Protein AF-A0A7V9CZC2-F1 (afdb_monomer)

Sequence (638 aa):
MSTSGPGTGERLVVRLATNSIVQIGGSALAAAVSFFTFAAMTRGLGPDSYGAYVAATSFLFLPIVLSDFGLATTVLRDISARPEETEAVMRRSVPLRAALSTVAVVVMVVFGLVIPFDEQTKLAILIWSVGAWATLMNVAVLPVLQQQLRMHWAVAANVAGRTVALVLTLGALSTGLGFTGVVWAQVIGVATTFLVDLAIVGRLVPLRPILDLPYWKTLVRSSFVIGLAIGLGQVFFKVDGVILALVRPGEEVGFYGAAYKFLELSDLIVAAIALSVFPTLTHYVTTGDPGFRPLVQRTFDVLLSIATLVAIVFLIFPRELITLTAGSEFAAGADALRLLAPYPVLFFINFLIWRVLIANGQDRALLAIAASVLTLNIALNVALLPPYGFRAAAVTAVASEVVSITLAAIVLGRGQGFVPSVRYGGPIAIAAAAMAAVALMVPGPWPLAAGVSMIAYGIVLLVLPGTVRVGFHHLRRELGPSRPAEVLQAGAAPATRPPPSSDVEVSVVIPSRNAAGTIGALLDSLSRQRGERRWEAIVVDNGSTDETAAVARSFSDRIPALRVIDASERAGISYARNRGVEAARGRLIAFCDADDEVSDGWVAAITRGLERYGVVATPRDHDRLNTSWIRESRDPPT

Nearest PDB structures (foldseek):
  7wag-assembly1_A  TM=8.313E-01  e=4.117E-10  Escherichia coli K-12
  7waw-assembly1_A  TM=8.722E-01  e=4.522E-09  Candidatus Arsenophonus nilaparvatae
  6nc6-assembly2_B  TM=7.996E-01  e=1.358E-08  Thermosipho africanus TCF52B
  6cc4-assembly1_A  TM=8.129E-01  e=1.326E-07  Escherichia coli
  3vvo-assembly1_A  TM=6.378E-01  e=8.205E-06  Pyrococcus furiosus

Solvent-accessible surface area (backbone atoms only — not comparable to full-atom values): 33185 Å² total; per-residue (Å²): 138,90,86,88,70,102,46,68,68,62,52,48,53,51,49,52,53,51,40,49,50,46,46,54,56,36,49,52,51,34,49,52,44,48,48,52,33,49,28,50,46,28,59,69,50,38,40,40,57,37,6,22,48,48,30,21,54,38,50,55,44,54,36,54,37,69,45,42,28,32,40,47,60,48,50,34,51,53,34,60,76,36,63,88,46,36,45,64,52,46,11,39,46,46,53,53,46,53,53,42,29,50,51,33,42,50,53,48,48,56,50,50,67,71,43,86,56,54,71,67,23,43,51,37,33,62,60,40,42,60,24,43,43,28,51,50,51,35,53,63,56,46,37,59,35,58,69,70,64,41,46,58,56,55,38,49,22,45,36,50,8,43,47,47,16,33,54,36,28,54,48,18,54,74,71,67,49,43,67,67,34,35,55,49,16,46,24,52,10,41,38,43,19,25,52,46,43,50,55,53,45,49,73,75,38,66,69,67,72,41,94,44,67,72,59,49,55,51,49,52,64,72,12,41,65,59,7,50,53,58,22,52,56,56,46,55,80,34,48,56,56,36,53,42,43,64,65,43,61,38,42,47,37,15,19,40,50,59,29,48,52,58,53,63,58,54,49,54,60,52,55,58,51,46,72,68,47,49,67,56,52,41,49,27,58,76,68,68,41,82,64,43,61,62,50,52,39,54,50,49,52,53,45,48,51,54,22,45,53,54,21,50,48,26,61,74,42,21,48,58,55,34,30,75,43,34,26,73,88,31,41,70,14,16,58,28,26,38,56,36,16,63,34,52,38,43,50,49,52,37,51,53,53,51,52,54,40,55,58,68,70,40,60,71,60,52,43,53,46,41,54,52,34,41,53,50,41,53,53,48,42,71,67,35,28,69,86,50,38,48,56,31,48,23,48,44,54,42,50,34,42,54,52,44,41,52,55,51,50,52,52,36,40,75,75,66,74,54,72,78,77,68,72,63,50,56,53,45,50,54,13,51,51,48,17,54,52,41,41,76,67,45,84,74,62,64,70,59,19,51,52,54,12,53,50,45,24,52,52,41,40,54,71,41,90,56,91,53,58,74,43,64,71,56,51,48,66,67,69,33,80,74,63,93,64,51,90,78,59,82,56,74,79,71,72,73,47,56,76,59,43,97,75,30,50,32,22,38,29,25,36,34,59,64,30,51,92,32,34,56,58,22,52,54,28,60,46,51,55,50,70,93,71,44,53,33,39,32,38,16,36,33,58,48,88,57,56,29,67,60,57,57,57,70,41,45,91,59,28,62,72,47,41,80,42,86,34,53,92,48,81,50,69,70,53,18,44,50,55,31,58,44,69,32,41,20,83,37,80,44,81,49,58,35,76,42,76,55,61,43,49,44,70,49,50,53,50,59,41,49,76,77,34,99,71,75,84,77,91,84,83,62,76,84,89,44,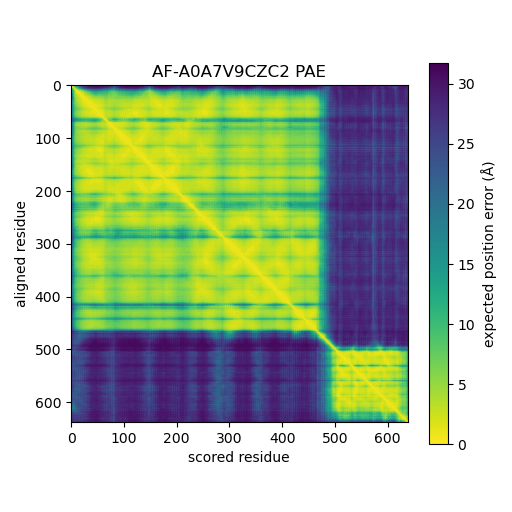55,72,68,59,42,62,72,69,50,76,88,130

Foldseek 3Di:
DDDDDPPPVVVVVVLLVVLLVLCLVLVVLLLVLVLLLLLLQLQLAPQQLLLLLLLLVLLLVLLLLVLPLQLLVLLLVVCLVPVVCNQVSLQAQLVSLLVSLVVSLVVSLVVLVVAPFDPSSNLLNVLCSLLSSLLSSLSSLVSLCVSVSNCSQLSVLSSQLSNQLSVQSNVCSVVVVHSNSNSNSNSSSSNSSSVSSVVVSCVVHPNNHDHDVVVSVVSSVVSNLVSLLVSLLSNLVRVLLNLLSRQHRSSLSSLLVLLVSLVVVLVSVLVSVCSVLLVVLLVCLVVVPPCNQVSLQLQLLVQLLVLLLSLLCLQLCLQVSSCVRSNPSSSVSSLLSNLLSCVSNLVSLLSSLVSNCVSVVVSVLSSVLSVVLSVQLVVQSVVPCNVPRSNSSSNSSNVSSVSSNVSSQVVCCVPPVDDHDCPSVVLSVVLSVQLNVQLVVDDDDNVVSSVVSSVSSVVSSCPDDDSPPPVPVVCCVVVVPVPPPCVVPPDDPQLPQPAQDPQAAEEEQEEDAQLLPALLQALVLQLLADDPHHYEYEYEYQDHPDCNQVSQVVCPVRTDHYYYHYNVVDDDSVSSRSVSVSHDNHPHYHYDYSRDHDHNHRVVVLSVVVVPDVDDDDDDDDPPRDDPVVVVVPDDDD

Secondary structure (DSSP, 8-state):
-----S-HHHHHHHHHHHHHHHHHHHHHHHHHHHHHHHHHHHHHHHHHHHHHHHHHHHHTTHHHHHHHTTHHHHHHHHHHH-GGGHHHHHHHHHHHHHHHHHHHHHHHHHHHHHS---HHHHHHHHHHHHHHHHHHHHHHHHHHHHHTT-HHHHHHHHHHHHHHHHHHHHHHHHTT-HHHHHHHHHHHHHHHHHHHHHHHHHHHS-------HHHHHHHHHHHHHHHHHHHHHHHHHHHHHHHHHHHS-HHHHHHHHHHHHHHHHHHHHHHHHHHHHHHHHHHHHHHT-TTHHHHHHHHHHHHHHHHHHHHHHHHHSHHHHHHHHH-GGGTTHHHHHHHTTTHHHHHHHHHHHHHHHHHTT-HHHHHHHHHHHHHHHHHHHHHHHHHHTHHHHHHHHHHHHHHHHHHHHHHHHHHHS-----TTHHHHHHHHHHHHHHHHH--S-HHHHHHHHHHHHHHHHHHSSSTT---HHHHHHHHS---TTGGGT-SSS----PPPPTT--EEEEEEESS-TTTHHHHHHHHHT--SS--EEEEEEESS-SSSHHHHHHTTTTTSTT-EEEE-TTS--HHHHHHHHHHH--SSEEEE--TT----TTHHHHHHHHHHH-S--------TTTS-HHHHHHHSPP-

Mean predicted aligned error: 14.18 Å

Radius of gyration: 30.61 Å; Cα contacts (8 Å, |Δi|>4): 906; chains: 1; bounding box: 78×64×88 Å

pLDDT: mean 86.27, std 15.22, range [29.52, 98.62]

Structure (mmCIF, N/CA/C/O backbone):
data_AF-A0A7V9CZC2-F1
#
_entry.id   AF-A0A7V9CZC2-F1
#
loop_
_atom_site.group_PDB
_atom_site.id
_atom_site.type_symbol
_atom_site.label_atom_id
_atom_site.label_alt_id
_atom_site.label_comp_id
_atom_site.label_asym_id
_atom_site.label_entity_id
_atom_site.label_seq_id
_atom_site.pdbx_PDB_ins_code
_atom_site.Cartn_x
_atom_site.Cartn_y
_atom_site.Cartn_z
_atom_site.occupancy
_atom_site.B_iso_or_equiv
_atom_site.auth_seq_id
_atom_site.auth_comp_id
_atom_site.auth_asym_id
_atom_site.auth_atom_id
_atom_site.pdbx_PDB_model_num
ATOM 1 N N . MET A 1 1 ? -46.107 10.889 15.347 1.00 31.95 1 MET A N 1
ATOM 2 C CA . MET A 1 1 ? -45.448 10.146 14.247 1.00 31.95 1 MET A CA 1
ATOM 3 C C . MET A 1 1 ? -43.985 9.946 14.649 1.00 31.95 1 MET A C 1
ATOM 5 O O . MET A 1 1 ? -43.223 10.888 14.546 1.00 31.95 1 MET A O 1
ATOM 9 N N . SER A 1 2 ? -43.624 8.946 15.463 1.00 34.62 2 SER A N 1
ATOM 10 C CA . SER A 1 2 ? -43.441 7.511 15.152 1.00 34.62 2 SER A CA 1
ATOM 11 C C . SER A 1 2 ? -42.394 7.255 14.059 1.00 34.62 2 SER A C 1
ATOM 13 O O . SER A 1 2 ? -42.749 7.390 12.897 1.00 34.62 2 SER A O 1
ATOM 15 N N . THR A 1 3 ? -41.162 6.872 14.441 1.00 29.52 3 THR A N 1
ATOM 16 C CA . THR A 1 3 ? -40.512 5.573 14.114 1.00 29.52 3 THR A CA 1
ATOM 17 C C . THR A 1 3 ? -39.036 5.558 14.566 1.00 29.52 3 THR A C 1
ATOM 19 O O . THR A 1 3 ? -38.159 6.019 13.839 1.00 29.52 3 THR A O 1
ATOM 22 N N . SER A 1 4 ? -38.720 4.963 15.718 1.00 33.50 4 SER A N 1
ATOM 23 C CA . SER A 1 4 ? -37.361 4.492 16.045 1.00 33.50 4 SER A CA 1
ATOM 24 C C . SER A 1 4 ? -37.410 2.967 16.155 1.00 33.50 4 SER A C 1
ATOM 26 O O . SER A 1 4 ? -37.659 2.417 17.224 1.00 33.50 4 SER A O 1
ATOM 28 N N . GLY A 1 5 ? -37.305 2.291 15.008 1.00 30.75 5 GLY A N 1
ATOM 29 C CA . GLY A 1 5 ? -37.372 0.831 14.928 1.00 30.75 5 GLY A CA 1
ATOM 30 C C . GLY A 1 5 ? -36.084 0.130 15.400 1.00 30.75 5 GLY A C 1
ATOM 31 O O . GLY A 1 5 ? -35.038 0.776 15.505 1.00 30.75 5 GLY A O 1
ATOM 32 N N . PRO A 1 6 ? -36.137 -1.196 15.619 1.00 34.62 6 PRO A N 1
ATOM 33 C CA . PRO A 1 6 ? -35.050 -2.032 16.148 1.00 34.62 6 PRO A CA 1
ATOM 34 C C . PRO A 1 6 ? -33.930 -2.308 15.119 1.00 34.62 6 PRO A C 1
ATOM 36 O O . PRO A 1 6 ? -33.597 -3.452 14.852 1.00 34.62 6 PRO A O 1
ATOM 39 N N . GLY A 1 7 ? -33.354 -1.270 14.494 1.00 41.47 7 GLY A N 1
ATOM 40 C CA . GLY A 1 7 ? -32.500 -1.445 13.309 1.00 41.47 7 GLY A CA 1
ATOM 41 C C . GLY A 1 7 ? -31.249 -0.575 13.200 1.00 41.47 7 GLY A C 1
ATOM 42 O O . GLY A 1 7 ? -30.624 -0.594 12.149 1.00 41.47 7 GLY A O 1
ATOM 43 N N . THR A 1 8 ? -30.853 0.219 14.196 1.00 54.25 8 THR A N 1
ATOM 44 C CA . THR A 1 8 ? -29.675 1.108 14.062 1.00 54.25 8 THR A CA 1
ATOM 45 C C . THR A 1 8 ? -28.342 0.356 14.085 1.00 54.25 8 THR A C 1
ATOM 47 O O . THR A 1 8 ? -27.504 0.603 13.220 1.00 54.25 8 THR A O 1
ATOM 50 N N . GLY A 1 9 ? -28.162 -0.596 15.007 1.00 46.78 9 GLY A N 1
ATOM 51 C CA . GLY A 1 9 ? -26.941 -1.413 15.094 1.00 46.78 9 GLY A CA 1
ATOM 52 C C . GLY A 1 9 ? -26.780 -2.375 13.914 1.00 46.78 9 GLY A C 1
ATOM 53 O O . GLY A 1 9 ? -25.723 -2.429 13.292 1.00 46.78 9 GLY A O 1
ATOM 54 N N . GLU A 1 10 ? -27.858 -3.060 13.531 1.00 49.88 10 GLU A N 1
ATOM 55 C CA . GLU A 1 10 ? -27.863 -3.977 12.385 1.00 49.88 10 GLU A CA 1
ATOM 56 C C . GLU A 1 10 ? -27.626 -3.231 11.060 1.00 49.88 10 GLU A C 1
ATOM 58 O O . GLU A 1 10 ? -26.806 -3.653 10.244 1.00 49.88 10 GLU A O 1
ATOM 63 N N . ARG A 1 11 ? -28.226 -2.041 10.878 1.00 62.97 11 ARG A N 1
ATOM 64 C CA . ARG A 1 11 ? -27.923 -1.173 9.724 1.00 62.97 11 ARG A CA 1
ATOM 65 C C . ARG A 1 11 ? -26.471 -0.704 9.711 1.00 62.97 11 ARG A C 1
ATOM 67 O O . ARG A 1 11 ? -25.928 -0.535 8.623 1.00 62.97 11 ARG A O 1
ATOM 74 N N . LEU A 1 12 ? -25.845 -0.468 10.866 1.00 66.00 12 LEU A N 1
ATOM 75 C CA . LEU A 1 12 ? -24.441 -0.056 10.931 1.00 66.00 12 LEU A CA 1
ATOM 76 C C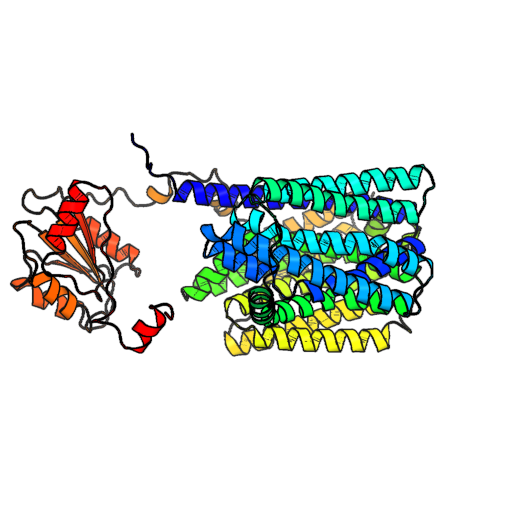 . LEU A 1 12 ? -23.508 -1.198 10.512 1.00 66.00 12 LEU A C 1
ATOM 78 O O . LEU A 1 12 ? -22.641 -0.981 9.671 1.00 66.00 12 LEU A O 1
ATOM 82 N N . VAL A 1 13 ? -23.729 -2.416 11.017 1.00 66.56 13 VAL A N 1
ATOM 83 C CA . VAL A 1 13 ? -22.948 -3.607 10.633 1.00 66.56 13 VAL A CA 1
ATOM 84 C C . VAL A 1 13 ? -23.089 -3.897 9.139 1.00 66.56 13 VAL A C 1
ATOM 86 O O . VAL A 1 13 ? -22.085 -4.073 8.451 1.00 66.56 13 VAL A O 1
ATOM 89 N N . VAL A 1 14 ? -24.314 -3.860 8.603 1.00 67.88 14 VAL A N 1
ATOM 90 C CA . VAL A 1 14 ? -24.562 -4.055 7.164 1.00 67.88 14 VAL A CA 1
ATOM 91 C C . VAL A 1 14 ? -23.885 -2.967 6.327 1.00 67.88 14 VAL A C 1
ATOM 93 O O . VAL A 1 14 ? -23.285 -3.271 5.294 1.00 67.88 14 VAL A O 1
ATOM 96 N N . ARG A 1 15 ? -23.920 -1.701 6.768 1.00 68.94 15 ARG A N 1
ATOM 97 C CA . ARG A 1 15 ? -23.208 -0.604 6.090 1.00 68.94 15 ARG A CA 1
ATOM 98 C C . ARG A 1 15 ? -21.698 -0.806 6.106 1.00 68.94 15 ARG A C 1
ATOM 100 O O . ARG A 1 15 ? -21.078 -0.615 5.067 1.00 68.94 15 ARG A O 1
ATOM 107 N N . LEU A 1 16 ? -21.117 -1.218 7.233 1.00 72.19 16 LEU A N 1
ATOM 108 C CA . LEU A 1 16 ? -19.684 -1.503 7.342 1.00 72.19 16 LEU A CA 1
ATOM 109 C C . LEU A 1 16 ? -19.275 -2.658 6.421 1.00 72.19 16 LEU A C 1
ATOM 111 O O . LEU A 1 16 ? -18.340 -2.503 5.642 1.00 72.19 16 LEU A O 1
ATOM 115 N N . ALA A 1 17 ? -20.018 -3.768 6.435 1.00 70.94 17 ALA A N 1
ATOM 116 C CA . ALA A 1 17 ? -19.756 -4.917 5.570 1.00 70.94 17 ALA A CA 1
ATOM 117 C C . ALA A 1 17 ? -19.853 -4.549 4.081 1.00 70.94 17 ALA A C 1
ATOM 119 O O . ALA A 1 17 ? -18.946 -4.846 3.304 1.00 70.94 17 ALA A O 1
ATOM 120 N N . THR A 1 18 ? -20.910 -3.830 3.690 1.00 73.19 18 THR A N 1
ATOM 121 C CA . THR A 1 18 ? -21.096 -3.363 2.306 1.00 73.19 18 THR A CA 1
ATOM 122 C C . THR A 1 18 ? -19.967 -2.420 1.888 1.00 73.19 18 THR A C 1
ATOM 124 O O . THR A 1 18 ? -19.405 -2.564 0.805 1.00 73.19 18 THR A O 1
ATOM 127 N N . ASN A 1 19 ? -19.589 -1.481 2.758 1.00 78.38 19 ASN A N 1
ATOM 128 C CA . ASN A 1 19 ? -18.506 -0.536 2.506 1.00 78.38 19 ASN A CA 1
ATOM 129 C C . ASN A 1 19 ? -17.151 -1.245 2.330 1.00 78.38 19 ASN A C 1
ATOM 131 O O . ASN A 1 19 ? -16.377 -0.865 1.452 1.00 78.38 19 ASN A O 1
ATOM 135 N N . SER A 1 20 ? -16.880 -2.294 3.112 1.00 78.56 20 SER A N 1
ATOM 136 C CA . SER A 1 20 ? -15.674 -3.120 2.977 1.00 78.56 20 SER A CA 1
ATOM 137 C C . SER A 1 20 ? -15.666 -3.934 1.681 1.00 78.56 20 SER A C 1
ATOM 139 O O . SER A 1 20 ? -14.657 -3.945 0.981 1.00 78.56 20 SER A O 1
ATOM 141 N N . ILE A 1 21 ? -16.787 -4.566 1.310 1.00 79.38 21 ILE A N 1
ATOM 142 C CA . ILE A 1 21 ? -16.900 -5.336 0.058 1.00 79.38 21 ILE A CA 1
ATOM 143 C C . ILE A 1 21 ? -16.665 -4.433 -1.156 1.00 79.38 21 ILE A C 1
ATOM 145 O O . ILE A 1 21 ? -15.892 -4.786 -2.046 1.00 79.38 21 ILE A O 1
ATOM 149 N N . VAL A 1 22 ? -17.289 -3.251 -1.179 1.00 81.94 22 VAL A N 1
ATOM 150 C CA . VAL A 1 22 ? -17.109 -2.286 -2.271 1.00 81.94 22 VAL A CA 1
ATOM 151 C C . VAL A 1 22 ? -15.660 -1.802 -2.347 1.00 81.94 22 VAL A C 1
ATOM 153 O O . VAL A 1 22 ? -15.114 -1.706 -3.445 1.00 81.94 22 VAL A O 1
ATOM 156 N N . GLN A 1 23 ? -15.012 -1.546 -1.207 1.00 81.06 23 GLN A N 1
ATOM 157 C CA . GLN A 1 23 ? -13.595 -1.178 -1.183 1.00 81.06 23 GLN A CA 1
ATOM 158 C C . GLN A 1 23 ? -12.696 -2.276 -1.742 1.00 81.06 23 GLN A C 1
ATOM 160 O O . GLN A 1 23 ? -11.846 -1.974 -2.574 1.00 81.06 23 GLN A O 1
ATOM 165 N N . ILE A 1 24 ? -12.889 -3.532 -1.337 1.00 82.12 24 ILE A N 1
ATOM 166 C CA . ILE A 1 24 ? -12.069 -4.652 -1.819 1.00 82.12 24 ILE A CA 1
ATOM 167 C C . ILE A 1 24 ? -12.285 -4.854 -3.322 1.00 82.12 24 ILE A C 1
ATOM 169 O O . ILE A 1 24 ? -11.323 -4.844 -4.090 1.00 82.12 24 ILE A O 1
ATOM 173 N N . GLY A 1 25 ? -13.543 -4.982 -3.755 1.00 83.5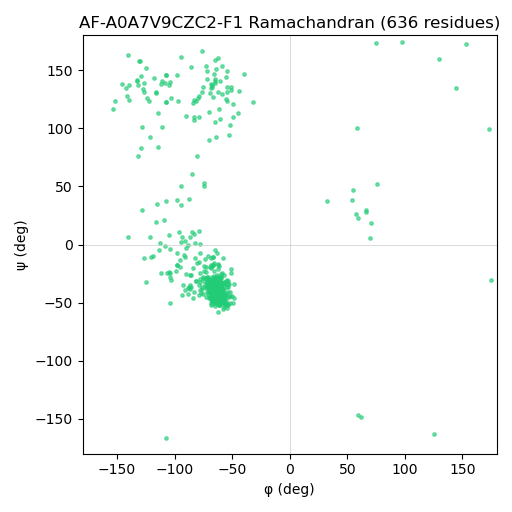6 25 GLY A N 1
ATOM 174 C CA . GLY A 1 25 ? -13.877 -5.232 -5.158 1.00 83.56 25 GLY A CA 1
ATOM 175 C C . GLY A 1 25 ? -13.432 -4.098 -6.080 1.00 83.56 25 GLY A C 1
ATOM 176 O O . GLY A 1 25 ? -12.827 -4.338 -7.124 1.00 83.56 25 GLY A O 1
ATOM 177 N N . GLY A 1 26 ? -13.664 -2.848 -5.681 1.00 86.06 26 GLY A N 1
ATOM 178 C CA . GLY A 1 26 ? -13.244 -1.704 -6.478 1.00 86.06 26 GLY A CA 1
ATOM 179 C C . GLY A 1 26 ? -11.738 -1.439 -6.439 1.00 86.06 26 GLY A C 1
ATOM 180 O O . GLY A 1 26 ? -11.184 -1.032 -7.456 1.00 86.06 26 GLY A O 1
ATOM 181 N N . SER A 1 27 ? -11.045 -1.746 -5.336 1.00 84.56 27 SER A N 1
ATOM 182 C CA . SER A 1 27 ? -9.573 -1.700 -5.299 1.00 84.56 27 SER A CA 1
ATOM 183 C C . SER A 1 27 ? -8.955 -2.763 -6.204 1.00 84.56 27 SER A C 1
ATOM 185 O O . SER A 1 27 ? -7.968 -2.484 -6.880 1.00 84.56 27 SER A O 1
ATOM 187 N N . ALA A 1 28 ? -9.555 -3.956 -6.282 1.00 87.50 28 ALA A N 1
ATOM 188 C CA . ALA A 1 28 ? -9.135 -4.995 -7.219 1.00 87.50 28 ALA A CA 1
ATOM 189 C C . ALA A 1 28 ? -9.334 -4.556 -8.680 1.00 87.50 28 ALA A C 1
ATOM 191 O O . ALA A 1 28 ? -8.431 -4.719 -9.500 1.00 87.50 28 ALA A O 1
ATOM 192 N N . LEU A 1 29 ? -10.470 -3.925 -9.001 1.00 91.69 29 LEU A N 1
ATOM 193 C CA . LEU A 1 29 ? -10.707 -3.350 -10.329 1.00 91.69 29 LEU A CA 1
ATOM 194 C C . LEU A 1 29 ? -9.696 -2.240 -10.656 1.00 91.69 29 LEU A C 1
ATOM 196 O O . LEU A 1 29 ? -9.088 -2.245 -11.724 1.00 91.69 29 LEU A O 1
ATOM 200 N N . ALA A 1 30 ? -9.471 -1.315 -9.724 1.00 91.00 30 ALA A N 1
ATOM 201 C CA . ALA A 1 30 ? -8.474 -0.259 -9.853 1.00 91.00 30 ALA A CA 1
ATOM 202 C C . ALA A 1 30 ? -7.065 -0.836 -10.078 1.00 91.00 30 ALA A C 1
ATOM 204 O O . ALA A 1 30 ? -6.314 -0.338 -10.921 1.00 91.00 30 ALA A O 1
ATOM 205 N N . ALA A 1 31 ? -6.694 -1.893 -9.353 1.00 90.31 31 ALA A N 1
ATOM 206 C CA . ALA A 1 31 ? -5.424 -2.588 -9.528 1.00 90.31 31 ALA A CA 1
ATOM 207 C C . ALA A 1 31 ? -5.302 -3.227 -10.915 1.00 90.31 31 ALA A C 1
ATOM 209 O O . ALA A 1 31 ? -4.268 -3.058 -11.558 1.00 90.31 31 ALA A O 1
ATOM 210 N N . ALA A 1 32 ? -6.361 -3.878 -11.406 1.00 92.94 32 ALA A N 1
ATOM 211 C CA . ALA A 1 32 ? -6.391 -4.450 -12.749 1.00 92.94 32 ALA A CA 1
ATOM 212 C C . ALA A 1 32 ? -6.186 -3.374 -13.826 1.00 92.94 32 ALA A C 1
ATOM 214 O O . ALA A 1 32 ? -5.317 -3.524 -14.682 1.00 92.94 32 ALA A O 1
ATOM 215 N N . VAL A 1 33 ? -6.906 -2.247 -13.747 1.00 96.25 33 VAL A N 1
ATOM 216 C CA . VAL A 1 33 ? -6.724 -1.120 -14.681 1.00 96.25 33 VAL A CA 1
ATOM 217 C C . VAL A 1 33 ? -5.291 -0.588 -14.618 1.00 96.25 33 VAL A C 1
ATOM 219 O O . VAL A 1 33 ? -4.649 -0.448 -15.655 1.00 96.25 33 VAL A O 1
ATOM 222 N N . SER A 1 34 ? -4.743 -0.365 -13.419 1.00 93.56 34 SER A N 1
ATOM 223 C CA . SER A 1 34 ? -3.348 0.077 -13.266 1.00 93.56 34 SER A CA 1
ATOM 224 C C . SER A 1 34 ? -2.325 -0.924 -13.790 1.00 93.56 34 SER A C 1
ATOM 226 O O . SER A 1 34 ? -1.259 -0.509 -14.236 1.00 93.56 34 SER A O 1
ATOM 228 N N . PHE A 1 35 ? -2.616 -2.221 -13.738 1.00 95.00 35 PHE A N 1
ATOM 229 C CA . PHE A 1 35 ? -1.750 -3.245 -14.306 1.00 95.00 35 PHE A CA 1
ATOM 230 C C . PHE A 1 35 ? -1.738 -3.193 -15.838 1.00 95.00 35 PHE A C 1
ATOM 232 O O . PHE A 1 35 ? -0.669 -3.268 -16.441 1.00 95.00 35 PHE A O 1
ATOM 239 N N . PHE A 1 36 ? -2.890 -2.971 -16.478 1.00 96.69 36 PHE A N 1
ATOM 240 C CA . PHE A 1 36 ? -2.942 -2.730 -17.923 1.00 96.69 36 PHE A CA 1
ATOM 241 C C . PHE A 1 36 ? -2.258 -1.419 -18.318 1.00 96.69 36 PHE A C 1
ATOM 243 O O . PHE A 1 36 ? -1.553 -1.390 -19.324 1.00 96.69 36 PHE A O 1
ATOM 250 N N . THR A 1 37 ? -2.390 -0.361 -17.513 1.00 97.38 37 THR A N 1
ATOM 251 C CA . THR A 1 37 ? -1.643 0.888 -17.722 1.00 97.38 37 THR A CA 1
ATOM 252 C C . THR A 1 37 ? -0.142 0.637 -17.653 1.00 97.38 37 THR A C 1
ATOM 254 O O . THR A 1 37 ? 0.581 1.040 -18.556 1.00 97.38 37 THR A O 1
ATOM 257 N N . PHE A 1 38 ? 0.326 -0.094 -16.639 1.00 97.12 38 PHE A N 1
ATOM 258 C CA . PHE A 1 38 ? 1.724 -0.511 -16.525 1.00 97.12 38 PHE A CA 1
ATOM 259 C C . PHE A 1 38 ? 2.201 -1.286 -17.764 1.00 97.12 38 PHE A C 1
ATOM 261 O O . PHE A 1 38 ? 3.244 -0.953 -18.328 1.00 97.12 38 PHE A O 1
ATOM 268 N N . ALA A 1 39 ? 1.425 -2.270 -18.224 1.00 97.12 39 ALA A N 1
ATOM 269 C CA . ALA A 1 39 ? 1.746 -3.065 -19.408 1.00 97.12 39 ALA A CA 1
ATOM 270 C C . ALA A 1 39 ? 1.784 -2.225 -20.700 1.00 97.12 39 ALA A C 1
ATOM 272 O O . ALA A 1 39 ? 2.612 -2.474 -21.574 1.00 97.12 39 ALA A O 1
ATOM 273 N N . ALA A 1 40 ? 0.906 -1.226 -20.828 1.00 97.19 40 ALA A N 1
ATOM 274 C CA . ALA A 1 40 ? 0.906 -0.295 -21.953 1.00 97.19 40 ALA A CA 1
ATOM 275 C C . ALA A 1 40 ? 2.125 0.640 -21.917 1.00 97.19 40 ALA A C 1
ATOM 277 O O . ALA A 1 40 ? 2.785 0.825 -22.935 1.00 97.19 40 ALA A O 1
ATOM 278 N N . MET A 1 41 ? 2.451 1.195 -20.745 1.00 97.62 41 MET A N 1
ATOM 279 C CA . MET A 1 41 ? 3.590 2.101 -20.569 1.00 97.62 41 MET A CA 1
ATOM 280 C C . MET A 1 41 ? 4.919 1.412 -20.862 1.00 97.62 41 MET A C 1
ATOM 282 O O . MET A 1 41 ? 5.723 1.937 -21.620 1.00 97.62 41 MET A O 1
ATOM 286 N N . THR A 1 42 ? 5.141 0.232 -20.290 1.00 97.12 42 THR A N 1
ATOM 287 C CA . THR A 1 42 ? 6.385 -0.527 -20.484 1.00 97.12 42 THR A CA 1
ATOM 288 C C . THR A 1 42 ? 6.584 -0.911 -21.948 1.00 97.12 42 THR A C 1
ATOM 290 O O . THR A 1 42 ? 7.619 -0.592 -22.524 1.00 97.12 42 THR A O 1
ATOM 293 N N . ARG A 1 43 ? 5.564 -1.479 -22.600 1.00 95.25 43 ARG A N 1
ATOM 294 C CA . ARG A 1 43 ? 5.637 -1.840 -24.026 1.00 95.25 43 ARG A CA 1
ATOM 295 C C . ARG A 1 43 ? 5.738 -0.649 -24.974 1.00 95.25 43 ARG A C 1
ATOM 297 O O . ARG A 1 43 ? 6.294 -0.790 -26.055 1.00 95.25 43 ARG A O 1
ATOM 304 N N . GLY A 1 44 ? 5.130 0.478 -24.613 1.00 95.38 44 GLY A N 1
ATOM 305 C CA . GLY A 1 44 ? 5.064 1.659 -25.469 1.00 95.38 44 GLY A CA 1
ATOM 306 C C . GLY A 1 44 ? 6.264 2.595 -25.344 1.00 95.38 44 GLY A C 1
ATOM 307 O O . GLY A 1 44 ? 6.546 3.329 -26.285 1.00 95.38 44 GLY A O 1
ATOM 308 N N . LEU A 1 45 ? 6.944 2.600 -24.194 1.00 95.62 45 LEU A N 1
ATOM 309 C CA . LEU A 1 45 ? 8.047 3.521 -23.903 1.00 95.62 45 LEU A CA 1
ATOM 310 C C . LEU A 1 45 ? 9.427 2.857 -23.920 1.00 95.62 45 LEU A C 1
ATOM 312 O O . LEU A 1 45 ? 10.421 3.552 -24.115 1.00 95.62 45 LEU A O 1
ATOM 316 N N . GLY A 1 46 ? 9.503 1.546 -23.687 1.00 96.00 46 GLY A N 1
ATOM 317 C CA . GLY A 1 46 ? 10.773 0.860 -23.461 1.00 96.00 46 GLY A CA 1
ATOM 318 C C . GLY A 1 46 ? 11.363 1.135 -22.065 1.00 96.00 46 GLY A C 1
ATOM 319 O O . GLY A 1 46 ? 10.823 1.934 -21.287 1.00 96.00 46 GLY A O 1
ATOM 320 N N . PRO A 1 47 ? 12.459 0.446 -21.706 1.00 97.00 47 PRO A N 1
ATOM 321 C CA . PRO A 1 47 ? 12.988 0.427 -20.342 1.00 97.00 47 PRO A CA 1
ATOM 322 C C . PRO A 1 47 ? 13.580 1.756 -19.875 1.00 97.00 47 PRO A C 1
ATOM 324 O O . PRO A 1 47 ? 13.356 2.129 -18.728 1.00 97.00 47 PRO A O 1
ATOM 327 N N . ASP A 1 48 ? 14.255 2.505 -20.745 1.00 96.75 48 ASP A N 1
ATOM 328 C CA . ASP A 1 48 ? 14.885 3.776 -20.371 1.00 96.75 48 ASP A CA 1
ATOM 329 C C . ASP A 1 48 ? 13.849 4.868 -20.045 1.00 96.75 48 ASP A C 1
ATOM 331 O O . ASP A 1 48 ? 13.815 5.412 -18.941 1.00 96.75 48 ASP A O 1
ATOM 335 N N . SER A 1 49 ? 12.895 5.092 -20.955 1.00 97.12 49 SER A N 1
ATOM 336 C CA . SER A 1 49 ? 11.811 6.061 -20.753 1.00 97.12 49 SER A CA 1
ATOM 337 C C . SER A 1 49 ? 10.867 5.657 -19.614 1.00 97.12 49 SER A C 1
ATOM 339 O O . SER A 1 49 ? 10.415 6.509 -18.849 1.00 97.12 49 SER A O 1
ATOM 341 N N . TYR A 1 50 ? 10.561 4.363 -19.455 1.00 97.62 50 TYR A N 1
ATOM 342 C CA . TYR A 1 50 ? 9.811 3.896 -18.286 1.00 97.62 50 TYR A CA 1
ATOM 343 C C . TYR A 1 50 ? 10.609 4.096 -16.987 1.00 97.62 50 TYR A C 1
ATOM 345 O O . TYR A 1 50 ? 10.035 4.487 -15.971 1.00 97.62 50 TYR A O 1
ATOM 353 N N . GLY A 1 51 ? 11.929 3.903 -17.025 1.00 97.19 51 GLY A N 1
ATOM 354 C CA . GLY A 1 51 ? 12.842 4.194 -15.925 1.00 97.19 51 GLY A CA 1
ATOM 355 C C . GLY A 1 51 ? 12.803 5.654 -15.488 1.00 97.19 51 GLY A C 1
ATOM 356 O O . GLY A 1 51 ? 12.646 5.917 -14.297 1.00 97.19 51 GLY A O 1
ATOM 357 N N . ALA A 1 52 ? 12.818 6.597 -16.433 1.00 97.31 52 ALA A N 1
ATOM 358 C CA . ALA A 1 52 ? 12.672 8.025 -16.141 1.00 97.31 52 ALA A CA 1
ATOM 359 C C . ALA A 1 52 ? 11.330 8.357 -15.457 1.00 97.31 52 ALA A C 1
ATOM 361 O O . ALA A 1 52 ? 11.267 9.146 -14.510 1.00 97.31 52 ALA A O 1
ATOM 362 N N . TYR A 1 53 ? 10.239 7.704 -15.880 1.00 97.19 53 TYR A N 1
ATOM 363 C CA . TYR A 1 53 ? 8.939 7.815 -15.210 1.00 97.19 53 TYR A CA 1
ATOM 364 C C . TYR A 1 53 ? 8.976 7.253 -13.777 1.00 97.19 53 TYR A C 1
ATOM 366 O O . TYR A 1 53 ? 8.495 7.895 -12.837 1.00 97.19 53 TYR A O 1
ATOM 374 N N . VAL A 1 54 ? 9.560 6.069 -13.580 1.00 96.62 54 VAL A N 1
ATOM 375 C CA . VAL A 1 54 ? 9.700 5.445 -12.253 1.00 96.62 54 VAL A CA 1
ATOM 376 C C . VAL A 1 54 ? 10.569 6.304 -11.331 1.00 96.62 54 VAL A C 1
ATOM 378 O O . VAL A 1 54 ? 10.206 6.497 -10.169 1.00 96.62 54 VAL A O 1
ATOM 381 N N . ALA A 1 55 ? 11.665 6.871 -11.838 1.00 95.94 55 ALA A N 1
ATOM 382 C CA . ALA A 1 55 ? 12.541 7.775 -11.100 1.00 95.94 55 ALA A CA 1
ATOM 383 C C . ALA A 1 55 ? 11.787 9.027 -10.631 1.00 95.94 55 ALA A C 1
ATOM 385 O O . ALA A 1 55 ? 11.763 9.326 -9.435 1.00 95.94 55 ALA A O 1
ATOM 386 N N . ALA A 1 56 ? 11.099 9.713 -11.550 1.00 95.75 56 ALA A N 1
ATOM 387 C CA . ALA A 1 56 ? 10.343 10.923 -11.243 1.00 95.75 56 ALA A CA 1
ATOM 388 C C . ALA A 1 56 ? 9.232 10.673 -10.212 1.00 95.75 56 ALA A C 1
ATOM 390 O O . ALA A 1 56 ? 9.086 11.432 -9.251 1.00 95.75 56 ALA A O 1
ATOM 391 N N . THR A 1 57 ? 8.464 9.593 -10.381 1.00 93.50 57 THR A N 1
ATOM 392 C CA . THR A 1 57 ? 7.371 9.248 -9.460 1.00 93.50 57 THR A CA 1
ATOM 393 C C . THR A 1 57 ? 7.874 8.792 -8.091 1.00 93.50 57 THR A C 1
ATOM 395 O O . THR A 1 57 ? 7.287 9.182 -7.084 1.00 93.50 57 THR A O 1
ATOM 398 N N . SER A 1 58 ? 8.977 8.039 -8.023 1.00 92.06 58 SER A N 1
ATOM 399 C CA . SER A 1 58 ? 9.594 7.623 -6.752 1.00 92.06 58 SER A CA 1
ATOM 400 C C . SER A 1 58 ? 10.177 8.814 -5.993 1.00 92.06 58 SER A C 1
ATOM 402 O O . SER A 1 58 ? 9.978 8.943 -4.787 1.00 92.06 58 SER A O 1
ATOM 404 N N . PHE A 1 59 ? 10.828 9.737 -6.703 1.00 92.88 59 PHE A N 1
ATOM 405 C CA . PHE A 1 59 ? 11.377 10.957 -6.120 1.00 92.88 59 PHE A CA 1
ATOM 406 C C . PHE A 1 59 ? 10.276 11.885 -5.584 1.00 92.88 59 PHE A C 1
ATOM 408 O O . PHE A 1 59 ? 10.342 12.341 -4.442 1.00 92.88 59 PHE A O 1
ATOM 415 N N . LEU A 1 60 ? 9.210 12.102 -6.361 1.00 91.50 60 LEU A N 1
ATOM 416 C CA . LEU A 1 60 ? 8.055 12.911 -5.953 1.00 91.50 60 LEU A CA 1
ATOM 417 C C . LEU A 1 60 ? 7.083 12.195 -5.003 1.00 91.50 60 LEU A C 1
ATOM 419 O O . LEU A 1 60 ? 6.117 12.809 -4.551 1.00 91.50 60 LEU A O 1
ATOM 423 N N . PHE A 1 61 ? 7.351 10.944 -4.624 1.00 87.50 61 PHE A N 1
ATOM 424 C CA . PHE A 1 61 ? 6.653 10.285 -3.520 1.00 87.50 61 PHE A CA 1
ATOM 425 C C . PHE A 1 61 ? 7.171 10.749 -2.146 1.00 87.50 61 PHE A C 1
ATOM 427 O O . PHE A 1 61 ? 6.405 10.826 -1.190 1.00 87.50 61 PHE A O 1
ATOM 434 N N . LEU A 1 62 ? 8.446 11.142 -2.034 1.00 84.19 62 LEU A N 1
ATOM 435 C CA . LEU A 1 62 ? 9.032 11.658 -0.788 1.00 84.19 62 LEU A CA 1
ATOM 436 C C . LEU A 1 62 ? 8.284 12.868 -0.174 1.00 84.19 62 LEU A C 1
ATOM 438 O O . LEU A 1 62 ? 8.076 12.867 1.040 1.00 84.19 62 LEU A O 1
ATOM 442 N N . PRO A 1 63 ? 7.807 13.881 -0.932 1.00 76.44 63 PRO A N 1
ATOM 443 C CA . PRO A 1 63 ? 7.004 14.961 -0.356 1.00 76.44 63 PRO A CA 1
ATOM 444 C C . PRO A 1 63 ? 5.645 14.495 0.172 1.00 76.44 63 PRO A C 1
ATOM 446 O O . PRO A 1 63 ? 5.115 15.156 1.061 1.00 76.44 63 PRO A O 1
ATOM 449 N N . ILE A 1 64 ? 5.100 13.365 -0.306 1.00 70.31 64 ILE A N 1
ATOM 450 C CA . ILE A 1 64 ? 3.851 12.797 0.232 1.00 70.31 64 ILE A CA 1
ATOM 451 C C . ILE A 1 64 ? 3.997 12.481 1.712 1.00 70.31 64 ILE A C 1
ATOM 453 O O . ILE A 1 64 ? 3.136 12.816 2.525 1.00 70.31 64 ILE A O 1
ATOM 457 N N . VAL A 1 65 ? 5.149 11.930 2.068 1.00 67.81 65 VAL A N 1
ATOM 458 C CA . VAL A 1 65 ? 5.516 11.682 3.454 1.00 67.81 65 VAL A CA 1
ATOM 459 C C . VAL A 1 65 ? 5.638 12.985 4.247 1.00 67.81 65 VAL A C 1
ATOM 461 O O . VAL A 1 65 ? 5.124 13.087 5.363 1.00 67.81 65 VAL A O 1
ATOM 464 N N . LEU A 1 66 ? 6.310 13.984 3.673 1.00 67.00 66 LEU A N 1
ATOM 465 C CA . LEU A 1 66 ? 6.637 15.229 4.366 1.00 67.00 66 LEU A CA 1
ATOM 466 C C . LEU A 1 66 ? 5.444 16.175 4.529 1.00 67.00 66 LEU A C 1
ATOM 468 O O . LEU A 1 66 ? 5.440 16.966 5.462 1.00 67.00 66 LEU A O 1
ATOM 472 N N . SER A 1 67 ? 4.443 16.148 3.648 1.00 72.00 67 SER A N 1
ATOM 473 C CA . SER A 1 67 ? 3.312 17.079 3.750 1.00 72.00 67 SER A CA 1
ATOM 474 C C . SER A 1 67 ? 2.083 16.480 4.426 1.00 72.00 67 SER A C 1
ATOM 476 O O . SER A 1 67 ? 1.198 17.237 4.829 1.00 72.00 67 SER A O 1
ATOM 478 N N . ASP A 1 68 ? 1.985 15.150 4.531 1.00 76.62 68 ASP A N 1
ATOM 479 C CA . ASP A 1 68 ? 0.871 14.521 5.232 1.00 76.62 68 ASP A CA 1
ATOM 480 C C . ASP A 1 68 ? 1.046 14.601 6.748 1.00 76.62 68 ASP A C 1
ATOM 482 O O . ASP A 1 68 ? 0.069 14.908 7.416 1.00 76.62 68 ASP A O 1
ATOM 486 N N . PHE A 1 69 ? 2.254 14.386 7.295 1.00 77.19 69 PHE A N 1
ATOM 487 C CA . PHE A 1 69 ? 2.577 14.399 8.738 1.00 77.19 69 PHE A CA 1
ATOM 488 C C . PHE A 1 69 ? 1.437 13.911 9.666 1.00 77.19 69 PHE A C 1
ATOM 490 O O . PHE A 1 69 ? 1.248 14.442 10.755 1.00 77.19 69 PHE A O 1
ATOM 497 N N . GLY A 1 70 ? 0.665 12.891 9.268 1.00 78.31 70 GLY A N 1
ATOM 498 C CA . GLY A 1 70 ? -0.449 12.364 10.064 1.00 78.31 70 GLY A CA 1
ATOM 499 C C . GLY A 1 70 ? -1.664 13.297 10.173 1.00 78.31 70 GLY A C 1
ATOM 500 O O . GLY A 1 70 ? -2.619 12.968 10.871 1.00 78.31 70 GLY A O 1
ATOM 501 N N . LEU A 1 71 ? -1.675 14.433 9.470 1.00 88.00 71 LEU A N 1
ATOM 502 C CA . LEU A 1 71 ? -2.766 15.406 9.445 1.00 88.00 71 LEU A CA 1
ATOM 503 C C . LEU A 1 71 ? -4.085 14.760 9.011 1.00 88.00 71 LEU A C 1
ATOM 505 O O . LEU A 1 71 ? -5.133 15.154 9.502 1.00 88.00 71 LEU A O 1
ATOM 509 N N . ALA A 1 72 ? -4.065 13.784 8.095 1.00 88.81 72 ALA A N 1
ATOM 510 C CA . ALA A 1 72 ? -5.283 13.121 7.604 1.00 88.81 72 ALA A CA 1
ATOM 511 C C . ALA A 1 72 ? -5.890 12.286 8.720 1.00 88.81 72 ALA A C 1
ATOM 513 O O . ALA A 1 72 ? -7.090 12.358 8.964 1.00 88.81 72 ALA A O 1
ATOM 514 N N . THR A 1 73 ? -5.037 11.555 9.434 1.00 84.44 73 THR A N 1
ATOM 515 C CA . THR A 1 73 ? -5.407 10.757 10.599 1.00 84.44 73 THR A CA 1
ATOM 516 C C . THR A 1 73 ? -5.936 11.637 11.728 1.00 84.44 73 THR A C 1
ATOM 518 O O . THR A 1 73 ? -6.964 11.312 12.318 1.00 84.44 73 THR A O 1
ATOM 521 N N . THR A 1 74 ? -5.286 12.770 12.010 1.00 86.94 74 THR A N 1
ATOM 522 C CA . THR A 1 74 ? -5.744 13.713 13.040 1.00 86.94 74 THR A CA 1
ATOM 523 C C . THR A 1 74 ? -7.073 14.356 12.660 1.00 86.94 74 THR A C 1
ATOM 525 O O . THR A 1 74 ? -7.993 14.344 13.469 1.00 86.94 74 THR A O 1
ATOM 528 N N . VAL A 1 75 ? -7.221 14.836 11.420 1.00 92.50 75 VAL A N 1
ATOM 529 C CA . VAL A 1 75 ? -8.488 15.396 10.928 1.00 92.50 75 VAL A CA 1
ATOM 530 C C . VAL A 1 75 ? -9.593 14.348 10.983 1.00 92.50 75 VAL A C 1
ATOM 532 O O . VAL A 1 75 ? -10.654 14.647 11.516 1.00 92.50 75 VAL A O 1
ATOM 535 N N . LEU A 1 76 ? -9.345 13.121 10.506 1.00 91.06 76 LEU A N 1
ATOM 536 C CA . LEU A 1 76 ? -10.299 12.012 10.577 1.00 91.06 76 LEU A CA 1
ATOM 537 C C . LEU A 1 76 ? -10.740 11.746 12.017 1.00 91.06 76 LEU A C 1
ATOM 539 O O . LEU A 1 76 ? -11.928 11.551 12.267 1.00 91.06 76 LEU A O 1
ATOM 543 N N . ARG A 1 77 ? -9.797 11.738 12.962 1.00 86.81 77 ARG A N 1
ATOM 544 C CA . ARG A 1 77 ? -10.087 11.556 14.385 1.00 86.81 77 ARG A CA 1
ATOM 545 C C . ARG A 1 77 ? -10.962 12.688 14.921 1.00 86.81 77 ARG A C 1
ATOM 547 O O . ARG A 1 77 ? -11.962 12.395 15.569 1.00 86.81 77 ARG A O 1
ATOM 554 N N . ASP A 1 78 ? -10.623 13.939 14.622 1.00 89.00 78 ASP A N 1
ATOM 555 C CA . ASP A 1 78 ? -11.355 15.116 15.098 1.00 89.00 78 ASP A CA 1
ATOM 556 C C . ASP A 1 78 ? -12.802 15.121 14.567 1.00 89.00 78 ASP A C 1
ATOM 558 O O . ASP A 1 78 ? -13.746 15.234 15.349 1.00 89.00 78 ASP A O 1
ATOM 562 N N . ILE A 1 79 ? -13.003 14.883 13.263 1.00 93.31 79 ILE A N 1
ATOM 563 C CA . ILE A 1 79 ? -14.349 14.825 12.656 1.00 93.31 79 ILE A CA 1
ATOM 564 C C . ILE A 1 79 ? -15.134 13.561 13.038 1.00 93.31 79 ILE A C 1
ATOM 566 O O . ILE A 1 79 ? -16.361 13.550 12.972 1.00 93.31 79 ILE A O 1
ATOM 570 N N . SER A 1 80 ? -14.456 12.475 13.423 1.00 88.81 80 SER A N 1
ATOM 571 C CA . SER A 1 80 ? -15.126 11.262 13.917 1.00 88.81 80 SER A CA 1
ATOM 572 C C . SER A 1 80 ? -15.573 11.419 15.368 1.00 88.81 80 SER A C 1
ATOM 574 O O . SER A 1 80 ? -16.620 10.893 15.736 1.00 88.81 80 SER A O 1
ATOM 576 N N . ALA A 1 81 ? -14.801 12.146 16.181 1.00 86.88 81 ALA A N 1
ATOM 577 C CA . ALA A 1 81 ? -15.155 12.466 17.559 1.00 86.88 81 ALA A CA 1
ATOM 578 C C . ALA A 1 81 ? -16.281 13.507 17.637 1.00 86.88 81 ALA A C 1
ATOM 580 O O . ALA A 1 81 ? -17.125 13.414 18.525 1.00 86.88 81 ALA A O 1
ATOM 581 N N . ARG A 1 82 ? -16.298 14.473 16.708 1.00 90.19 82 ARG A N 1
ATOM 582 C CA . ARG A 1 82 ? -17.294 15.555 16.631 1.00 90.19 82 ARG A CA 1
ATOM 583 C C . ARG A 1 82 ? -17.843 15.704 15.208 1.00 90.19 82 ARG A C 1
ATOM 585 O O . ARG A 1 82 ? -17.440 16.617 14.480 1.00 90.19 82 ARG A O 1
ATOM 592 N N . PRO A 1 83 ? -18.747 14.806 14.772 1.00 88.88 83 PRO A N 1
ATOM 593 C CA . PRO A 1 83 ? -19.337 14.839 13.431 1.00 88.88 83 PRO A CA 1
ATOM 594 C C . PRO A 1 83 ? -19.955 16.188 13.044 1.00 88.88 83 PRO A C 1
ATOM 596 O O . PRO A 1 83 ? -19.886 16.594 11.884 1.00 88.88 83 PRO A O 1
ATOM 599 N N . GLU A 1 84 ? -20.531 16.899 14.006 1.00 91.62 84 GLU A N 1
ATOM 600 C CA . GLU A 1 84 ? -21.128 18.226 13.860 1.00 91.62 84 GLU A CA 1
ATOM 601 C C . GLU A 1 84 ? -20.111 19.324 13.510 1.00 91.62 84 GLU A C 1
ATOM 603 O O . GLU A 1 84 ? -20.460 20.288 12.830 1.00 91.62 84 GLU A O 1
ATOM 608 N N . GLU A 1 85 ? -18.842 19.163 13.892 1.00 92.56 85 GLU A N 1
ATOM 609 C CA . GLU A 1 85 ? -17.770 20.120 13.597 1.00 92.56 85 GLU A CA 1
ATOM 610 C C . GLU A 1 85 ? -17.080 19.853 12.247 1.00 92.56 85 GLU A C 1
ATOM 612 O O . GLU A 1 85 ? -16.187 20.611 11.857 1.00 92.56 85 GLU A O 1
ATOM 617 N N . THR A 1 86 ? -17.497 18.821 11.496 1.00 93.44 86 THR A N 1
ATOM 618 C CA . THR A 1 86 ? -16.850 18.407 10.235 1.00 93.44 86 THR A CA 1
ATOM 619 C C . THR A 1 86 ? -16.647 19.579 9.274 1.00 93.44 86 THR A C 1
ATOM 621 O O . THR A 1 86 ? -15.562 19.734 8.716 1.00 93.44 86 THR A O 1
ATOM 624 N N . GLU A 1 87 ? -17.651 20.445 9.096 1.00 94.81 87 GLU A N 1
ATOM 625 C CA . GLU A 1 87 ? -17.512 21.621 8.230 1.00 94.81 87 GLU A CA 1
ATOM 626 C C . GLU A 1 87 ? -16.415 22.569 8.723 1.00 94.81 87 GLU A C 1
ATOM 628 O O . GLU A 1 87 ? -15.525 22.938 7.955 1.00 94.81 87 GLU A O 1
ATOM 633 N N . ALA A 1 88 ? -16.456 22.958 9.997 1.00 94.31 88 ALA A N 1
ATOM 634 C CA . ALA A 1 88 ? -15.498 23.899 10.566 1.00 94.31 88 ALA A CA 1
ATOM 635 C C . ALA A 1 88 ? -14.063 23.358 10.478 1.00 94.31 88 ALA A C 1
ATOM 637 O O . ALA A 1 88 ? -13.151 24.082 10.067 1.00 94.31 88 ALA A O 1
ATOM 638 N N . VAL A 1 89 ? -13.875 22.074 10.793 1.00 94.56 89 VAL A N 1
ATOM 639 C CA . VAL A 1 89 ? -12.583 21.385 10.699 1.00 94.56 89 VAL A CA 1
ATOM 640 C C . VAL A 1 89 ? -12.081 21.351 9.256 1.00 94.56 89 VAL A C 1
ATOM 642 O O . VAL A 1 89 ? -10.927 21.699 9.000 1.00 94.56 89 VAL A O 1
ATOM 645 N N . MET A 1 90 ? -12.926 20.996 8.285 1.00 95.31 90 MET A N 1
ATOM 646 C CA . MET A 1 90 ? -12.531 20.932 6.873 1.00 95.31 90 MET A CA 1
ATOM 647 C C . MET A 1 90 ? -12.187 22.309 6.301 1.00 95.31 90 MET A C 1
ATOM 649 O O . MET A 1 90 ? -11.170 22.467 5.626 1.00 95.31 90 MET A O 1
ATOM 653 N N . ARG A 1 91 ? -12.977 23.339 6.621 1.00 95.75 91 ARG A N 1
ATOM 654 C CA . ARG A 1 91 ? -12.737 24.713 6.152 1.00 95.75 91 ARG A CA 1
ATOM 655 C C . ARG A 1 91 ? -11.423 25.295 6.671 1.00 95.75 91 ARG A C 1
ATOM 657 O O . ARG A 1 91 ? -10.811 26.094 5.964 1.00 95.75 91 ARG A O 1
ATOM 664 N N . ARG A 1 92 ? -10.979 24.889 7.865 1.00 95.25 92 ARG A N 1
ATOM 665 C CA . ARG A 1 92 ? -9.697 25.307 8.455 1.00 95.25 92 ARG A CA 1
ATOM 666 C C . ARG A 1 92 ? -8.521 24.429 8.019 1.00 95.25 92 ARG A C 1
ATOM 668 O O . ARG A 1 92 ? -7.422 24.950 7.849 1.00 95.25 92 ARG A O 1
ATOM 675 N N . SER A 1 93 ? -8.720 23.123 7.825 1.00 94.12 93 SER A N 1
ATOM 676 C CA . SER A 1 93 ? -7.633 22.169 7.538 1.00 94.12 93 SER A CA 1
ATOM 677 C C . SER A 1 93 ? -7.261 22.062 6.053 1.00 94.12 93 SER A C 1
ATOM 679 O O . SER A 1 93 ? -6.077 21.961 5.733 1.00 94.12 93 SER A O 1
ATOM 681 N N . VAL A 1 94 ? -8.221 22.148 5.125 1.00 94.62 94 VAL A N 1
ATOM 682 C CA . VAL A 1 94 ? -7.959 22.095 3.671 1.00 94.62 94 VAL A CA 1
ATOM 683 C C . VAL A 1 94 ? -7.006 23.200 3.175 1.00 94.62 94 VAL A C 1
ATOM 685 O O . VAL A 1 94 ? -6.085 22.873 2.425 1.00 94.62 94 VAL A O 1
ATOM 688 N N . PRO A 1 95 ? -7.124 24.484 3.574 1.00 95.25 95 PRO A N 1
ATOM 689 C CA . PRO A 1 95 ? -6.168 25.501 3.127 1.00 95.25 95 PRO A CA 1
ATOM 690 C C . PRO A 1 95 ? -4.755 25.296 3.700 1.00 95.25 95 PRO A C 1
ATOM 692 O O . PRO A 1 95 ? -3.780 25.520 2.983 1.00 95.25 95 PRO A O 1
ATOM 695 N N . LEU A 1 96 ? -4.624 24.799 4.939 1.00 94.12 96 LEU A N 1
ATOM 696 C CA . LEU A 1 96 ? -3.323 24.383 5.485 1.00 94.12 96 LEU A CA 1
ATOM 697 C C . LEU A 1 96 ? -2.708 23.282 4.622 1.00 94.12 96 LEU A C 1
ATOM 699 O O . LEU A 1 96 ? -1.531 23.339 4.270 1.00 94.12 96 LEU A O 1
ATOM 703 N N . ARG A 1 97 ? -3.519 22.281 4.269 1.00 92.69 97 ARG A N 1
ATOM 704 C CA . ARG A 1 97 ? -3.108 21.169 3.414 1.00 92.69 97 ARG A CA 1
ATOM 705 C C . ARG A 1 97 ? -2.620 21.651 2.059 1.00 92.69 97 ARG A C 1
ATOM 707 O O . ARG A 1 97 ? -1.550 21.218 1.633 1.00 92.69 97 ARG A O 1
ATOM 714 N N . ALA A 1 98 ? -3.354 22.555 1.416 1.00 94.50 98 ALA A N 1
ATOM 715 C CA . ALA A 1 98 ? -2.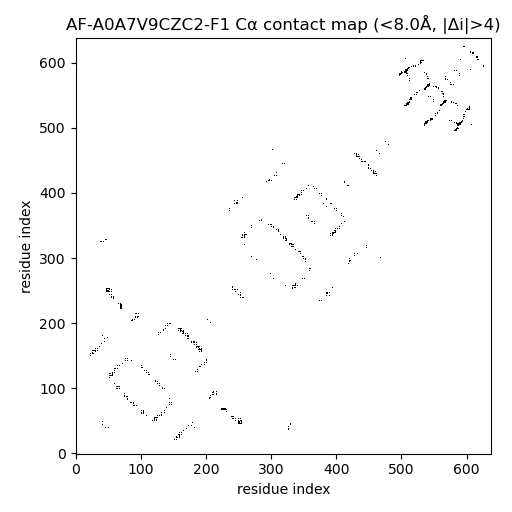946 23.163 0.155 1.00 94.50 98 ALA A CA 1
ATOM 716 C C . ALA A 1 98 ? -1.588 23.866 0.285 1.00 94.50 98 ALA A C 1
ATOM 718 O O . ALA A 1 98 ? -0.694 23.601 -0.514 1.00 94.50 98 ALA A O 1
ATOM 719 N N . ALA A 1 99 ? -1.395 24.684 1.325 1.00 94.19 99 ALA A N 1
ATOM 720 C CA . ALA A 1 99 ? -0.135 25.385 1.561 1.00 94.19 99 ALA A CA 1
ATOM 721 C C . ALA A 1 99 ? 1.046 24.420 1.776 1.00 94.19 99 ALA A C 1
ATOM 723 O O . ALA A 1 99 ? 2.060 24.534 1.089 1.00 94.19 99 ALA A O 1
ATOM 724 N N . LEU A 1 100 ? 0.906 23.437 2.674 1.00 92.81 100 LEU A N 1
ATOM 725 C CA . LEU A 1 100 ? 1.968 22.466 2.970 1.00 92.81 100 LEU A CA 1
ATOM 726 C C . LEU A 1 100 ? 2.320 21.599 1.759 1.00 92.81 100 LEU A C 1
ATOM 728 O O . LEU A 1 100 ? 3.494 21.348 1.506 1.00 92.81 100 LEU A O 1
ATOM 732 N N . SER A 1 101 ? 1.318 21.173 0.992 1.00 93.31 101 SER A N 1
ATOM 733 C CA . SER A 1 101 ? 1.537 20.333 -0.190 1.00 93.31 101 SER A CA 1
ATOM 734 C C . SER A 1 101 ? 2.205 21.113 -1.315 1.00 93.31 101 SER A C 1
ATOM 736 O O . SER A 1 101 ? 3.112 20.596 -1.958 1.00 93.31 101 SER A O 1
ATOM 738 N N . THR A 1 102 ? 1.815 22.374 -1.524 1.00 94.88 102 THR A N 1
ATOM 739 C CA . THR A 1 102 ? 2.487 23.260 -2.481 1.00 94.88 102 THR A CA 1
ATOM 740 C C . THR A 1 102 ? 3.946 23.472 -2.091 1.00 94.88 102 THR A C 1
ATOM 742 O O . THR A 1 102 ? 4.820 23.294 -2.932 1.00 94.88 102 THR A O 1
ATOM 745 N N . VAL A 1 103 ? 4.232 23.787 -0.823 1.00 94.38 103 VAL A N 1
ATOM 746 C CA . VAL A 1 103 ? 5.616 23.954 -0.349 1.00 94.38 103 VAL A CA 1
ATOM 747 C C . VAL A 1 103 ? 6.417 22.667 -0.543 1.00 94.38 103 VAL A C 1
ATOM 749 O O . VAL A 1 103 ? 7.507 22.717 -1.103 1.00 94.38 103 VAL A O 1
ATOM 752 N N . ALA A 1 104 ? 5.873 21.514 -0.148 1.00 91.81 104 ALA A N 1
ATOM 753 C CA . ALA A 1 104 ? 6.561 20.232 -0.277 1.00 91.81 104 ALA A CA 1
ATOM 754 C C . ALA A 1 104 ? 6.868 19.880 -1.742 1.00 91.81 104 ALA A C 1
ATOM 756 O O . ALA A 1 104 ? 7.993 19.497 -2.058 1.00 91.81 104 ALA A O 1
ATOM 757 N N . VAL A 1 105 ? 5.904 20.059 -2.651 1.00 94.62 105 VAL A N 1
ATOM 758 C CA . VAL A 1 105 ? 6.104 19.806 -4.085 1.00 94.62 105 VAL A CA 1
ATOM 759 C C . VAL A 1 105 ? 7.108 20.789 -4.683 1.00 94.62 105 VAL A C 1
ATOM 761 O O . VAL A 1 105 ? 8.009 20.354 -5.392 1.00 94.62 105 VAL A O 1
ATOM 764 N N . VAL A 1 106 ? 7.016 22.087 -4.376 1.00 95.25 106 VAL A N 1
ATOM 765 C CA . VAL A 1 106 ? 7.957 23.099 -4.889 1.00 95.25 106 VAL A CA 1
ATOM 766 C C . VAL A 1 106 ? 9.381 22.810 -4.424 1.00 95.25 106 VAL A C 1
ATOM 768 O O . VAL A 1 106 ? 10.293 22.811 -5.246 1.00 95.25 106 VAL A O 1
ATOM 771 N N . VAL A 1 107 ? 9.578 22.510 -3.136 1.00 94.19 107 VAL A N 1
ATOM 772 C CA . VAL A 1 107 ? 10.896 22.142 -2.593 1.00 94.19 107 VAL A CA 1
ATOM 773 C C . VAL A 1 107 ? 11.459 20.932 -3.331 1.00 94.19 107 VAL A C 1
ATOM 775 O O . VAL A 1 107 ? 12.620 20.946 -3.733 1.00 94.19 107 VAL A O 1
ATOM 778 N N . MET A 1 108 ? 10.634 19.912 -3.561 1.00 92.44 108 MET A N 1
ATOM 779 C CA . MET A 1 108 ? 11.080 18.698 -4.237 1.00 92.44 108 MET A CA 1
ATOM 780 C C . MET A 1 108 ? 11.356 18.918 -5.719 1.00 92.44 108 MET A C 1
ATOM 782 O O . MET A 1 108 ? 12.349 18.403 -6.211 1.00 92.44 108 MET A O 1
ATOM 786 N N . VAL A 1 109 ? 10.568 19.731 -6.424 1.00 95.12 109 VAL A N 1
ATOM 787 C CA . VAL A 1 109 ? 10.869 20.113 -7.812 1.00 95.12 109 VAL A CA 1
ATOM 788 C C . VAL A 1 109 ? 12.189 20.874 -7.880 1.00 95.12 109 VAL A C 1
ATOM 790 O O . VAL A 1 109 ? 13.056 20.497 -8.658 1.00 95.12 109 VAL A O 1
ATOM 793 N N . VAL A 1 110 ? 12.388 21.891 -7.035 1.00 95.69 110 VAL A N 1
ATOM 794 C CA . VAL A 1 110 ? 13.648 22.652 -6.991 1.00 95.69 110 VAL A CA 1
ATOM 795 C C . VAL A 1 110 ? 14.827 21.720 -6.720 1.00 95.69 110 VAL A C 1
ATOM 797 O O . VAL A 1 110 ? 15.825 21.773 -7.433 1.00 95.69 110 VAL A O 1
ATOM 800 N N . PHE A 1 111 ? 14.700 20.818 -5.746 1.00 94.19 111 PHE A N 1
ATOM 801 C CA . PHE A 1 111 ? 15.741 19.845 -5.435 1.00 94.19 111 PHE A CA 1
ATOM 802 C C . PHE A 1 111 ? 16.005 18.882 -6.604 1.00 94.19 111 PHE A C 1
ATOM 804 O O . PHE A 1 111 ? 17.157 18.651 -6.963 1.00 94.19 111 PHE A O 1
ATOM 811 N N . GLY A 1 112 ? 14.953 18.384 -7.257 1.00 93.81 112 GLY A N 1
ATOM 812 C CA . GLY A 1 112 ? 15.053 17.486 -8.409 1.00 93.81 112 GLY A CA 1
ATOM 813 C C . GLY A 1 112 ? 15.692 18.130 -9.638 1.00 93.81 112 GLY A C 1
ATOM 814 O O . GLY A 1 112 ? 16.363 17.445 -10.401 1.00 93.81 112 GLY A O 1
ATOM 815 N N . LEU A 1 113 ? 15.539 19.446 -9.813 1.00 93.25 113 LEU A N 1
ATOM 816 C CA . LEU A 1 113 ? 16.185 20.191 -10.897 1.00 93.25 113 LEU A CA 1
ATOM 817 C C . LEU A 1 113 ? 17.684 20.428 -10.649 1.00 93.25 113 LEU A C 1
ATOM 819 O O . LEU A 1 113 ? 18.445 20.528 -11.610 1.00 93.25 113 LEU A O 1
ATOM 823 N N . VAL A 1 114 ? 18.108 20.507 -9.383 1.00 94.31 114 VAL A N 1
ATOM 824 C CA . VAL A 1 114 ? 19.521 20.685 -8.990 1.00 94.31 114 VAL A CA 1
ATOM 825 C C . VAL A 1 114 ? 20.288 19.361 -9.014 1.00 94.31 114 VAL A C 1
ATOM 827 O O . VAL A 1 114 ? 21.485 19.334 -9.296 1.00 94.31 114 VAL A O 1
ATOM 830 N N . ILE A 1 115 ? 19.606 18.256 -8.723 1.00 92.62 115 ILE A N 1
ATOM 831 C CA . ILE A 1 115 ? 20.174 16.911 -8.756 1.00 92.62 115 ILE A CA 1
ATOM 832 C C . ILE A 1 115 ? 20.563 16.498 -10.194 1.00 92.62 115 ILE A C 1
ATOM 834 O O . ILE A 1 115 ? 19.869 16.861 -11.150 1.00 92.62 115 ILE A O 1
ATOM 838 N N . PRO A 1 116 ? 21.640 15.700 -10.375 1.00 92.69 116 PRO A N 1
ATOM 839 C CA . PRO A 1 116 ? 22.090 15.210 -11.681 1.00 92.69 116 PRO A CA 1
ATOM 840 C C . PRO A 1 116 ? 21.204 14.085 -12.257 1.00 92.69 116 PRO A C 1
ATOM 842 O O . PRO A 1 116 ? 21.705 13.044 -12.667 1.00 92.69 116 PRO A O 1
ATOM 845 N N . PHE A 1 117 ? 19.885 14.285 -12.301 1.00 94.00 117 PHE A N 1
ATOM 846 C CA . PHE A 1 117 ? 18.989 13.446 -13.098 1.00 94.00 117 PHE A CA 1
ATOM 847 C C . PHE A 1 117 ? 19.150 13.750 -14.592 1.00 94.00 117 PHE A C 1
ATOM 849 O O . PHE A 1 117 ? 19.506 14.872 -14.972 1.00 94.00 117 PHE A O 1
ATOM 856 N N . ASP A 1 118 ? 18.845 12.767 -15.435 1.00 92.25 118 ASP A N 1
ATOM 857 C CA . ASP A 1 118 ? 18.754 12.963 -16.878 1.00 92.25 118 ASP A CA 1
ATOM 858 C C . ASP A 1 118 ? 17.604 13.924 -17.245 1.00 92.25 118 ASP A C 1
ATOM 860 O O . ASP A 1 118 ? 16.660 14.147 -16.476 1.00 92.25 118 ASP A O 1
ATOM 864 N N . GLU A 1 119 ? 17.689 14.518 -18.436 1.00 94.12 119 GLU A N 1
ATOM 865 C CA . GLU A 1 119 ? 16.725 15.520 -18.913 1.00 94.12 119 GLU A CA 1
ATOM 866 C C . GLU A 1 119 ? 15.291 14.978 -18.979 1.00 94.12 119 GLU A C 1
ATOM 868 O O . GLU A 1 119 ? 14.330 15.693 -18.678 1.00 94.12 119 GLU A O 1
ATOM 873 N N . GLN A 1 120 ? 15.130 13.700 -19.322 1.00 95.56 120 GLN A N 1
ATOM 874 C CA . GLN A 1 120 ? 13.822 13.074 -19.438 1.00 95.56 120 GLN A CA 1
ATOM 875 C C . GLN A 1 120 ? 13.179 12.867 -18.057 1.00 95.56 120 GLN A C 1
ATOM 877 O O . GLN A 1 120 ? 11.995 13.176 -17.877 1.00 95.56 120 GLN A O 1
ATOM 882 N N . THR A 1 121 ? 13.956 12.447 -17.056 1.00 96.62 121 THR A N 1
ATOM 883 C CA . THR A 1 121 ? 13.524 12.377 -15.652 1.00 96.62 121 THR A CA 1
ATOM 884 C C . THR A 1 121 ? 13.176 13.759 -15.103 1.00 96.62 121 THR A C 1
ATOM 886 O O . THR A 1 121 ? 12.127 13.915 -14.477 1.00 96.62 121 THR A O 1
ATOM 889 N N . LYS A 1 122 ? 13.984 14.795 -15.371 1.00 97.19 122 LYS A N 1
ATOM 890 C CA . LYS A 1 122 ? 13.679 16.177 -14.946 1.00 97.19 122 LYS A CA 1
ATOM 891 C C . LYS A 1 122 ? 12.375 16.693 -15.550 1.00 97.19 122 LYS A C 1
ATOM 893 O O . LYS A 1 122 ? 11.556 17.275 -14.835 1.00 97.19 122 LYS A O 1
ATOM 898 N N . LEU A 1 123 ? 12.143 16.435 -16.839 1.00 96.81 123 LEU A N 1
ATOM 899 C CA . LEU A 1 123 ? 10.881 16.766 -17.500 1.00 96.81 123 LEU A CA 1
ATOM 900 C C . LEU A 1 123 ? 9.699 16.043 -16.839 1.00 96.81 123 LEU A C 1
ATOM 902 O O . LEU A 1 123 ? 8.664 16.659 -16.577 1.00 96.81 123 LEU A O 1
ATOM 906 N N . ALA A 1 124 ? 9.852 14.756 -16.520 1.00 97.19 124 ALA A N 1
ATOM 907 C CA . ALA A 1 124 ? 8.820 14.003 -15.817 1.00 97.19 124 ALA A CA 1
ATOM 908 C C . ALA A 1 124 ? 8.579 14.505 -14.391 1.00 97.19 124 ALA A C 1
ATOM 910 O O . ALA A 1 124 ? 7.422 14.573 -13.990 1.00 97.19 124 ALA A O 1
ATOM 911 N N . ILE A 1 125 ? 9.611 14.919 -13.648 1.00 97.19 125 ILE A N 1
ATOM 912 C CA . ILE A 1 125 ? 9.459 15.564 -12.332 1.00 97.19 125 ILE A CA 1
ATOM 913 C C . ILE A 1 125 ? 8.625 16.842 -12.472 1.00 97.19 125 ILE A C 1
ATOM 915 O O . ILE A 1 125 ? 7.677 17.051 -11.714 1.00 97.19 125 ILE A O 1
ATOM 919 N N . LEU A 1 126 ? 8.923 17.683 -13.465 1.00 97.19 126 LEU A N 1
ATOM 920 C CA . LEU A 1 126 ? 8.185 18.926 -13.674 1.00 97.19 126 LEU A CA 1
ATOM 921 C C . LEU A 1 126 ? 6.703 18.662 -13.978 1.00 97.19 126 LEU A C 1
ATOM 923 O O . LEU A 1 126 ? 5.836 19.261 -13.345 1.00 97.19 126 LEU A O 1
ATOM 927 N N . ILE A 1 127 ? 6.400 17.735 -14.891 1.00 97.62 127 ILE A N 1
ATOM 928 C CA . ILE A 1 127 ? 5.017 17.394 -15.258 1.00 97.62 127 ILE A CA 1
ATOM 929 C C . ILE A 1 127 ? 4.296 16.702 -14.089 1.00 97.62 127 ILE A C 1
ATOM 931 O O . ILE A 1 127 ? 3.190 17.093 -13.711 1.00 97.62 127 ILE A O 1
ATOM 935 N N . TRP A 1 128 ? 4.929 15.699 -13.475 1.00 96.81 128 TRP A N 1
ATOM 936 C CA . TRP A 1 128 ? 4.348 14.911 -12.387 1.00 96.81 128 TRP A CA 1
ATOM 937 C C . TRP A 1 128 ? 4.154 15.715 -11.101 1.00 96.81 128 TRP A C 1
ATOM 939 O O . TRP A 1 128 ? 3.327 15.330 -10.281 1.00 96.81 128 TRP A O 1
ATOM 949 N N . SER A 1 129 ? 4.823 16.860 -10.927 1.00 95.94 129 SER A N 1
ATOM 950 C CA . SER A 1 129 ? 4.619 17.748 -9.774 1.00 95.94 129 SER A CA 1
ATOM 951 C C . SER A 1 129 ? 3.147 18.152 -9.579 1.00 95.94 129 SER A C 1
ATOM 953 O O . SER A 1 129 ? 2.651 18.175 -8.451 1.00 95.94 129 SER A O 1
ATOM 955 N N . VAL A 1 130 ? 2.410 18.359 -10.676 1.00 96.25 130 VAL A N 1
ATOM 956 C CA . VAL A 1 130 ? 0.966 18.643 -10.658 1.00 96.25 130 VAL A CA 1
ATOM 957 C C . VAL A 1 130 ? 0.179 17.428 -10.155 1.00 96.25 130 VAL A C 1
ATOM 959 O O . VAL A 1 130 ? -0.717 17.563 -9.322 1.00 96.25 130 VAL A O 1
ATOM 962 N N . GLY A 1 131 ? 0.540 16.227 -10.617 1.00 95.62 131 GLY A N 1
ATOM 963 C CA . GLY A 1 131 ? -0.050 14.966 -10.159 1.00 95.62 131 GLY A CA 1
ATOM 964 C C . GLY A 1 131 ? 0.264 14.666 -8.690 1.00 95.62 131 GLY A C 1
ATOM 965 O O . GLY A 1 131 ? -0.618 14.247 -7.940 1.00 95.62 131 GLY A O 1
ATOM 966 N N . ALA A 1 132 ? 1.489 14.944 -8.244 1.00 94.88 132 ALA A N 1
ATOM 967 C CA . ALA A 1 132 ? 1.906 14.816 -6.852 1.00 94.88 132 ALA A CA 1
ATOM 968 C C . ALA A 1 132 ? 1.099 15.760 -5.948 1.00 94.88 132 ALA A C 1
ATOM 970 O O . ALA A 1 132 ? 0.556 15.326 -4.933 1.00 94.88 132 ALA A O 1
ATOM 971 N N . TRP A 1 133 ? 0.919 17.021 -6.355 1.00 95.88 133 TRP A N 1
ATOM 972 C CA . TRP A 1 133 ? 0.064 17.968 -5.638 1.00 95.88 133 TRP A CA 1
ATOM 973 C C . TRP A 1 133 ? -1.400 17.505 -5.577 1.00 95.88 133 TRP A C 1
ATOM 975 O O . TRP A 1 133 ? -2.013 17.532 -4.510 1.00 95.88 133 TRP A O 1
ATOM 985 N N . ALA A 1 134 ? -1.957 17.015 -6.690 1.00 96.12 134 ALA A N 1
ATOM 986 C CA . ALA A 1 134 ? -3.321 16.483 -6.724 1.00 96.12 134 ALA A CA 1
ATOM 987 C C . ALA A 1 134 ? -3.485 15.248 -5.820 1.00 96.12 134 ALA A C 1
ATOM 989 O O . ALA A 1 134 ? -4.490 15.125 -5.123 1.00 96.12 134 ALA A O 1
ATOM 990 N N . THR A 1 135 ? -2.477 14.370 -5.771 1.00 94.44 135 THR A N 1
ATOM 991 C CA . THR A 1 135 ? -2.438 13.215 -4.856 1.00 94.44 135 THR A CA 1
ATOM 992 C C . THR A 1 135 ? -2.482 13.675 -3.401 1.00 94.44 135 THR A C 1
ATOM 994 O O . THR A 1 135 ? -3.293 13.189 -2.614 1.00 94.44 135 THR A O 1
ATOM 997 N N . LEU A 1 136 ? -1.662 14.666 -3.050 1.00 92.56 136 LEU A N 1
ATOM 998 C CA . LEU A 1 136 ? -1.625 15.247 -1.710 1.00 92.56 136 LEU A CA 1
ATOM 999 C C . LEU A 1 136 ? -2.950 15.893 -1.303 1.00 92.56 136 LEU A C 1
ATOM 1001 O O . LEU A 1 136 ? -3.401 15.742 -0.165 1.00 92.56 136 LEU A O 1
ATOM 1005 N N . MET A 1 137 ? -3.599 16.587 -2.235 1.00 94.31 137 MET A N 1
ATOM 1006 C CA . MET A 1 137 ? -4.911 17.185 -1.997 1.00 94.31 137 MET A CA 1
ATOM 1007 C C . MET A 1 137 ? -6.024 16.148 -1.899 1.00 94.31 137 MET A C 1
ATOM 1009 O O . MET A 1 137 ? -6.953 16.327 -1.112 1.00 94.31 137 MET A O 1
ATOM 1013 N N . ASN A 1 138 ? -5.930 15.040 -2.632 1.00 94.94 138 ASN A N 1
ATOM 1014 C CA . ASN A 1 138 ? -6.884 13.944 -2.516 1.00 94.94 138 ASN A CA 1
ATOM 1015 C C . ASN A 1 138 ? -6.881 13.341 -1.100 1.00 94.94 138 ASN A C 1
ATOM 1017 O O . ASN A 1 138 ? -7.944 13.158 -0.505 1.00 94.94 138 ASN A O 1
ATOM 1021 N N . VAL A 1 139 ? -5.697 13.162 -0.503 1.00 92.50 139 VAL A N 1
ATOM 1022 C CA . VAL A 1 139 ? -5.555 12.712 0.894 1.00 92.50 139 VAL A CA 1
ATOM 1023 C C . VAL A 1 139 ? -6.203 13.689 1.886 1.00 92.50 139 VAL A C 1
ATOM 1025 O O . VAL A 1 139 ? -6.729 13.263 2.912 1.00 92.50 139 VAL A O 1
ATOM 1028 N N . ALA A 1 140 ? -6.228 14.991 1.585 1.00 92.19 140 ALA A N 1
ATOM 1029 C CA . ALA A 1 140 ? -6.829 16.000 2.458 1.00 92.19 140 ALA A CA 1
ATOM 1030 C C . ALA A 1 140 ? -8.366 15.942 2.518 1.00 92.19 140 ALA A C 1
ATOM 1032 O O . ALA A 1 140 ? -8.940 16.336 3.531 1.00 92.19 140 ALA A O 1
ATOM 1033 N N . VAL A 1 141 ? -9.040 15.467 1.463 1.00 94.31 141 VAL A N 1
ATOM 1034 C CA . VAL A 1 141 ? -10.517 15.440 1.386 1.00 94.31 141 VAL A CA 1
ATOM 1035 C C . VAL A 1 141 ? -11.122 14.080 1.739 1.00 94.31 141 VAL A C 1
ATOM 1037 O O . VAL A 1 141 ? -12.273 14.008 2.176 1.00 94.31 141 VAL A O 1
ATOM 1040 N N . LEU A 1 142 ? -10.337 13.005 1.618 1.00 92.88 142 LEU A N 1
ATOM 1041 C CA . LEU A 1 142 ? -10.765 11.633 1.888 1.00 92.88 142 LEU A CA 1
ATOM 1042 C C . LEU A 1 142 ? -11.329 11.384 3.307 1.00 92.88 142 LEU A C 1
ATOM 1044 O O . LEU A 1 142 ? -12.273 10.592 3.409 1.00 92.88 142 LEU A O 1
ATOM 1048 N N . PRO A 1 143 ? -10.860 12.055 4.387 1.00 94.38 143 PRO A N 1
ATOM 1049 C CA . PRO A 1 143 ? -11.414 11.869 5.728 1.00 94.38 143 PRO A CA 1
ATOM 1050 C C . PRO A 1 143 ? -12.933 12.056 5.814 1.00 94.38 143 PRO A C 1
ATOM 1052 O O . PRO A 1 143 ? -13.592 11.327 6.550 1.00 94.38 143 PRO A O 1
ATOM 1055 N N . VAL A 1 144 ? -13.523 12.959 5.020 1.00 95.25 144 VAL A N 1
ATOM 1056 C CA . VAL A 1 144 ? -14.984 13.171 5.002 1.00 95.25 144 VAL A CA 1
ATOM 1057 C C . VAL A 1 144 ? -15.717 11.937 4.477 1.00 95.25 144 VAL A C 1
ATOM 1059 O O . VAL A 1 144 ? -16.717 11.507 5.053 1.00 95.25 144 VAL A O 1
ATOM 1062 N N . LEU A 1 145 ? -15.217 11.334 3.395 1.00 92.94 145 LEU A N 1
ATOM 1063 C CA . LEU A 1 145 ? -15.813 10.125 2.821 1.00 92.94 145 LEU A CA 1
ATOM 1064 C C . LEU A 1 145 ? -15.642 8.920 3.754 1.00 92.94 145 LEU A C 1
ATOM 1066 O O . LEU A 1 145 ? -16.549 8.089 3.845 1.00 92.94 145 LEU A O 1
ATOM 1070 N N . GLN A 1 146 ? -14.519 8.853 4.474 1.00 90.56 146 GLN A N 1
ATOM 1071 C CA . GLN A 1 146 ? -14.253 7.831 5.487 1.00 90.56 146 GLN A CA 1
ATOM 1072 C C . GLN A 1 146 ? -15.197 7.965 6.686 1.00 90.56 146 GLN A C 1
ATOM 1074 O O . GLN A 1 146 ? -15.867 6.994 7.035 1.00 90.56 146 GLN A O 1
ATOM 1079 N N . GLN A 1 147 ? -15.313 9.164 7.264 1.00 91.12 147 GLN A N 1
ATOM 1080 C CA . GLN A 1 147 ? -16.171 9.435 8.420 1.00 91.12 147 GLN A CA 1
ATOM 1081 C C . GLN A 1 147 ? -17.650 9.157 8.115 1.00 91.12 147 GLN A C 1
ATOM 1083 O O . GLN A 1 147 ? -18.351 8.562 8.931 1.00 91.12 147 GLN A O 1
ATOM 1088 N N . GLN A 1 148 ? -18.118 9.499 6.911 1.00 90.00 148 GLN A N 1
ATOM 1089 C CA . GLN A 1 148 ? -19.503 9.247 6.499 1.00 90.00 148 GLN A CA 1
ATOM 1090 C C . GLN A 1 148 ? -19.753 7.819 5.981 1.00 90.00 148 GLN A C 1
ATOM 1092 O O . GLN A 1 148 ? -20.875 7.516 5.565 1.00 90.00 148 GLN A O 1
ATOM 1097 N N . LEU A 1 149 ? -18.738 6.942 5.980 1.00 85.06 149 LEU A N 1
ATOM 1098 C CA . LEU A 1 149 ? -18.793 5.578 5.431 1.00 85.06 149 LEU A CA 1
ATOM 1099 C C . LEU A 1 149 ? -19.259 5.535 3.961 1.00 85.06 149 LEU A C 1
ATOM 1101 O O . LEU A 1 149 ? -20.001 4.644 3.543 1.00 85.06 149 LEU A O 1
ATOM 1105 N N . ARG A 1 150 ? -18.827 6.513 3.159 1.00 89.81 150 ARG A N 1
ATOM 1106 C CA . ARG A 1 150 ? -19.185 6.671 1.740 1.00 89.81 150 ARG A CA 1
ATOM 1107 C C . ARG A 1 150 ? -18.026 6.319 0.802 1.00 89.81 150 ARG A C 1
ATOM 1109 O O . ARG A 1 150 ? -17.863 6.943 -0.245 1.00 89.81 150 ARG A O 1
ATOM 1116 N N . MET A 1 151 ? -17.237 5.296 1.140 1.00 88.94 151 MET A N 1
ATOM 1117 C CA . MET A 1 151 ? -16.019 4.954 0.387 1.00 88.94 151 MET A CA 1
ATOM 1118 C C . MET A 1 151 ? -16.293 4.453 -1.032 1.00 88.94 151 MET A C 1
ATOM 1120 O O . MET A 1 151 ? -15.400 4.513 -1.867 1.00 88.94 151 MET A O 1
ATOM 1124 N N . HIS A 1 152 ? -17.521 4.029 -1.343 1.00 90.38 152 HIS A N 1
ATOM 1125 C CA . HIS A 1 152 ? -17.919 3.695 -2.714 1.00 90.38 152 HIS A CA 1
ATOM 1126 C C . HIS A 1 152 ? -17.682 4.849 -3.701 1.00 90.38 152 HIS A C 1
ATOM 1128 O O . HIS A 1 152 ? -17.307 4.595 -4.842 1.00 90.38 152 HIS A O 1
ATOM 1134 N N . TRP A 1 153 ? -17.833 6.104 -3.264 1.00 93.62 153 TRP A N 1
ATOM 1135 C CA . TRP A 1 153 ? -17.527 7.272 -4.090 1.00 93.62 153 TRP A CA 1
ATOM 1136 C C . TRP A 1 153 ? -16.028 7.441 -4.328 1.00 93.62 153 TRP A C 1
ATOM 1138 O O . TRP A 1 153 ? -15.630 7.596 -5.477 1.00 93.62 153 TRP A O 1
ATOM 1148 N N . ALA A 1 154 ? -15.210 7.323 -3.278 1.00 93.38 154 ALA A N 1
ATOM 1149 C CA . ALA A 1 154 ? -13.750 7.391 -3.394 1.00 93.38 154 ALA A CA 1
ATOM 1150 C C . ALA A 1 154 ? -13.203 6.289 -4.314 1.00 93.38 154 ALA A C 1
ATOM 1152 O O . ALA A 1 154 ? -12.351 6.512 -5.170 1.00 93.38 154 ALA A O 1
ATOM 1153 N N . VAL A 1 155 ? -13.748 5.081 -4.175 1.00 93.44 155 VAL A N 1
ATOM 1154 C CA . VAL A 1 155 ? -13.421 3.936 -5.026 1.00 93.44 155 VAL A CA 1
ATOM 1155 C C . VAL A 1 155 ? -13.818 4.203 -6.480 1.00 93.44 155 VAL A C 1
ATOM 1157 O O . VAL A 1 155 ? -13.017 3.966 -7.383 1.00 93.44 155 VAL A O 1
ATOM 1160 N N . ALA A 1 156 ? -15.021 4.732 -6.723 1.00 94.50 156 ALA A N 1
ATOM 1161 C CA . ALA A 1 156 ? -15.473 5.084 -8.067 1.00 94.50 156 ALA A CA 1
ATOM 1162 C C . ALA A 1 156 ? -14.608 6.188 -8.700 1.00 94.50 156 ALA A C 1
ATOM 1164 O O . ALA A 1 156 ? -14.233 6.065 -9.866 1.00 94.50 156 ALA A O 1
ATOM 1165 N N . ALA A 1 157 ? -14.241 7.222 -7.936 1.00 96.44 157 ALA A N 1
ATOM 1166 C CA . ALA A 1 157 ? -13.336 8.282 -8.375 1.00 96.44 157 ALA A CA 1
ATOM 1167 C C . ALA A 1 157 ? -11.961 7.723 -8.769 1.00 96.44 157 ALA A C 1
ATOM 1169 O O . ALA A 1 157 ? -11.436 8.063 -9.829 1.00 96.44 157 ALA A O 1
ATOM 1170 N N . ASN A 1 158 ? -11.414 6.808 -7.961 1.00 95.75 158 ASN A N 1
ATOM 1171 C CA . ASN A 1 158 ? -10.130 6.160 -8.224 1.00 95.75 158 ASN A CA 1
ATOM 1172 C C . ASN A 1 158 ? -10.162 5.303 -9.498 1.00 95.75 158 ASN A C 1
ATOM 1174 O O . ASN A 1 158 ? -9.281 5.419 -10.351 1.00 95.75 158 ASN A O 1
ATOM 1178 N N . VAL A 1 159 ? -11.200 4.477 -9.668 1.00 96.44 159 VAL A N 1
ATOM 1179 C CA . VAL A 1 159 ? -11.390 3.667 -10.883 1.00 96.44 159 VAL A CA 1
ATOM 1180 C C . VAL A 1 159 ? -11.554 4.563 -12.111 1.00 96.44 159 VAL A C 1
ATOM 1182 O O . VAL A 1 159 ? -10.928 4.300 -13.140 1.00 96.44 159 VAL A O 1
ATOM 1185 N N . ALA A 1 160 ? -12.340 5.639 -12.011 1.00 97.12 160 ALA A N 1
ATOM 1186 C CA . ALA A 1 160 ? -12.526 6.596 -13.097 1.00 97.12 160 ALA A CA 1
ATOM 1187 C C . ALA A 1 160 ? -11.198 7.249 -13.500 1.00 97.12 160 ALA A C 1
ATOM 1189 O O . ALA A 1 160 ? -10.832 7.216 -14.674 1.00 97.12 160 ALA A O 1
ATOM 1190 N N . GLY A 1 161 ? -10.432 7.765 -12.536 1.00 98.12 161 GLY A N 1
ATOM 1191 C CA . GLY A 1 161 ? -9.136 8.383 -12.805 1.00 98.12 161 GLY A CA 1
ATOM 1192 C C . GLY A 1 161 ? -8.113 7.418 -13.403 1.00 98.12 161 GLY A C 1
ATOM 1193 O O . GLY A 1 161 ? -7.449 7.760 -14.381 1.00 98.12 161 GLY A O 1
ATOM 1194 N N . ARG A 1 162 ? -8.029 6.178 -12.903 1.00 97.88 162 ARG A N 1
ATOM 1195 C CA . ARG A 1 162 ? -7.157 5.141 -13.488 1.00 97.88 162 ARG A CA 1
ATOM 1196 C C . ARG A 1 162 ? -7.576 4.754 -14.904 1.00 97.88 162 ARG A C 1
ATOM 1198 O O . ARG A 1 162 ? -6.715 4.525 -15.750 1.00 97.88 162 ARG A O 1
ATOM 1205 N N . THR A 1 163 ? -8.878 4.711 -15.174 1.00 98.31 163 THR A N 1
ATOM 1206 C CA . THR A 1 163 ? -9.409 4.424 -16.515 1.00 98.31 163 THR A CA 1
ATOM 1207 C C . THR A 1 163 ? -9.075 5.555 -17.482 1.00 98.31 163 THR A C 1
ATOM 1209 O O . THR A 1 163 ? -8.603 5.290 -18.584 1.00 98.31 163 THR A O 1
ATOM 1212 N N . VAL A 1 164 ? -9.235 6.813 -17.058 1.00 98.56 164 VAL A N 1
ATOM 1213 C CA . VAL A 1 164 ? -8.812 7.984 -17.840 1.00 98.56 164 VAL A CA 1
ATOM 1214 C C . VAL A 1 164 ? -7.310 7.930 -18.125 1.00 98.56 164 VAL A C 1
ATOM 1216 O O . VAL A 1 164 ? -6.918 8.086 -19.279 1.00 98.56 164 VAL A O 1
ATOM 1219 N N . ALA A 1 165 ? -6.476 7.627 -17.124 1.00 98.44 165 ALA A N 1
ATOM 1220 C CA . ALA A 1 165 ? -5.036 7.460 -17.328 1.00 98.44 165 ALA A CA 1
ATOM 1221 C C . ALA A 1 165 ? -4.717 6.370 -18.361 1.00 98.44 165 ALA A C 1
ATOM 1223 O O . ALA A 1 165 ? -3.888 6.595 -19.240 1.00 98.44 165 ALA A O 1
ATOM 1224 N N . LEU A 1 166 ? -5.376 5.207 -18.288 1.00 98.38 166 LEU A N 1
ATOM 1225 C CA . LEU A 1 166 ? -5.189 4.115 -19.248 1.00 98.38 166 LEU A CA 1
ATOM 1226 C C . LEU A 1 166 ? -5.570 4.543 -20.670 1.00 98.38 166 LEU A C 1
ATOM 1228 O O . LEU A 1 166 ? -4.769 4.395 -21.589 1.00 98.38 166 LEU A O 1
ATOM 1232 N N . VAL A 1 167 ? -6.771 5.097 -20.848 1.00 98.56 167 VAL A N 1
ATOM 1233 C CA . VAL A 1 167 ? -7.282 5.514 -22.162 1.00 98.56 167 VAL A CA 1
ATOM 1234 C C . VAL A 1 167 ? -6.379 6.578 -22.781 1.00 98.56 167 VAL A C 1
ATOM 1236 O O . VAL A 1 167 ? -5.999 6.457 -23.943 1.00 98.56 167 VAL A O 1
ATOM 1239 N N . LEU A 1 168 ? -5.978 7.586 -22.003 1.00 98.50 168 LEU A N 1
ATOM 1240 C CA . LEU A 1 168 ? -5.079 8.635 -22.480 1.00 98.50 168 LEU A CA 1
ATOM 1241 C C . LEU A 1 168 ? -3.662 8.117 -22.742 1.00 98.50 168 LEU A C 1
ATOM 1243 O O . LEU A 1 168 ? -3.017 8.596 -23.667 1.00 98.50 168 LEU A O 1
ATOM 1247 N N . THR A 1 169 ? -3.188 7.120 -21.989 1.00 98.50 169 THR A N 1
ATOM 1248 C CA . THR A 1 169 ? -1.892 6.468 -22.246 1.00 98.50 169 THR A CA 1
ATOM 1249 C C . THR A 1 169 ? -1.917 5.739 -23.582 1.00 98.50 169 THR A C 1
ATOM 1251 O O . THR A 1 169 ? -1.037 5.950 -24.410 1.00 98.50 169 THR A O 1
ATOM 1254 N N . LEU A 1 170 ? -2.949 4.928 -23.830 1.00 97.88 170 LEU A N 1
ATOM 1255 C CA . LEU A 1 170 ? -3.125 4.238 -25.109 1.00 97.88 170 LEU A CA 1
ATOM 1256 C C . LEU A 1 170 ? -3.262 5.239 -26.265 1.00 97.88 170 LEU A C 1
ATOM 1258 O O . LEU A 1 170 ? -2.625 5.068 -27.303 1.00 97.88 170 LEU A O 1
ATOM 1262 N N . GLY A 1 171 ? -4.026 6.317 -26.058 1.00 97.88 171 GLY A N 1
ATOM 1263 C CA . GLY A 1 171 ? -4.149 7.424 -27.003 1.00 97.88 171 GLY A CA 1
ATOM 1264 C C . GLY A 1 171 ? -2.796 8.058 -27.328 1.00 97.88 171 GLY A C 1
ATOM 1265 O O . GLY A 1 171 ? -2.410 8.090 -28.493 1.00 97.88 171 GLY A O 1
ATOM 1266 N N . ALA A 1 172 ? -2.039 8.474 -26.310 1.00 97.88 172 ALA A N 1
ATOM 1267 C CA . ALA A 1 172 ? -0.731 9.109 -26.464 1.00 97.88 172 ALA A CA 1
ATOM 1268 C C . ALA A 1 172 ? 0.284 8.231 -27.209 1.00 97.88 172 ALA A C 1
ATOM 1270 O O . ALA A 1 172 ? 1.032 8.735 -28.049 1.00 97.88 172 ALA A O 1
ATOM 1271 N N . LEU A 1 173 ? 0.285 6.924 -26.932 1.00 96.31 173 LEU A N 1
ATOM 1272 C CA . LEU A 1 173 ? 1.128 5.958 -27.635 1.00 96.31 173 LEU A CA 1
ATOM 1273 C C . LEU A 1 173 ? 0.697 5.792 -29.100 1.00 96.31 173 LEU A C 1
ATOM 1275 O O . LEU A 1 173 ? 1.548 5.753 -29.983 1.00 96.31 173 LEU A O 1
ATOM 1279 N N . SER A 1 174 ? -0.611 5.759 -29.377 1.00 95.12 174 SER A N 1
ATOM 1280 C CA . SER A 1 174 ? -1.136 5.608 -30.743 1.00 95.12 174 SER A CA 1
ATOM 1281 C C . SER A 1 174 ? -0.927 6.837 -31.635 1.00 95.12 174 SER A C 1
ATOM 1283 O O . SER A 1 174 ? -0.784 6.699 -32.846 1.00 95.12 174 SER A O 1
ATOM 1285 N N . THR A 1 175 ? -0.884 8.039 -31.052 1.00 94.94 175 THR A N 1
ATOM 1286 C CA . THR A 1 175 ? -0.705 9.303 -31.784 1.00 94.94 175 THR A CA 1
ATOM 1287 C C . THR A 1 175 ? 0.752 9.762 -31.847 1.00 94.94 175 THR A C 1
ATOM 1289 O O . THR A 1 175 ? 1.020 10.851 -32.347 1.00 94.94 175 THR A O 1
ATOM 1292 N N . GLY A 1 176 ? 1.695 8.985 -31.304 1.00 91.31 176 GLY A N 1
ATOM 1293 C CA . GLY A 1 176 ? 3.116 9.337 -31.295 1.00 91.31 176 GLY A CA 1
ATOM 1294 C C . GLY A 1 176 ? 3.483 10.494 -30.356 1.00 91.31 176 GLY A C 1
ATOM 1295 O O . GLY A 1 176 ? 4.560 11.064 -30.497 1.00 91.31 176 GLY A O 1
ATOM 1296 N N . LEU A 1 177 ? 2.635 10.831 -29.373 1.00 92.12 177 LEU A N 1
ATOM 1297 C CA . LEU A 1 177 ? 2.975 11.817 -28.330 1.00 92.12 177 LEU A CA 1
ATOM 1298 C C . LEU A 1 177 ? 4.078 11.307 -27.382 1.00 92.12 177 LEU A C 1
ATOM 1300 O O . LEU A 1 177 ? 4.623 12.080 -26.589 1.00 92.12 177 LEU A O 1
ATOM 1304 N N . GLY A 1 178 ? 4.394 10.009 -27.460 1.00 91.44 178 GLY A N 1
ATOM 1305 C CA . GLY A 1 178 ? 5.530 9.377 -26.798 1.00 91.44 178 GLY A CA 1
ATOM 1306 C C . GLY A 1 178 ? 5.497 9.522 -25.279 1.00 91.44 178 GLY A C 1
ATOM 1307 O O . GLY A 1 178 ? 4.436 9.564 -24.652 1.00 91.44 178 GLY A O 1
ATOM 1308 N N . PHE A 1 179 ? 6.683 9.618 -24.683 1.00 96.62 179 PHE A N 1
ATOM 1309 C CA . PHE A 1 179 ? 6.874 9.729 -23.239 1.00 96.62 179 PHE A CA 1
ATOM 1310 C C . PHE A 1 179 ? 6.076 10.868 -22.600 1.00 96.62 179 PHE A C 1
ATOM 1312 O O . PHE A 1 179 ? 5.326 10.643 -21.652 1.00 96.62 179 PHE A O 1
ATOM 1319 N N . THR A 1 180 ? 6.188 12.086 -23.132 1.00 97.00 180 THR A N 1
ATOM 1320 C CA . THR A 1 180 ? 5.544 13.272 -22.555 1.00 97.00 180 THR A CA 1
ATOM 1321 C C . THR A 1 180 ? 4.023 13.131 -22.514 1.00 97.00 180 THR A C 1
ATOM 1323 O O . THR A 1 180 ? 3.406 13.457 -21.500 1.00 97.00 180 THR A O 1
ATOM 1326 N N . GLY A 1 181 ? 3.416 12.597 -23.581 1.00 97.69 181 GLY A N 1
ATOM 1327 C CA . GLY A 1 181 ? 1.979 12.320 -23.613 1.00 97.69 181 GLY A CA 1
ATOM 1328 C C . GLY A 1 181 ? 1.553 11.300 -22.555 1.00 97.69 181 GLY A C 1
ATOM 1329 O O . GLY A 1 181 ? 0.534 11.494 -21.892 1.00 97.69 181 GLY A O 1
ATOM 1330 N N . VAL A 1 182 ? 2.358 10.257 -22.337 1.00 98.12 182 VAL A N 1
ATOM 1331 C CA . VAL A 1 182 ? 2.102 9.251 -21.297 1.00 98.12 182 VAL A CA 1
ATOM 1332 C C . VAL A 1 182 ? 2.202 9.849 -19.890 1.00 98.12 182 VAL A C 1
ATOM 1334 O O . VAL A 1 182 ? 1.323 9.595 -19.068 1.00 98.12 182 VAL A O 1
ATOM 1337 N N . VAL A 1 183 ? 3.206 10.683 -19.597 1.00 98.31 183 VAL A N 1
ATOM 1338 C CA . VAL A 1 183 ? 3.320 11.327 -18.273 1.00 98.31 183 VAL A CA 1
ATOM 1339 C C . VAL A 1 183 ? 2.111 12.234 -18.005 1.00 98.31 183 VAL A C 1
ATOM 1341 O O . VAL A 1 183 ? 1.512 12.157 -16.930 1.00 98.31 183 VAL A O 1
ATOM 1344 N N . TRP A 1 184 ? 1.678 13.028 -18.993 1.00 98.31 184 TRP A N 1
ATOM 1345 C CA . TRP A 1 184 ? 0.459 13.838 -18.873 1.00 98.31 184 TRP A CA 1
ATOM 1346 C C . TRP A 1 184 ? -0.803 12.994 -18.695 1.00 98.31 184 TRP A C 1
ATOM 1348 O O . TRP A 1 184 ? -1.648 13.348 -17.875 1.00 98.31 184 TRP A O 1
ATOM 1358 N N . ALA A 1 185 ? -0.927 11.865 -19.396 1.00 98.44 185 ALA A N 1
ATOM 1359 C CA . ALA A 1 185 ? -2.045 10.942 -19.219 1.00 98.44 185 ALA A CA 1
ATOM 1360 C C . ALA A 1 185 ? -2.170 10.471 -17.760 1.00 98.44 185 ALA A C 1
ATOM 1362 O O . ALA A 1 185 ? -3.270 10.468 -17.202 1.00 98.44 185 ALA A O 1
ATOM 1363 N N . GLN A 1 186 ? -1.044 10.142 -17.115 1.00 98.31 186 GLN A N 1
ATOM 1364 C CA . GLN A 1 186 ? -1.033 9.756 -15.703 1.00 98.31 186 GLN A CA 1
ATOM 1365 C C . GLN A 1 186 ? -1.434 10.927 -14.789 1.00 98.31 186 GLN A C 1
ATOM 1367 O O . GLN A 1 186 ? -2.271 10.753 -13.900 1.00 98.31 186 GLN A O 1
ATOM 1372 N N . VAL A 1 187 ? -0.901 12.134 -15.029 1.00 98.31 187 VAL A N 1
ATOM 1373 C CA . VAL A 1 187 ? -1.264 13.342 -14.261 1.00 98.31 187 VAL A CA 1
ATOM 1374 C C . VAL A 1 187 ? -2.756 13.643 -14.372 1.00 98.31 187 VAL A C 1
ATOM 1376 O O . VAL A 1 187 ? -3.405 13.897 -13.358 1.00 98.31 187 VAL A O 1
ATOM 1379 N N . ILE A 1 188 ? -3.325 13.567 -15.577 1.00 98.62 188 ILE A N 1
ATOM 1380 C CA . ILE A 1 188 ? -4.752 13.812 -15.817 1.00 98.62 188 ILE A CA 1
ATOM 1381 C C . ILE A 1 188 ? -5.613 12.769 -15.098 1.00 98.62 188 ILE A C 1
ATOM 1383 O O . ILE A 1 188 ? -6.644 13.124 -14.527 1.00 98.62 188 ILE A O 1
ATOM 1387 N N . GLY A 1 189 ? -5.203 11.499 -15.061 1.00 98.38 189 GLY A N 1
ATOM 1388 C CA . GLY A 1 189 ? -5.935 10.472 -14.316 1.00 98.38 189 GLY A CA 1
ATOM 1389 C C . GLY A 1 189 ? -5.944 10.704 -12.802 1.00 98.38 189 GLY A C 1
ATOM 1390 O O . GLY A 1 189 ? -6.992 10.601 -12.156 1.00 98.38 189 GLY A O 1
ATOM 1391 N N . VAL A 1 190 ? -4.804 11.089 -12.224 1.00 97.56 190 VAL A N 1
ATOM 1392 C CA . VAL A 1 190 ? -4.722 11.455 -10.799 1.00 97.56 190 VAL A CA 1
ATOM 1393 C C . VAL A 1 190 ? -5.538 12.716 -10.511 1.00 97.56 190 VAL A C 1
ATOM 1395 O O . VAL A 1 190 ? -6.324 12.737 -9.562 1.00 97.56 190 VAL A O 1
ATOM 1398 N N . ALA A 1 191 ? -5.431 13.741 -11.360 1.00 97.94 191 ALA A N 1
ATOM 1399 C CA . ALA A 1 191 ? -6.233 14.955 -11.253 1.00 97.94 191 ALA A CA 1
ATOM 1400 C C . ALA A 1 191 ? -7.734 14.652 -11.357 1.00 97.94 191 ALA A C 1
ATOM 1402 O O . ALA A 1 191 ? -8.518 15.199 -10.591 1.00 97.94 191 ALA A O 1
ATOM 1403 N N . THR A 1 192 ? -8.141 13.730 -12.233 1.00 98.31 192 THR A N 1
ATOM 1404 C CA . THR A 1 192 ? -9.535 13.276 -12.348 1.00 98.31 192 THR A CA 1
ATOM 1405 C C . THR A 1 192 ? -10.019 12.651 -11.042 1.00 98.31 192 THR A C 1
ATOM 1407 O O . THR A 1 192 ? -11.088 13.018 -10.562 1.00 98.31 192 THR A O 1
ATOM 1410 N N . THR A 1 193 ? -9.221 11.767 -10.431 1.00 97.88 193 THR A N 1
ATOM 1411 C CA . THR A 1 193 ? -9.544 11.173 -9.119 1.00 97.88 193 THR A CA 1
ATOM 1412 C C . THR A 1 193 ? -9.778 12.270 -8.081 1.00 97.88 193 THR A C 1
ATOM 1414 O O . THR A 1 193 ? -10.833 12.324 -7.451 1.00 97.88 193 THR A O 1
ATOM 1417 N N . PHE A 1 194 ? -8.826 13.200 -7.966 1.00 97.50 194 PHE A N 1
ATOM 1418 C CA . PHE A 1 194 ? -8.907 14.311 -7.026 1.00 97.50 194 PHE A CA 1
ATOM 1419 C C . PHE A 1 194 ? -10.124 15.210 -7.270 1.00 97.50 194 PHE A C 1
ATOM 1421 O O . PHE A 1 194 ? -10.851 15.514 -6.328 1.00 97.50 194 PHE A O 1
ATOM 1428 N N . LEU A 1 195 ? -10.364 15.632 -8.512 1.00 97.50 195 LEU A N 1
ATOM 1429 C CA . LEU A 1 195 ? -11.451 16.546 -8.855 1.00 97.50 195 LEU A CA 1
ATOM 1430 C C . LEU A 1 195 ? -12.826 15.911 -8.631 1.00 97.50 195 LEU A C 1
ATOM 1432 O O . LEU A 1 195 ? -13.739 16.595 -8.169 1.00 97.50 195 LEU A O 1
ATOM 1436 N N . VAL A 1 196 ? -12.975 14.615 -8.918 1.00 97.75 196 VAL A N 1
ATOM 1437 C CA . VAL A 1 196 ? -14.213 13.879 -8.634 1.00 97.75 196 VAL A CA 1
ATOM 1438 C C . VAL A 1 196 ? -14.441 13.790 -7.126 1.00 97.75 196 VAL A C 1
ATOM 1440 O O . VAL A 1 196 ? -15.528 14.143 -6.667 1.00 97.75 196 VAL A O 1
ATOM 1443 N N . ASP A 1 197 ? -13.427 13.411 -6.344 1.00 97.06 197 ASP A N 1
ATOM 1444 C CA . ASP A 1 197 ? -13.545 13.365 -4.882 1.00 97.06 197 ASP A CA 1
ATOM 1445 C C . ASP A 1 197 ? -13.838 14.744 -4.287 1.00 97.06 197 ASP A C 1
ATOM 1447 O O . ASP A 1 197 ? -14.731 14.880 -3.451 1.00 97.06 197 ASP A O 1
ATOM 1451 N N . LEU A 1 198 ? -13.162 15.791 -4.764 1.00 96.31 198 LEU A N 1
ATOM 1452 C CA . LEU A 1 198 ? -13.400 17.168 -4.343 1.00 96.31 198 LEU A CA 1
ATOM 1453 C C . LEU A 1 198 ? -14.834 17.612 -4.656 1.00 96.31 198 LEU A C 1
ATOM 1455 O O . LEU A 1 198 ? -15.484 18.224 -3.809 1.00 96.31 198 LEU A O 1
ATOM 1459 N N . ALA A 1 199 ? -15.349 17.291 -5.845 1.00 96.44 199 ALA A N 1
ATOM 1460 C CA . ALA A 1 199 ? -16.715 17.623 -6.238 1.00 96.44 199 ALA A CA 1
ATOM 1461 C C . ALA A 1 199 ? -17.758 16.874 -5.394 1.00 96.44 199 ALA A C 1
ATOM 1463 O O . ALA A 1 199 ? -18.788 17.447 -5.033 1.00 96.44 199 ALA A O 1
ATOM 1464 N N . ILE A 1 200 ? -17.502 15.607 -5.058 1.00 96.50 200 ILE A N 1
ATOM 1465 C CA . ILE A 1 200 ? -18.382 14.811 -4.196 1.00 96.50 200 ILE A CA 1
ATOM 1466 C C . ILE A 1 200 ? -18.351 15.363 -2.771 1.00 96.50 200 ILE A C 1
ATOM 1468 O O . ILE A 1 200 ? -19.409 15.658 -2.219 1.00 96.50 200 ILE A O 1
ATOM 1472 N N . VAL A 1 201 ? -17.168 15.574 -2.192 1.00 96.31 201 VAL A N 1
ATOM 1473 C CA . VAL A 1 201 ? -17.016 16.125 -0.837 1.00 96.31 201 VAL A CA 1
ATOM 1474 C C . VAL A 1 201 ? -17.603 17.531 -0.745 1.00 96.31 201 VAL A C 1
ATOM 1476 O O . VAL A 1 201 ? -18.320 17.814 0.209 1.00 96.31 201 VAL A O 1
ATOM 1479 N N . GLY A 1 202 ? -17.409 18.379 -1.757 1.00 94.94 202 GLY A N 1
ATOM 1480 C CA . GLY A 1 202 ? -17.984 19.726 -1.812 1.00 94.94 202 GLY A CA 1
ATOM 1481 C C . GLY A 1 202 ? -19.518 19.759 -1.832 1.00 94.94 202 GLY A C 1
ATOM 1482 O O . GLY A 1 202 ? -20.109 20.770 -1.460 1.00 94.94 202 GLY A O 1
ATOM 1483 N N . ARG A 1 203 ? -20.177 18.655 -2.220 1.00 94.25 203 ARG A N 1
ATOM 1484 C CA . ARG A 1 203 ? -21.637 18.483 -2.092 1.00 94.25 203 ARG A CA 1
ATOM 1485 C C . ARG A 1 203 ? -22.071 17.993 -0.711 1.00 94.25 203 ARG A C 1
ATOM 1487 O O . ARG A 1 203 ? -23.241 18.131 -0.371 1.00 94.25 203 ARG A O 1
ATOM 1494 N N . LEU A 1 204 ? -21.165 17.389 0.054 1.00 92.94 204 LEU A N 1
ATOM 1495 C CA . LEU A 1 204 ? -21.437 16.881 1.401 1.00 92.94 204 LEU A CA 1
ATOM 1496 C C . LEU A 1 204 ? -21.148 17.932 2.468 1.00 92.94 204 LEU A C 1
ATOM 1498 O O . LEU A 1 204 ? -21.878 18.018 3.451 1.00 92.94 204 LEU A O 1
ATOM 1502 N N . VAL A 1 205 ? -20.076 18.702 2.282 1.00 93.44 205 VAL A N 1
ATOM 1503 C CA . VAL A 1 205 ? -19.572 19.681 3.242 1.00 93.44 205 VAL A CA 1
ATOM 1504 C C . VAL A 1 205 ? -19.083 20.921 2.482 1.00 93.44 205 VAL A C 1
ATOM 1506 O O . VAL A 1 205 ? -18.257 20.787 1.577 1.00 93.44 205 VAL A O 1
ATOM 1509 N N . PRO A 1 206 ? -19.533 22.138 2.835 1.00 91.12 206 PRO A N 1
ATOM 1510 C CA . PRO A 1 206 ? -19.019 23.365 2.236 1.00 91.12 206 PRO A CA 1
ATOM 1511 C C . PRO A 1 206 ? -17.514 23.547 2.494 1.00 91.12 206 PRO A C 1
ATOM 1513 O O . PRO A 1 206 ? -17.083 23.750 3.625 1.00 91.12 206 PRO A O 1
ATOM 1516 N N . LEU A 1 207 ? -16.700 23.556 1.435 1.00 90.25 207 LEU A N 1
ATOM 1517 C CA . LEU A 1 207 ? -15.236 23.688 1.530 1.00 90.25 207 LEU A CA 1
ATOM 1518 C C . LEU A 1 207 ? -14.736 25.136 1.374 1.00 90.25 207 LEU A C 1
ATOM 1520 O O . LEU A 1 207 ? -13.673 25.379 0.808 1.00 90.25 207 LEU A O 1
ATOM 1524 N N . ARG A 1 208 ? -15.497 26.130 1.854 1.00 91.94 208 ARG A N 1
ATOM 1525 C CA . ARG A 1 208 ? -15.076 27.542 1.776 1.00 91.94 208 ARG A CA 1
ATOM 1526 C C . ARG A 1 208 ? -13.896 27.787 2.730 1.00 91.94 208 ARG A C 1
ATOM 1528 O O . ARG A 1 208 ? -14.112 27.699 3.942 1.00 91.94 208 ARG A O 1
ATOM 1535 N N . PRO A 1 209 ? -12.688 28.107 2.237 1.00 93.12 209 PRO A N 1
ATOM 1536 C CA . PRO A 1 209 ? -11.488 28.129 3.066 1.00 93.12 209 PRO A CA 1
ATOM 1537 C C . PRO A 1 209 ? -11.566 29.207 4.154 1.00 93.12 209 PRO A C 1
ATOM 1539 O O . PRO A 1 209 ? -12.012 30.326 3.908 1.00 93.12 209 PRO A O 1
ATOM 1542 N N . ILE A 1 210 ? -11.112 28.858 5.357 1.00 95.25 210 ILE A N 1
ATOM 1543 C CA . ILE A 1 210 ? -10.900 29.767 6.486 1.00 95.25 210 ILE A CA 1
ATOM 1544 C C . ILE A 1 210 ? -9.429 29.660 6.886 1.00 95.25 210 ILE A C 1
ATOM 1546 O O . ILE A 1 210 ? -8.941 28.575 7.202 1.00 95.25 210 ILE A O 1
ATOM 1550 N N . LEU A 1 211 ? -8.724 30.790 6.886 1.00 95.94 211 LEU A N 1
ATOM 1551 C CA . LEU A 1 211 ? -7.350 30.861 7.373 1.00 95.94 211 LEU A CA 1
ATOM 1552 C C . LEU A 1 211 ? -7.367 31.025 8.895 1.00 95.94 211 LEU A C 1
ATOM 1554 O O . LEU A 1 211 ? -7.762 32.070 9.405 1.00 95.94 211 LEU A O 1
ATOM 1558 N N . ASP A 1 212 ? -6.951 29.981 9.606 1.00 94.69 212 ASP A N 1
ATOM 1559 C CA . ASP A 1 212 ? -6.920 29.933 11.069 1.00 94.69 212 ASP A CA 1
ATOM 1560 C C . ASP A 1 212 ? -5.531 29.470 11.528 1.00 94.69 212 ASP A C 1
ATOM 1562 O O . ASP A 1 212 ? -5.281 28.288 11.763 1.00 94.69 212 ASP A O 1
ATOM 1566 N N . LEU A 1 213 ? -4.588 30.417 11.590 1.00 95.25 213 LEU A N 1
ATOM 1567 C CA . LEU A 1 213 ? -3.194 30.149 11.958 1.00 95.25 213 LEU A CA 1
ATOM 1568 C C . LEU A 1 213 ? -3.055 29.498 13.352 1.00 95.25 213 LEU A C 1
ATOM 1570 O O . LEU A 1 213 ? -2.248 28.571 13.483 1.00 95.25 213 LEU A O 1
ATOM 1574 N N . PRO A 1 214 ? -3.809 29.920 14.391 1.00 95.88 214 PRO A N 1
ATOM 1575 C CA . PRO A 1 214 ? -3.820 29.225 15.677 1.00 95.88 214 PRO A CA 1
ATOM 1576 C C . PRO A 1 214 ? -4.218 27.750 15.558 1.00 95.88 214 PRO A C 1
ATOM 1578 O O . PRO A 1 214 ? -3.521 26.882 16.095 1.00 95.88 214 PRO A O 1
ATOM 1581 N N . TYR A 1 215 ? -5.290 27.448 14.818 1.00 93.31 215 TYR A N 1
ATOM 1582 C CA . TYR A 1 215 ? -5.697 26.068 14.558 1.00 93.31 215 TYR A CA 1
ATOM 1583 C C . TYR A 1 215 ? -4.621 25.300 13.781 1.00 93.31 215 TYR A C 1
ATOM 1585 O O . TYR A 1 215 ? -4.290 24.176 14.152 1.00 93.31 215 TYR A O 1
ATOM 1593 N N . TRP A 1 216 ? -4.002 25.912 12.764 1.00 94.12 216 TRP A N 1
ATOM 1594 C CA . TRP A 1 216 ? -2.938 25.281 11.975 1.00 94.12 216 TRP A CA 1
ATOM 1595 C C . TRP A 1 216 ? -1.746 24.878 12.835 1.00 94.12 216 TRP A C 1
ATOM 1597 O O . TRP A 1 216 ? -1.259 23.754 12.732 1.00 94.12 216 TRP A O 1
ATOM 1607 N N . LYS A 1 217 ? -1.298 25.770 13.725 1.00 93.19 217 LYS A N 1
ATOM 1608 C CA . LYS A 1 217 ? -0.192 25.489 14.646 1.00 93.19 217 LYS A CA 1
ATOM 1609 C C . LYS A 1 217 ? -0.515 24.307 15.560 1.00 93.19 217 LYS A C 1
ATOM 1611 O O . LYS A 1 217 ? 0.332 23.435 15.755 1.00 93.19 217 LYS A O 1
ATOM 1616 N N . THR A 1 218 ? -1.732 24.269 16.100 1.00 91.06 218 THR A N 1
ATOM 1617 C CA . THR A 1 218 ? -2.202 23.170 16.953 1.00 91.06 218 THR A CA 1
ATOM 1618 C C . THR A 1 218 ? -2.261 21.857 16.178 1.00 91.06 218 THR A C 1
ATOM 1620 O O . THR A 1 218 ? -1.732 20.852 16.650 1.00 91.06 218 THR A O 1
ATOM 1623 N N . LEU A 1 219 ? -2.829 21.880 14.971 1.00 89.81 219 LEU A N 1
ATOM 1624 C CA . LEU A 1 219 ? -3.009 20.702 14.128 1.00 89.81 219 LEU A CA 1
ATOM 1625 C C . LEU A 1 219 ? -1.670 20.116 13.649 1.00 89.81 219 LEU A C 1
ATOM 1627 O O . LEU A 1 219 ? -1.475 18.903 13.703 1.00 89.81 219 LEU A O 1
ATOM 1631 N N . VAL A 1 220 ? -0.713 20.954 13.237 1.00 90.25 220 VAL A N 1
ATOM 1632 C CA . VAL A 1 220 ? 0.639 20.497 12.864 1.00 90.25 220 VAL A CA 1
ATOM 1633 C C . VAL A 1 220 ? 1.354 19.893 14.072 1.00 90.25 220 VAL A C 1
ATOM 1635 O O . VAL A 1 220 ? 1.917 18.804 13.974 1.00 90.25 220 VAL A O 1
ATOM 1638 N N . ARG A 1 221 ? 1.299 20.555 15.236 1.00 88.19 221 ARG A N 1
ATOM 1639 C CA . ARG A 1 221 ? 1.965 20.074 16.455 1.00 88.19 221 ARG A CA 1
ATOM 1640 C C . ARG A 1 221 ? 1.400 18.739 16.939 1.00 88.19 221 ARG A C 1
ATOM 1642 O O . ARG A 1 221 ? 2.174 17.880 17.352 1.00 88.19 221 ARG A O 1
ATOM 1649 N N . SER A 1 222 ? 0.080 18.566 16.903 1.00 82.19 222 SER A N 1
ATOM 1650 C CA . SER A 1 222 ? -0.573 17.328 17.345 1.00 82.19 222 SER A CA 1
ATOM 1651 C C . SER A 1 222 ? -0.343 16.162 16.382 1.00 82.19 222 SER A C 1
ATOM 1653 O O . SER A 1 222 ? -0.318 15.012 16.817 1.00 82.19 222 SER A O 1
ATOM 1655 N N . SER A 1 223 ? -0.131 16.449 15.095 1.00 84.06 223 SER A N 1
ATOM 1656 C CA . SER A 1 223 ? 0.038 15.422 14.063 1.00 84.06 223 SER A CA 1
ATOM 1657 C C . SER A 1 223 ? 1.498 14.994 13.872 1.00 84.06 223 SER A C 1
ATOM 1659 O O . SER A 1 223 ? 1.745 13.847 13.513 1.00 84.06 223 SER A O 1
ATOM 1661 N N . PHE A 1 224 ? 2.471 15.858 14.195 1.00 80.25 224 PHE A N 1
ATOM 1662 C CA . PHE A 1 224 ? 3.899 15.656 13.909 1.00 80.25 224 PHE A CA 1
ATOM 1663 C C . PHE A 1 224 ? 4.448 14.274 14.303 1.00 80.25 224 PHE A C 1
ATOM 1665 O O . PHE A 1 224 ? 5.131 13.637 13.506 1.00 80.25 224 PHE A O 1
ATOM 1672 N N . VAL A 1 225 ? 4.132 13.780 15.505 1.00 70.12 225 VAL A N 1
ATOM 1673 C CA . VAL A 1 225 ? 4.649 12.487 15.998 1.00 70.12 225 VAL A CA 1
ATOM 1674 C C . VAL A 1 225 ? 4.068 11.309 15.212 1.00 70.12 225 VAL A C 1
ATOM 1676 O O . VAL A 1 225 ? 4.808 10.417 14.800 1.00 70.12 225 VAL A O 1
ATOM 1679 N N . ILE A 1 226 ? 2.754 11.326 14.969 1.00 67.88 226 ILE A N 1
ATOM 1680 C CA . ILE A 1 226 ? 2.051 10.296 14.188 1.00 67.88 226 ILE A CA 1
ATOM 1681 C C . ILE A 1 226 ? 2.576 10.308 12.749 1.00 67.88 226 ILE A C 1
ATOM 1683 O O . ILE A 1 226 ? 2.886 9.266 12.172 1.00 67.88 226 ILE A O 1
ATOM 1687 N N . GLY A 1 227 ? 2.736 11.509 12.200 1.00 69.25 227 GLY A N 1
ATOM 1688 C CA . GLY A 1 227 ? 3.290 11.748 10.882 1.00 69.25 227 GLY A CA 1
ATOM 1689 C C . GLY A 1 227 ? 4.701 11.235 10.690 1.00 69.25 227 GLY A C 1
ATOM 1690 O O . GLY A 1 227 ? 4.979 10.597 9.682 1.00 69.25 227 GLY A O 1
ATOM 1691 N N . LEU A 1 228 ? 5.585 11.488 11.653 1.00 71.44 228 LEU A N 1
ATOM 1692 C CA . LEU A 1 228 ? 6.978 11.064 11.581 1.00 71.44 228 LEU A CA 1
ATOM 1693 C C . LEU A 1 228 ? 7.098 9.533 11.565 1.00 71.44 228 LEU A C 1
ATOM 1695 O O . LEU A 1 228 ? 7.877 8.992 10.784 1.00 71.44 228 LEU A O 1
ATOM 1699 N N . ALA A 1 229 ? 6.296 8.833 12.372 1.00 65.25 229 ALA A N 1
ATOM 1700 C CA . ALA A 1 229 ? 6.293 7.372 12.417 1.00 65.25 229 ALA A CA 1
ATOM 1701 C C . ALA A 1 229 ? 5.776 6.742 11.111 1.00 65.25 229 ALA A C 1
ATOM 1703 O O . ALA A 1 229 ? 6.429 5.859 10.554 1.00 65.25 229 ALA A O 1
ATOM 1704 N N . ILE A 1 230 ? 4.637 7.220 10.590 1.00 67.50 230 ILE A N 1
ATOM 1705 C CA . ILE A 1 230 ? 4.074 6.745 9.312 1.00 67.50 230 ILE A CA 1
ATOM 1706 C C . ILE A 1 230 ? 5.022 7.091 8.159 1.00 67.50 230 ILE A C 1
ATOM 1708 O O . ILE A 1 230 ? 5.281 6.269 7.281 1.00 67.50 230 ILE A O 1
ATOM 1712 N N . GLY A 1 231 ? 5.569 8.302 8.190 1.00 71.38 231 GLY A N 1
ATOM 1713 C CA . GLY A 1 231 ? 6.423 8.839 7.152 1.00 71.38 231 GLY A CA 1
ATOM 1714 C C . GLY A 1 231 ? 7.732 8.083 6.976 1.00 71.38 231 GLY A C 1
ATOM 1715 O O . GLY A 1 231 ? 8.065 7.682 5.863 1.00 71.38 231 GLY A O 1
ATOM 1716 N N . LEU A 1 232 ? 8.457 7.830 8.067 1.00 70.12 232 LEU A N 1
ATOM 1717 C CA . LEU A 1 232 ? 9.729 7.103 8.009 1.00 70.12 232 LEU A CA 1
ATOM 1718 C C . LEU A 1 232 ? 9.566 5.693 7.427 1.00 70.12 232 LEU A C 1
ATOM 1720 O O . LEU A 1 232 ? 10.413 5.255 6.652 1.00 70.12 232 LEU A O 1
ATOM 1724 N N . GLY A 1 233 ? 8.455 5.018 7.741 1.00 66.69 233 GLY A N 1
ATOM 1725 C CA . GLY A 1 233 ? 8.133 3.717 7.156 1.00 66.69 233 GLY A CA 1
ATOM 1726 C C . GLY A 1 233 ? 7.901 3.777 5.643 1.00 66.69 233 GLY A C 1
ATOM 1727 O O . GLY A 1 233 ? 8.316 2.872 4.936 1.00 66.69 233 GLY A O 1
ATOM 1728 N N . GLN A 1 234 ? 7.290 4.846 5.128 1.00 75.94 234 GLN A N 1
ATOM 1729 C CA . GLN A 1 234 ? 7.006 5.020 3.695 1.00 75.94 234 GLN A CA 1
ATOM 1730 C C . GLN A 1 234 ? 8.251 5.401 2.882 1.00 75.94 234 GLN A C 1
ATOM 1732 O O . GLN A 1 234 ? 8.419 4.936 1.757 1.00 75.94 234 GLN A O 1
ATOM 1737 N N . VAL A 1 235 ? 9.143 6.217 3.458 1.00 78.81 235 VAL A N 1
ATOM 1738 C CA . VAL A 1 235 ? 10.420 6.604 2.831 1.00 78.81 235 VAL A CA 1
ATOM 1739 C C . VAL A 1 235 ? 11.259 5.364 2.521 1.00 78.81 235 VAL A C 1
ATOM 1741 O O . VAL A 1 235 ? 11.796 5.242 1.422 1.00 78.81 235 VAL A O 1
ATOM 1744 N N . PHE A 1 236 ? 11.301 4.406 3.448 1.00 74.50 236 PHE A N 1
ATOM 1745 C CA . PHE A 1 236 ? 12.024 3.148 3.275 1.00 74.50 236 PHE A CA 1
ATOM 1746 C C . PHE A 1 236 ? 11.668 2.400 1.975 1.00 74.50 236 PHE A C 1
ATOM 1748 O O . PHE A 1 236 ? 12.576 1.922 1.303 1.00 74.50 236 PHE A O 1
ATOM 1755 N N . PHE A 1 237 ? 10.394 2.357 1.567 1.00 73.00 237 PHE A N 1
ATOM 1756 C CA . PHE A 1 237 ? 9.964 1.593 0.383 1.00 73.00 237 PHE A CA 1
ATOM 1757 C C . PHE A 1 237 ? 10.348 2.220 -0.967 1.00 73.00 237 PHE A C 1
ATOM 1759 O O . PHE A 1 237 ? 10.170 1.570 -1.995 1.00 73.00 237 PHE A O 1
ATOM 1766 N N . LYS A 1 238 ? 10.799 3.482 -1.004 1.00 84.19 238 LYS A N 1
ATOM 1767 C CA . LYS A 1 238 ? 11.063 4.197 -2.271 1.00 84.19 238 LYS A CA 1
ATOM 1768 C C . LYS A 1 238 ? 12.464 4.795 -2.386 1.00 84.19 238 LYS A C 1
ATOM 1770 O O . LYS A 1 238 ? 12.845 5.232 -3.472 1.00 84.19 238 LYS A O 1
ATOM 1775 N N . VAL A 1 239 ? 13.230 4.849 -1.296 1.00 87.81 239 VAL A N 1
ATOM 1776 C CA . VAL A 1 239 ? 14.564 5.474 -1.282 1.00 87.81 239 VAL A CA 1
ATOM 1777 C C . VAL A 1 239 ? 15.564 4.747 -2.175 1.00 87.81 239 VAL A C 1
ATOM 1779 O O . VAL A 1 239 ? 16.356 5.399 -2.850 1.00 87.81 239 VAL A O 1
ATOM 1782 N N . ASP A 1 240 ? 15.517 3.422 -2.219 1.00 88.69 240 ASP A N 1
ATOM 1783 C CA . ASP A 1 240 ? 16.358 2.594 -3.083 1.00 88.69 240 ASP A CA 1
ATOM 1784 C C . ASP A 1 240 ? 16.184 2.938 -4.571 1.00 88.69 240 ASP A C 1
ATOM 1786 O O . ASP A 1 240 ? 17.176 3.136 -5.269 1.00 88.69 240 ASP A O 1
ATOM 1790 N N . GLY A 1 241 ? 14.943 3.103 -5.038 1.00 89.38 241 GLY A N 1
ATOM 1791 C CA . GLY A 1 241 ? 14.632 3.510 -6.410 1.00 89.38 241 GLY A CA 1
ATOM 1792 C C . GLY A 1 241 ? 15.151 4.909 -6.750 1.00 89.38 241 GLY A C 1
ATOM 1793 O O . GLY A 1 241 ? 15.649 5.129 -7.853 1.00 89.38 241 GLY A O 1
ATOM 1794 N N . VAL A 1 242 ? 15.103 5.841 -5.790 1.00 91.94 242 VAL A N 1
ATOM 1795 C CA . VAL A 1 242 ? 15.682 7.183 -5.957 1.00 91.94 242 VAL A CA 1
ATOM 1796 C C . VAL A 1 242 ? 17.204 7.109 -6.052 1.00 91.94 242 VAL A C 1
ATOM 1798 O O . VAL A 1 242 ? 17.770 7.695 -6.968 1.00 91.94 242 VAL A O 1
ATOM 1801 N N . ILE A 1 243 ? 17.881 6.374 -5.161 1.00 93.88 243 ILE A N 1
ATOM 1802 C CA . ILE A 1 243 ? 19.348 6.243 -5.207 1.00 93.88 243 ILE A CA 1
ATOM 1803 C C . ILE A 1 243 ? 19.783 5.526 -6.492 1.00 93.88 243 ILE A C 1
ATOM 1805 O O . ILE A 1 243 ? 20.745 5.955 -7.124 1.00 93.88 243 ILE A O 1
ATOM 1809 N N . LEU A 1 244 ? 19.064 4.481 -6.917 1.00 95.00 244 LEU A N 1
ATOM 1810 C CA . LEU A 1 244 ? 19.336 3.773 -8.169 1.00 95.00 244 LEU A CA 1
ATOM 1811 C C . LEU A 1 244 ? 19.291 4.732 -9.367 1.00 95.00 244 LEU A C 1
ATOM 1813 O O . LEU A 1 244 ? 20.219 4.729 -10.170 1.00 95.00 244 LEU A O 1
ATOM 1817 N N . ALA A 1 245 ? 18.279 5.602 -9.432 1.00 93.81 245 ALA A N 1
ATOM 1818 C CA . ALA A 1 245 ? 18.138 6.605 -10.489 1.00 93.81 245 ALA A CA 1
ATOM 1819 C C . ALA A 1 245 ? 19.221 7.698 -10.482 1.00 93.81 245 ALA A C 1
ATOM 1821 O O . ALA A 1 245 ? 19.400 8.384 -11.483 1.00 93.81 245 ALA A O 1
ATOM 1822 N N . LEU A 1 246 ? 19.948 7.875 -9.374 1.00 93.19 246 LEU A N 1
ATOM 1823 C CA . LEU A 1 246 ? 21.058 8.829 -9.280 1.00 93.19 246 LEU A CA 1
ATOM 1824 C C . LEU A 1 246 ? 22.393 8.259 -9.756 1.00 93.19 246 LEU A C 1
ATOM 1826 O O . LEU A 1 246 ? 23.285 9.022 -10.119 1.00 93.19 246 LEU A O 1
ATOM 1830 N N . VAL A 1 247 ? 22.566 6.937 -9.679 1.00 94.81 247 VAL A N 1
ATOM 1831 C CA . VAL A 1 247 ? 23.880 6.297 -9.860 1.00 94.81 247 VAL A CA 1
ATOM 1832 C C . VAL A 1 247 ? 23.923 5.301 -11.014 1.00 94.81 247 VAL A C 1
ATOM 1834 O O . VAL A 1 247 ? 25.013 4.858 -11.374 1.00 94.81 247 VAL A O 1
ATOM 1837 N N . ARG A 1 248 ? 22.773 4.938 -11.598 1.00 95.56 248 ARG A N 1
ATOM 1838 C CA . ARG A 1 248 ? 22.663 3.992 -12.719 1.00 95.56 248 ARG A CA 1
ATOM 1839 C C . ARG A 1 248 ? 21.811 4.556 -13.865 1.00 95.56 248 ARG A C 1
ATOM 1841 O O . ARG A 1 248 ? 20.995 5.442 -13.628 1.00 95.56 248 ARG A O 1
ATOM 1848 N N . PRO A 1 249 ? 21.984 4.037 -15.097 1.00 94.94 249 PRO A N 1
ATOM 1849 C CA . PRO A 1 249 ? 21.173 4.429 -16.250 1.00 94.94 249 PRO A CA 1
ATOM 1850 C C . PRO A 1 249 ? 19.673 4.183 -16.041 1.00 94.94 249 PRO A C 1
ATOM 1852 O O . PRO A 1 249 ? 19.288 3.251 -15.327 1.00 94.94 249 PRO A O 1
ATOM 1855 N N . GLY A 1 250 ? 18.837 4.966 -16.731 1.00 94.00 250 GLY A N 1
ATOM 1856 C CA . GLY A 1 250 ? 17.375 4.862 -16.675 1.00 94.00 250 GLY A CA 1
ATOM 1857 C C . GLY A 1 250 ? 16.862 3.458 -16.997 1.00 94.00 250 GLY A C 1
ATOM 1858 O O . GLY A 1 250 ? 15.961 2.963 -16.326 1.00 94.00 250 GLY A O 1
ATOM 1859 N N . GLU A 1 251 ? 17.503 2.757 -17.932 1.00 96.88 251 GLU A N 1
ATOM 1860 C CA . GLU A 1 251 ? 17.189 1.366 -18.276 1.00 96.88 251 GLU A CA 1
ATOM 1861 C C . GLU A 1 251 ? 17.164 0.419 -17.054 1.00 96.88 251 GLU A C 1
ATOM 1863 O O . GLU A 1 251 ? 16.211 -0.343 -16.870 1.00 96.88 251 GLU A O 1
ATOM 1868 N N . GLU A 1 252 ? 18.157 0.509 -16.159 1.00 97.12 252 GLU A N 1
ATOM 1869 C CA . GLU A 1 252 ? 18.201 -0.316 -14.943 1.00 97.12 252 GLU A CA 1
ATOM 1870 C C . GLU A 1 252 ? 17.101 0.053 -13.944 1.00 97.12 252 GLU A C 1
ATOM 1872 O O . GLU A 1 252 ? 16.532 -0.828 -13.291 1.00 97.12 252 GLU A O 1
ATOM 1877 N N . VAL A 1 253 ? 16.767 1.344 -13.850 1.00 96.75 253 VAL A N 1
ATOM 1878 C CA . VAL A 1 253 ? 15.625 1.825 -13.059 1.00 96.75 253 VAL A CA 1
ATOM 1879 C C . VAL A 1 253 ? 14.325 1.249 -13.619 1.00 96.75 253 VAL A C 1
ATOM 1881 O O . VAL A 1 253 ? 13.454 0.829 -12.857 1.00 96.75 253 VAL A O 1
ATOM 1884 N N . GLY A 1 254 ? 14.207 1.167 -14.947 1.00 97.12 254 GLY A N 1
ATOM 1885 C CA . GLY A 1 254 ? 13.072 0.570 -15.641 1.00 97.12 254 GLY A CA 1
ATOM 1886 C C . GLY A 1 254 ? 12.921 -0.923 -15.354 1.00 97.12 254 GLY A C 1
ATOM 1887 O O . GLY A 1 254 ? 11.821 -1.373 -15.023 1.00 97.12 254 GLY A O 1
ATOM 1888 N N . PHE A 1 255 ? 14.015 -1.690 -15.407 1.00 97.81 255 PHE A N 1
ATOM 1889 C CA . PHE A 1 255 ? 14.018 -3.114 -15.050 1.00 97.81 255 PHE A CA 1
ATOM 1890 C C . PHE A 1 255 ? 13.611 -3.345 -13.597 1.00 97.81 255 PHE A C 1
ATOM 1892 O O . PHE A 1 255 ? 12.758 -4.195 -13.321 1.00 97.81 255 PHE A O 1
ATOM 1899 N N . TYR A 1 256 ? 14.181 -2.564 -12.676 1.00 96.94 256 TYR A N 1
ATOM 1900 C CA . TYR A 1 256 ? 13.836 -2.641 -11.262 1.00 96.94 256 TYR A CA 1
ATOM 1901 C C . TYR A 1 256 ? 12.369 -2.281 -11.021 1.00 96.94 256 TYR A C 1
ATOM 1903 O O . TYR A 1 256 ? 11.641 -3.034 -10.378 1.00 96.94 256 TYR A O 1
ATOM 1911 N N . GLY A 1 257 ? 11.901 -1.175 -11.606 1.00 95.44 257 GLY A N 1
ATOM 1912 C CA . GLY A 1 257 ? 10.520 -0.715 -11.489 1.00 95.44 257 GLY A CA 1
ATOM 1913 C C . GLY A 1 257 ? 9.500 -1.701 -12.063 1.00 95.44 257 GLY A C 1
ATOM 1914 O O . GLY A 1 257 ? 8.409 -1.845 -11.510 1.00 95.44 257 GLY A O 1
ATOM 1915 N N . ALA A 1 258 ? 9.841 -2.417 -13.139 1.00 97.00 258 ALA A N 1
ATOM 1916 C CA . ALA A 1 258 ? 8.989 -3.464 -13.700 1.00 97.00 258 ALA A CA 1
ATOM 1917 C C . ALA A 1 258 ? 8.853 -4.666 -12.752 1.00 97.00 258 ALA A C 1
ATOM 1919 O O . ALA A 1 258 ? 7.745 -5.163 -12.550 1.00 97.00 258 ALA A O 1
ATOM 1920 N N . ALA A 1 259 ? 9.949 -5.098 -12.121 1.00 96.38 259 ALA A N 1
ATOM 1921 C CA . ALA A 1 259 ? 9.914 -6.155 -11.112 1.00 96.38 259 ALA A CA 1
ATOM 1922 C C . ALA A 1 259 ? 9.152 -5.725 -9.850 1.00 96.38 259 ALA A C 1
ATOM 1924 O O . ALA A 1 259 ? 8.313 -6.473 -9.346 1.00 96.38 259 ALA A O 1
ATOM 1925 N N . TYR A 1 260 ? 9.374 -4.492 -9.386 1.00 92.62 260 TYR A N 1
ATOM 1926 C CA . TYR A 1 260 ? 8.709 -3.938 -8.207 1.00 92.62 260 TYR A CA 1
ATOM 1927 C C . TYR A 1 260 ? 7.184 -3.898 -8.364 1.00 92.62 260 TYR A C 1
ATOM 1929 O O . TYR A 1 260 ? 6.450 -4.040 -7.386 1.00 92.62 260 TYR A O 1
ATOM 1937 N N . LYS A 1 261 ? 6.674 -3.792 -9.601 1.00 94.00 261 LYS A N 1
ATOM 1938 C CA . LYS A 1 261 ? 5.229 -3.799 -9.845 1.00 94.00 261 LYS A CA 1
ATOM 1939 C C . LYS A 1 261 ? 4.542 -5.077 -9.364 1.00 94.00 261 LYS A C 1
ATOM 1941 O O . LYS A 1 261 ? 3.402 -5.026 -8.909 1.00 94.00 261 LYS A O 1
ATOM 1946 N N . PHE A 1 262 ? 5.232 -6.212 -9.433 1.00 94.38 262 PHE A N 1
ATOM 1947 C CA . PHE A 1 262 ? 4.716 -7.484 -8.935 1.00 94.38 262 PHE A CA 1
ATOM 1948 C C . PHE A 1 262 ? 4.696 -7.551 -7.403 1.00 94.38 262 PHE A C 1
ATOM 1950 O O . PHE A 1 262 ? 3.805 -8.191 -6.845 1.00 94.38 262 PHE A O 1
ATOM 1957 N N . LEU A 1 263 ? 5.607 -6.845 -6.723 1.00 91.25 263 LEU A N 1
ATOM 1958 C CA . LEU A 1 263 ? 5.558 -6.693 -5.267 1.00 91.25 263 LEU A CA 1
ATOM 1959 C C . LEU A 1 263 ? 4.336 -5.874 -4.843 1.00 91.25 263 LEU A C 1
ATOM 1961 O O . LEU A 1 263 ? 3.568 -6.337 -4.003 1.00 91.25 263 LEU A O 1
ATOM 1965 N N . GLU A 1 264 ? 4.069 -4.746 -5.510 1.00 89.88 264 GLU A N 1
ATOM 1966 C CA . GLU A 1 264 ? 2.881 -3.918 -5.233 1.00 89.88 264 GLU A CA 1
ATOM 1967 C C . GLU A 1 264 ? 1.564 -4.702 -5.398 1.00 89.88 264 GLU A C 1
ATOM 1969 O O . GLU A 1 264 ? 0.591 -4.462 -4.684 1.00 89.88 264 GLU A O 1
ATOM 1974 N N . LEU A 1 265 ? 1.506 -5.655 -6.337 1.00 89.12 265 LEU A N 1
ATOM 1975 C CA . LEU A 1 265 ? 0.339 -6.530 -6.494 1.00 89.12 265 LEU A CA 1
ATOM 1976 C C . LEU A 1 265 ? 0.185 -7.510 -5.327 1.00 89.12 265 LEU A C 1
ATOM 1978 O O . LEU A 1 265 ? -0.943 -7.834 -4.951 1.00 89.12 265 LEU A O 1
ATOM 1982 N N . SER A 1 266 ? 1.293 -7.977 -4.749 1.00 88.50 266 SER A N 1
ATOM 1983 C CA . SER A 1 266 ? 1.261 -8.869 -3.588 1.00 88.50 266 SER A CA 1
ATOM 1984 C C . SER A 1 266 ? 0.720 -8.164 -2.337 1.00 88.50 266 SER A C 1
ATOM 1986 O O . SER A 1 266 ? -0.016 -8.775 -1.560 1.00 88.50 266 SER A O 1
ATOM 1988 N N . ASP A 1 267 ? 0.952 -6.855 -2.203 1.00 86.75 267 ASP A N 1
ATOM 1989 C CA . ASP A 1 267 ? 0.469 -6.048 -1.076 1.00 86.75 267 ASP A CA 1
ATOM 1990 C C . ASP A 1 267 ? -1.061 -5.975 -1.009 1.00 86.75 267 ASP A C 1
ATOM 1992 O O . ASP A 1 267 ? -1.638 -5.862 0.075 1.00 86.75 267 ASP A O 1
ATOM 1996 N N . LEU A 1 268 ? -1.748 -6.096 -2.151 1.00 84.56 268 LEU A N 1
ATOM 1997 C CA . LEU A 1 268 ? -3.215 -6.114 -2.207 1.00 84.56 268 LEU A CA 1
ATOM 1998 C C . LEU A 1 268 ? -3.802 -7.296 -1.429 1.00 84.56 268 LEU A C 1
ATOM 2000 O O . LEU A 1 268 ? -4.855 -7.168 -0.801 1.00 84.56 268 LEU A O 1
ATOM 2004 N N . ILE A 1 269 ? -3.103 -8.433 -1.438 1.00 84.50 269 ILE A N 1
ATOM 2005 C CA . ILE A 1 269 ? -3.497 -9.633 -0.696 1.00 84.50 269 ILE A CA 1
ATOM 2006 C C . ILE A 1 269 ? -3.412 -9.352 0.808 1.00 84.50 269 ILE A C 1
ATOM 2008 O O . ILE A 1 269 ? -4.341 -9.656 1.558 1.00 84.50 269 ILE A O 1
ATOM 2012 N N . VAL A 1 270 ? -2.324 -8.715 1.248 1.00 83.56 270 VAL A N 1
ATOM 2013 C CA . VAL A 1 270 ? -2.118 -8.331 2.651 1.00 83.56 270 VAL A CA 1
ATOM 2014 C C . VAL A 1 270 ? -3.162 -7.320 3.099 1.00 83.56 270 VAL A C 1
ATOM 2016 O O . VAL A 1 270 ? -3.756 -7.479 4.165 1.00 83.56 270 VAL A O 1
ATOM 2019 N N . ALA A 1 271 ? -3.424 -6.300 2.281 1.00 79.94 271 ALA A N 1
ATOM 2020 C CA . ALA A 1 271 ? -4.412 -5.269 2.569 1.00 79.94 271 ALA A CA 1
ATOM 2021 C C . ALA A 1 271 ? -5.822 -5.858 2.751 1.00 79.94 271 ALA A C 1
ATOM 2023 O O . ALA A 1 271 ? -6.546 -5.448 3.660 1.00 79.94 271 ALA A O 1
ATOM 2024 N N . ALA A 1 272 ? -6.196 -6.861 1.950 1.00 77.25 272 ALA A N 1
ATOM 2025 C CA . ALA A 1 272 ? -7.471 -7.557 2.103 1.00 77.25 272 ALA A CA 1
ATOM 2026 C C . ALA A 1 272 ? -7.573 -8.297 3.452 1.00 77.25 272 ALA A C 1
ATOM 2028 O O . ALA A 1 272 ? -8.593 -8.199 4.133 1.00 77.25 272 ALA A O 1
ATOM 2029 N N . ILE A 1 273 ? -6.504 -8.981 3.877 1.00 76.00 273 ILE A N 1
ATOM 2030 C CA . ILE A 1 273 ? -6.448 -9.702 5.163 1.00 76.00 273 ILE A CA 1
ATOM 2031 C C . ILE A 1 273 ? -6.402 -8.724 6.351 1.00 76.00 273 ILE A C 1
ATOM 2033 O O . ILE A 1 273 ? -6.989 -8.972 7.406 1.00 76.00 273 ILE A O 1
ATOM 2037 N N . ALA A 1 274 ? -5.745 -7.576 6.185 1.00 73.88 274 ALA A N 1
ATOM 2038 C CA . ALA A 1 274 ? -5.651 -6.528 7.197 1.00 73.88 274 ALA A CA 1
ATOM 2039 C C . ALA A 1 274 ? -7.025 -6.048 7.678 1.00 73.88 274 ALA A C 1
ATOM 2041 O O . ALA A 1 274 ? -7.238 -5.885 8.882 1.00 73.88 274 ALA A O 1
ATOM 2042 N N . LEU A 1 275 ? -7.946 -5.844 6.731 1.00 68.31 275 LEU A N 1
ATOM 2043 C CA . LEU A 1 275 ? -9.297 -5.351 6.991 1.00 68.31 275 LEU A CA 1
ATOM 2044 C C . LEU A 1 275 ? -10.103 -6.306 7.878 1.00 68.31 275 LEU A C 1
ATOM 2046 O O . LEU A 1 275 ? -10.918 -5.845 8.674 1.00 68.31 275 LEU A O 1
ATOM 2050 N N . SER A 1 276 ? -9.868 -7.618 7.774 1.00 68.69 276 SER A N 1
ATOM 2051 C CA . SER A 1 276 ? -10.570 -8.615 8.588 1.00 68.69 276 SER A CA 1
ATOM 2052 C C . SER A 1 276 ? -9.895 -8.881 9.934 1.00 68.69 276 SER A C 1
ATOM 2054 O O . SER A 1 276 ? -10.575 -9.114 10.932 1.00 68.69 276 SER A O 1
ATOM 2056 N N . VAL A 1 277 ? -8.560 -8.875 9.985 1.00 74.81 277 VAL A N 1
ATOM 2057 C CA . VAL A 1 277 ? -7.817 -9.337 11.169 1.00 74.81 277 VAL A CA 1
ATOM 2058 C C . VAL A 1 277 ? -7.582 -8.222 12.192 1.00 74.81 277 VAL A C 1
ATOM 2060 O O . VAL A 1 277 ? -7.655 -8.478 13.394 1.00 74.81 277 VAL A O 1
ATOM 2063 N N . PHE A 1 278 ? -7.315 -6.987 11.754 1.00 74.69 278 PHE A N 1
ATOM 2064 C CA . PHE A 1 278 ? -6.883 -5.917 12.660 1.00 74.69 278 PHE A CA 1
ATOM 2065 C C . PHE A 1 278 ? -7.917 -5.541 13.741 1.00 74.69 278 PHE A C 1
ATOM 2067 O O . PHE A 1 278 ? -7.526 -5.504 14.908 1.00 74.69 278 PHE A O 1
ATOM 2074 N N . PRO A 1 279 ? -9.218 -5.346 13.434 1.00 71.62 279 PRO A N 1
ATOM 2075 C CA . PRO A 1 279 ? -10.215 -5.030 14.464 1.00 71.62 279 PRO A CA 1
ATOM 2076 C C . PRO A 1 279 ? -10.310 -6.113 15.549 1.00 71.62 279 PRO A C 1
ATOM 2078 O O . PRO A 1 279 ? -10.422 -5.812 16.737 1.00 71.62 279 PRO A O 1
ATOM 2081 N N . THR A 1 280 ? -10.199 -7.379 15.139 1.00 73.31 280 THR A N 1
ATOM 2082 C CA . THR A 1 280 ? -10.239 -8.542 16.032 1.00 73.31 280 THR A CA 1
ATOM 2083 C C . THR A 1 280 ? -8.991 -8.617 16.916 1.00 73.31 280 THR A C 1
ATOM 2085 O O . THR A 1 280 ? -9.099 -8.891 18.110 1.00 73.31 280 THR A O 1
ATOM 2088 N N . LEU A 1 281 ? -7.807 -8.316 16.365 1.00 75.94 281 LEU A N 1
ATOM 2089 C CA . LEU A 1 281 ? -6.564 -8.243 17.139 1.00 75.94 281 LEU A CA 1
ATOM 2090 C C . LEU A 1 281 ? -6.631 -7.163 18.219 1.00 75.94 281 LEU A C 1
ATOM 2092 O O . LEU A 1 281 ? -6.307 -7.443 19.371 1.00 75.94 281 LEU A O 1
ATOM 2096 N N . THR A 1 282 ? -7.065 -5.949 17.869 1.00 72.62 282 THR A N 1
ATOM 2097 C CA . THR A 1 282 ? -7.180 -4.846 18.833 1.00 72.62 282 THR A CA 1
ATOM 2098 C C . THR A 1 282 ? -8.157 -5.194 19.949 1.00 72.62 282 THR A C 1
ATOM 2100 O O . THR A 1 282 ? -7.836 -4.988 21.116 1.00 72.62 282 THR A O 1
ATOM 2103 N N . HIS A 1 283 ? -9.305 -5.791 19.613 1.00 74.75 283 HIS A N 1
ATOM 2104 C CA . HIS A 1 283 ? -10.267 -6.247 20.612 1.00 74.75 283 HIS A CA 1
ATOM 2105 C C . HIS A 1 283 ? -9.627 -7.222 21.610 1.00 74.75 283 HIS A C 1
ATOM 2107 O O . HIS A 1 283 ? -9.665 -6.962 22.811 1.00 74.75 283 HIS A O 1
ATOM 2113 N N . TYR A 1 284 ? -8.960 -8.277 21.130 1.00 78.12 284 TYR A N 1
ATOM 2114 C CA . TYR A 1 284 ? -8.338 -9.274 22.006 1.00 78.12 284 TYR A CA 1
ATOM 2115 C C . TYR A 1 284 ? -7.207 -8.730 22.879 1.00 78.12 284 TYR A C 1
ATOM 2117 O O . TYR A 1 284 ? -7.070 -9.164 24.021 1.00 78.12 284 TYR A O 1
ATOM 2125 N N . VAL A 1 285 ? -6.424 -7.766 22.384 1.00 76.44 285 VAL A N 1
ATOM 2126 C CA . VAL A 1 285 ? -5.404 -7.104 23.211 1.00 76.44 285 VAL A CA 1
ATOM 2127 C C . VAL A 1 285 ? -6.058 -6.281 24.321 1.00 76.44 285 VAL A C 1
ATOM 2129 O O . VAL A 1 285 ? -5.636 -6.370 25.469 1.00 76.44 285 VAL A O 1
ATOM 2132 N N . THR A 1 286 ? -7.122 -5.531 24.014 1.00 73.44 286 THR A N 1
ATOM 2133 C CA . THR A 1 286 ? -7.814 -4.709 25.023 1.00 73.44 286 THR A CA 1
ATOM 2134 C C . THR A 1 286 ? -8.555 -5.527 26.078 1.00 73.44 286 THR A C 1
ATOM 2136 O O . THR A 1 286 ? -8.659 -5.091 27.220 1.00 73.44 286 THR A O 1
ATOM 2139 N N . THR A 1 287 ? -9.063 -6.709 25.719 1.00 75.75 287 THR A N 1
ATOM 2140 C CA . THR A 1 287 ? -9.817 -7.578 26.634 1.00 75.75 287 THR A CA 1
ATOM 2141 C C . THR A 1 287 ? -8.948 -8.603 27.361 1.00 75.75 287 THR A C 1
ATOM 2143 O O . THR A 1 287 ? -9.441 -9.263 28.274 1.00 75.75 287 THR A O 1
ATOM 2146 N N . GLY A 1 288 ? -7.672 -8.749 26.984 1.00 74.94 288 GLY A N 1
ATOM 2147 C CA . GLY A 1 288 ? -6.776 -9.766 27.544 1.00 74.94 288 GLY A CA 1
ATOM 2148 C C . GLY A 1 288 ? -7.190 -11.201 27.195 1.00 74.94 288 GLY A C 1
ATOM 2149 O O . GLY A 1 288 ? -6.937 -12.123 27.970 1.00 74.94 288 GLY A O 1
ATOM 2150 N N . ASP A 1 289 ? -7.860 -11.400 26.057 1.00 78.12 289 ASP A N 1
ATOM 2151 C CA . ASP A 1 289 ? -8.444 -12.688 25.675 1.00 78.12 289 ASP A CA 1
ATOM 2152 C C . ASP A 1 289 ? -7.354 -13.735 25.341 1.00 78.12 289 ASP A C 1
ATOM 2154 O O . ASP A 1 289 ? -6.468 -13.475 24.513 1.00 78.12 289 ASP A O 1
ATOM 2158 N N . PRO A 1 290 ? -7.411 -14.957 25.913 1.00 77.81 290 PRO A N 1
ATOM 2159 C CA . PRO A 1 290 ? -6.454 -16.026 25.609 1.00 77.81 290 PRO A CA 1
ATOM 2160 C C . PRO A 1 290 ? -6.466 -16.471 24.130 1.00 77.81 290 PRO A C 1
ATOM 2162 O O . PRO A 1 290 ? -5.495 -17.065 23.652 1.00 77.81 290 PRO A O 1
ATOM 2165 N N . GLY A 1 291 ? -7.527 -16.158 23.382 1.00 79.88 291 GLY A N 1
ATOM 2166 C CA . GLY A 1 291 ? -7.683 -16.361 21.943 1.00 79.88 291 GLY A CA 1
ATOM 2167 C C . GLY A 1 291 ? -6.755 -15.512 21.067 1.00 79.88 291 GLY A C 1
ATOM 2168 O O . GLY A 1 291 ? -6.597 -15.819 19.882 1.00 79.88 291 GLY A O 1
ATOM 2169 N N . PHE A 1 292 ? -6.061 -14.522 21.640 1.00 84.00 292 PHE A N 1
ATOM 2170 C CA . PHE A 1 292 ? -5.081 -13.696 20.934 1.00 84.00 292 PHE A CA 1
ATOM 2171 C C . PHE A 1 292 ? -3.986 -14.525 20.238 1.00 84.00 292 PHE A C 1
ATOM 2173 O O . PHE A 1 292 ? -3.787 -14.415 19.026 1.00 84.00 292 PHE A O 1
ATOM 2180 N N . ARG A 1 293 ? -3.286 -15.400 20.977 1.00 86.19 293 ARG A N 1
ATOM 2181 C CA . ARG A 1 293 ? -2.154 -16.179 20.432 1.00 86.19 293 ARG A CA 1
ATOM 2182 C C . ARG A 1 293 ? -2.590 -17.151 19.323 1.00 86.19 293 ARG A C 1
ATOM 2184 O O . ARG A 1 293 ? -1.947 -17.153 18.271 1.00 86.19 293 ARG A O 1
ATOM 2191 N N . PRO A 1 294 ? -3.678 -17.937 19.485 1.00 84.00 294 PRO A N 1
ATOM 2192 C CA . PRO A 1 294 ? -4.206 -18.767 18.403 1.00 84.00 294 PRO A CA 1
ATOM 2193 C C . PRO A 1 294 ? -4.597 -17.979 17.148 1.00 84.00 294 PRO A C 1
ATOM 2195 O O . PRO A 1 294 ? -4.344 -18.458 16.043 1.00 84.00 294 PRO A O 1
ATOM 2198 N N . LEU A 1 295 ? -5.189 -16.786 17.289 1.00 84.25 295 LEU A N 1
ATOM 2199 C CA . LEU A 1 295 ? -5.542 -15.946 16.141 1.00 84.25 295 LEU A CA 1
ATOM 2200 C C . LEU A 1 295 ? -4.293 -15.486 15.383 1.00 84.25 295 LEU A C 1
ATOM 2202 O O . LEU A 1 295 ? -4.239 -15.616 14.157 1.00 84.25 295 LEU A O 1
ATOM 2206 N N . VAL A 1 296 ? -3.288 -14.974 16.103 1.00 87.25 296 VAL A N 1
ATOM 2207 C CA . VAL A 1 296 ? -2.028 -14.531 15.494 1.00 87.25 296 VAL A CA 1
ATOM 2208 C C . VAL A 1 296 ? -1.338 -15.700 14.790 1.00 87.25 296 VAL A C 1
ATOM 2210 O O . VAL A 1 296 ? -0.930 -15.543 13.644 1.00 87.25 296 VAL A O 1
ATOM 2213 N N . GLN A 1 297 ? -1.278 -16.887 15.407 1.00 88.88 297 GLN A N 1
ATOM 2214 C CA . GLN A 1 297 ? -0.678 -18.072 14.780 1.00 88.88 297 GLN A CA 1
ATOM 2215 C C . GLN A 1 297 ? -1.413 -18.494 13.501 1.00 88.88 297 GLN A C 1
ATOM 2217 O O . GLN A 1 297 ? -0.777 -18.734 12.482 1.00 88.88 297 GLN A O 1
ATOM 2222 N N . ARG A 1 298 ? -2.751 -18.557 13.515 1.00 86.25 298 ARG A N 1
ATOM 2223 C CA . ARG A 1 298 ? -3.528 -18.929 12.318 1.00 86.25 298 ARG A CA 1
ATOM 2224 C C . ARG A 1 298 ? -3.355 -17.915 11.193 1.00 86.25 298 ARG A C 1
ATOM 2226 O O . ARG A 1 298 ? -3.203 -18.302 10.040 1.00 86.25 298 ARG A O 1
ATOM 2233 N N . THR A 1 299 ? -3.360 -16.628 11.533 1.00 86.94 299 THR A N 1
ATOM 2234 C CA . THR A 1 299 ? -3.127 -15.557 10.558 1.00 86.94 299 THR A CA 1
ATOM 2235 C C . THR A 1 299 ? -1.724 -15.667 9.968 1.00 86.94 299 THR A C 1
ATOM 2237 O O . THR A 1 299 ? -1.568 -15.570 8.754 1.00 86.94 299 THR A O 1
ATOM 2240 N N . PHE A 1 300 ? -0.719 -15.917 10.812 1.00 89.81 300 PHE A N 1
ATOM 2241 C CA . PHE A 1 300 ? 0.663 -16.140 10.393 1.00 89.81 300 PHE A CA 1
ATOM 2242 C C . PHE A 1 300 ? 0.768 -17.304 9.405 1.00 89.81 300 PHE A C 1
ATOM 2244 O O . PHE A 1 300 ? 1.335 -17.137 8.331 1.00 89.81 300 PHE A O 1
ATOM 2251 N N . ASP A 1 301 ? 0.165 -18.451 9.722 1.00 88.25 301 ASP A N 1
ATOM 2252 C CA . ASP A 1 301 ? 0.209 -19.643 8.872 1.00 88.25 301 ASP A CA 1
ATOM 2253 C C . ASP A 1 301 ? -0.452 -19.410 7.501 1.00 88.25 301 ASP A C 1
ATOM 2255 O O . ASP A 1 301 ? 0.093 -19.806 6.468 1.00 88.25 301 ASP A O 1
ATOM 2259 N N . VAL A 1 302 ? -1.608 -18.734 7.476 1.00 87.19 302 VAL A N 1
ATOM 2260 C CA . VAL A 1 302 ? -2.319 -18.387 6.233 1.00 87.19 302 VAL A CA 1
ATOM 2261 C C . VAL A 1 302 ? -1.486 -17.425 5.390 1.00 87.19 302 VAL A C 1
ATOM 2263 O O . VAL A 1 302 ? -1.263 -17.690 4.208 1.00 87.19 302 VAL A O 1
ATOM 2266 N N . LEU A 1 303 ? -0.979 -16.344 5.990 1.00 89.38 303 LEU A N 1
ATOM 2267 C CA . LEU A 1 303 ? -0.128 -15.377 5.298 1.00 89.38 303 LEU A CA 1
ATOM 2268 C C . LEU A 1 303 ? 1.129 -16.044 4.736 1.00 89.38 303 LEU A C 1
ATOM 2270 O O . LEU A 1 303 ? 1.446 -15.839 3.568 1.00 89.38 303 LEU A O 1
ATOM 2274 N N . LEU A 1 304 ? 1.794 -16.895 5.521 1.00 91.06 304 LEU A N 1
ATOM 2275 C CA . LEU A 1 304 ? 2.988 -17.622 5.095 1.00 91.06 304 LEU A CA 1
ATOM 2276 C C . LEU A 1 304 ? 2.695 -18.553 3.912 1.00 91.06 304 LEU A C 1
ATOM 2278 O O . LEU A 1 304 ? 3.486 -18.618 2.969 1.00 91.06 304 LEU A O 1
ATOM 2282 N N . SER A 1 305 ? 1.546 -19.236 3.925 1.00 91.06 305 SER A N 1
ATOM 2283 C CA . SER A 1 305 ? 1.140 -20.133 2.838 1.00 91.06 305 SER A CA 1
ATOM 2284 C C . SER A 1 305 ? 0.882 -19.387 1.524 1.00 91.06 305 SER A C 1
ATOM 2286 O O . SER A 1 305 ? 1.318 -19.847 0.468 1.00 91.06 305 SER A O 1
ATOM 2288 N N . ILE A 1 306 ? 0.237 -18.217 1.576 1.00 91.38 306 ILE A N 1
ATOM 2289 C CA . ILE A 1 306 ? -0.063 -17.414 0.385 1.00 91.38 306 ILE A CA 1
ATOM 2290 C C . ILE A 1 306 ? 1.198 -16.702 -0.113 1.00 91.38 306 ILE A C 1
ATOM 2292 O O . ILE A 1 306 ? 1.478 -16.705 -1.309 1.00 91.38 306 ILE A O 1
ATOM 2296 N N . ALA A 1 307 ? 1.998 -16.135 0.788 1.00 93.06 307 ALA A N 1
ATOM 2297 C CA . ALA A 1 307 ? 3.219 -15.432 0.415 1.00 93.06 307 ALA A CA 1
ATOM 2298 C C . ALA A 1 307 ? 4.251 -16.371 -0.219 1.00 93.06 307 ALA A C 1
ATOM 2300 O O . ALA A 1 307 ? 4.914 -15.997 -1.183 1.00 93.06 307 ALA A O 1
ATOM 2301 N N . THR A 1 308 ? 4.350 -17.609 0.279 1.00 94.38 308 THR A N 1
ATOM 2302 C CA . THR A 1 308 ? 5.252 -18.609 -0.307 1.00 94.38 308 THR A CA 1
ATOM 2303 C C . THR A 1 308 ? 4.795 -19.014 -1.706 1.00 94.38 308 THR A C 1
ATOM 2305 O O . THR A 1 308 ? 5.632 -19.134 -2.592 1.00 94.38 308 THR A O 1
ATOM 2308 N N . LEU A 1 309 ? 3.485 -19.146 -1.947 1.00 95.00 309 LEU A N 1
ATOM 2309 C CA . LEU A 1 309 ? 2.959 -19.370 -3.298 1.00 95.00 309 LEU A CA 1
ATOM 2310 C C . LEU A 1 309 ? 3.429 -18.266 -4.258 1.00 95.00 309 LEU A C 1
ATOM 2312 O O . LEU A 1 309 ? 3.998 -18.568 -5.303 1.00 95.00 309 LEU A O 1
ATOM 2316 N N . VAL A 1 310 ? 3.255 -16.995 -3.876 1.00 95.38 310 VAL A N 1
ATOM 2317 C CA . VAL A 1 310 ? 3.693 -15.839 -4.681 1.00 95.38 310 VAL A CA 1
ATOM 2318 C C . VAL A 1 310 ? 5.209 -15.864 -4.914 1.00 95.38 310 VAL A C 1
ATOM 2320 O O . VAL A 1 310 ? 5.658 -15.729 -6.051 1.00 95.38 310 VAL A O 1
ATOM 2323 N N . ALA A 1 311 ? 5.998 -16.106 -3.865 1.00 96.38 311 ALA A N 1
ATOM 2324 C CA . ALA A 1 311 ? 7.454 -16.200 -3.951 1.00 96.38 311 ALA A CA 1
ATOM 2325 C C . ALA A 1 311 ? 7.918 -17.300 -4.919 1.00 96.38 311 ALA A C 1
ATOM 2327 O O . ALA A 1 311 ? 8.811 -17.079 -5.734 1.00 96.38 311 ALA A O 1
ATOM 2328 N N . ILE A 1 312 ? 7.294 -18.481 -4.877 1.00 96.06 312 ILE A N 1
ATOM 2329 C CA . ILE A 1 312 ? 7.643 -19.592 -5.768 1.00 96.06 312 ILE A CA 1
ATOM 2330 C C . ILE A 1 312 ? 7.268 -19.276 -7.220 1.00 96.06 312 ILE A C 1
ATOM 2332 O O . ILE A 1 312 ? 8.049 -19.585 -8.120 1.00 96.06 312 ILE A O 1
ATOM 2336 N N . VAL A 1 313 ? 6.145 -18.591 -7.471 1.00 95.88 313 VAL A N 1
ATOM 2337 C CA . VAL A 1 313 ? 5.820 -18.095 -8.820 1.00 95.88 313 VAL A CA 1
ATOM 2338 C C . VAL A 1 313 ? 6.919 -17.152 -9.332 1.00 95.88 313 VAL A C 1
ATOM 2340 O O . VAL A 1 313 ? 7.365 -17.311 -10.468 1.00 95.88 313 VAL A O 1
ATOM 2343 N N . PHE A 1 314 ? 7.403 -16.219 -8.504 1.00 96.44 314 PHE A N 1
ATOM 2344 C CA . PHE A 1 314 ? 8.489 -15.301 -8.882 1.00 96.44 314 PHE A CA 1
ATOM 2345 C C . PHE A 1 314 ? 9.835 -16.008 -9.083 1.00 96.44 314 PHE A C 1
ATOM 2347 O O . PHE A 1 314 ? 10.647 -15.551 -9.882 1.00 96.44 314 PHE A O 1
ATOM 2354 N N . LEU A 1 315 ? 10.083 -17.130 -8.403 1.00 96.00 315 LEU A N 1
ATOM 2355 C CA . LEU A 1 315 ? 11.301 -17.924 -8.589 1.00 96.00 315 LEU A CA 1
ATOM 2356 C C . LEU A 1 315 ? 11.282 -18.767 -9.868 1.00 96.00 315 LEU A C 1
ATOM 2358 O O . LEU A 1 315 ? 12.328 -18.913 -10.500 1.00 96.00 315 LEU A O 1
ATOM 2362 N N . ILE A 1 316 ? 10.126 -19.334 -10.227 1.00 95.94 316 ILE A N 1
ATOM 2363 C CA . ILE A 1 316 ? 9.998 -20.277 -11.348 1.00 95.94 316 ILE A CA 1
ATOM 2364 C C . ILE A 1 316 ? 9.729 -19.558 -12.671 1.00 95.94 316 ILE A C 1
ATOM 2366 O O . ILE A 1 316 ? 10.327 -19.921 -13.679 1.00 95.94 316 ILE A O 1
ATOM 2370 N N . PHE A 1 317 ? 8.857 -18.543 -12.669 1.00 96.50 317 PHE A N 1
ATOM 2371 C CA . PHE A 1 317 ? 8.385 -17.867 -13.883 1.00 96.50 317 PHE A CA 1
ATOM 2372 C C . PHE A 1 317 ? 8.790 -16.377 -13.992 1.00 96.50 317 PHE A C 1
ATOM 2374 O O . PHE A 1 317 ? 7.993 -15.576 -14.493 1.00 96.50 317 PHE A O 1
ATOM 2381 N N . PRO A 1 318 ? 9.975 -15.921 -13.522 1.00 96.75 318 PRO A N 1
ATOM 2382 C CA . PRO A 1 318 ? 10.276 -14.489 -13.497 1.00 96.75 318 PRO A CA 1
ATOM 2383 C C . PRO A 1 318 ? 10.344 -13.883 -14.902 1.00 96.75 318 PRO A C 1
ATOM 2385 O O . PRO A 1 318 ? 9.855 -12.776 -15.133 1.00 96.75 318 PRO A O 1
ATOM 2388 N N . ARG A 1 319 ? 10.934 -14.607 -15.861 1.00 96.81 319 ARG A N 1
ATOM 2389 C CA . ARG A 1 319 ? 11.100 -14.126 -17.236 1.00 96.81 319 ARG A CA 1
ATOM 2390 C C . ARG A 1 319 ? 9.766 -14.078 -17.955 1.00 96.81 319 ARG A C 1
ATOM 2392 O O . ARG A 1 319 ? 9.478 -13.108 -18.645 1.00 96.81 319 ARG A O 1
ATOM 2399 N N . GLU A 1 320 ? 8.951 -15.102 -17.783 1.00 96.19 320 GLU A N 1
ATOM 2400 C CA . GLU A 1 320 ? 7.629 -15.235 -18.375 1.00 96.19 320 GLU A CA 1
ATOM 2401 C C . GLU A 1 320 ? 6.703 -14.125 -17.878 1.00 96.19 320 GLU A C 1
ATOM 2403 O O . GLU A 1 320 ? 6.052 -13.472 -18.689 1.00 96.19 320 GLU A O 1
ATOM 2408 N N . LEU A 1 321 ? 6.701 -13.848 -16.570 1.00 96.31 321 LEU A N 1
ATOM 2409 C CA . LEU A 1 321 ? 5.924 -12.757 -15.985 1.00 96.31 321 LEU A CA 1
ATOM 2410 C C . LEU A 1 321 ? 6.341 -11.394 -16.540 1.00 96.31 321 LEU A C 1
ATOM 2412 O O . LEU A 1 321 ? 5.489 -10.620 -16.982 1.00 96.31 321 LEU A O 1
ATOM 2416 N N . ILE A 1 322 ? 7.642 -11.102 -16.551 1.00 97.38 322 ILE A N 1
ATOM 2417 C CA . ILE A 1 322 ? 8.154 -9.809 -17.012 1.00 97.38 322 ILE A CA 1
ATOM 2418 C C . ILE A 1 322 ? 7.937 -9.645 -18.519 1.00 97.38 322 ILE A C 1
ATOM 2420 O O . ILE A 1 322 ? 7.408 -8.631 -18.958 1.00 97.38 322 ILE A O 1
ATOM 2424 N N . THR A 1 323 ? 8.250 -10.654 -19.328 1.00 95.75 323 THR A N 1
ATOM 2425 C CA . THR A 1 323 ? 8.100 -10.556 -20.789 1.00 95.75 323 THR A CA 1
ATOM 2426 C C . THR A 1 323 ? 6.639 -10.577 -21.245 1.00 95.75 323 THR A C 1
ATOM 2428 O O . THR A 1 323 ? 6.296 -9.858 -22.185 1.00 95.75 323 THR A O 1
ATOM 2431 N N . LEU A 1 324 ? 5.747 -11.306 -20.555 1.00 94.44 324 LEU A N 1
ATOM 2432 C CA . LEU A 1 324 ? 4.302 -11.255 -20.818 1.00 94.44 324 LEU A CA 1
ATOM 2433 C C . LEU A 1 324 ? 3.717 -9.874 -20.509 1.00 94.44 324 LEU A C 1
ATOM 2435 O O . LEU A 1 324 ? 2.708 -9.498 -21.099 1.00 94.44 324 LEU A O 1
ATOM 2439 N N . THR A 1 325 ? 4.289 -9.117 -19.579 1.00 94.06 325 THR A N 1
ATOM 2440 C CA . THR A 1 325 ? 3.680 -7.864 -19.107 1.00 94.06 325 THR A CA 1
ATOM 2441 C C . THR A 1 325 ? 4.362 -6.633 -19.676 1.00 94.06 325 THR A C 1
ATOM 2443 O O . THR A 1 325 ? 3.683 -5.784 -20.247 1.00 94.06 325 THR A O 1
ATOM 2446 N N . ALA A 1 326 ? 5.685 -6.575 -19.582 1.00 96.12 326 ALA A N 1
ATOM 2447 C CA . ALA A 1 326 ? 6.505 -5.448 -19.993 1.00 96.12 326 ALA A CA 1
ATOM 2448 C C . ALA A 1 326 ? 7.137 -5.612 -21.384 1.00 96.12 326 ALA A C 1
ATOM 2450 O O . ALA A 1 326 ? 7.518 -4.626 -22.005 1.00 96.12 326 ALA A O 1
ATOM 2451 N N . GLY A 1 327 ? 7.189 -6.836 -21.918 1.00 95.62 327 GLY A N 1
ATOM 2452 C CA . GLY A 1 327 ? 7.797 -7.137 -23.218 1.00 95.62 327 GLY A CA 1
ATOM 2453 C C . GLY A 1 327 ? 9.230 -7.666 -23.114 1.00 95.62 327 GLY A C 1
ATOM 2454 O O . GLY A 1 327 ? 9.815 -7.748 -22.035 1.00 95.62 327 GLY A O 1
ATOM 2455 N N . SER A 1 328 ? 9.798 -8.078 -24.250 1.00 95.50 328 SER A N 1
ATOM 2456 C CA . SER A 1 328 ? 11.114 -8.733 -24.306 1.00 95.50 328 SER A CA 1
ATOM 2457 C C . SER A 1 328 ? 12.277 -7.818 -23.927 1.00 95.50 328 SER A C 1
ATOM 2459 O O . SER A 1 328 ? 13.263 -8.308 -23.385 1.00 95.50 328 SER A O 1
ATOM 2461 N N . GLU A 1 329 ? 12.155 -6.512 -24.167 1.00 96.75 329 GLU A N 1
ATOM 2462 C CA . GLU A 1 329 ? 13.173 -5.519 -23.795 1.00 96.75 329 GLU A CA 1
ATOM 2463 C C . GLU A 1 329 ? 13.396 -5.464 -22.280 1.00 96.75 329 GLU A C 1
ATOM 2465 O O . GLU A 1 329 ? 14.504 -5.219 -21.825 1.00 96.75 329 GLU A O 1
ATOM 2470 N N . PHE A 1 330 ? 12.379 -5.805 -21.483 1.00 97.88 330 PHE A N 1
ATOM 2471 C CA . PHE A 1 330 ? 12.466 -5.836 -20.024 1.00 97.88 330 PHE A CA 1
ATOM 2472 C C . PHE A 1 330 ? 12.989 -7.162 -19.464 1.00 97.88 330 PHE A C 1
ATOM 2474 O O . PHE A 1 330 ? 12.986 -7.340 -18.249 1.00 97.88 330 PHE A O 1
ATOM 2481 N N . ALA A 1 331 ? 13.445 -8.108 -20.294 1.00 96.50 331 ALA A N 1
ATOM 2482 C CA . ALA A 1 331 ? 13.817 -9.450 -19.837 1.00 96.50 331 ALA A CA 1
ATOM 2483 C C . ALA A 1 331 ? 14.861 -9.460 -18.701 1.00 96.50 331 ALA A C 1
ATOM 2485 O O . ALA A 1 331 ? 14.800 -10.343 -17.848 1.00 96.50 331 ALA A O 1
ATOM 2486 N N . ALA A 1 332 ? 15.766 -8.476 -18.638 1.00 95.88 332 ALA A N 1
ATOM 2487 C CA . ALA A 1 332 ? 16.727 -8.332 -17.539 1.00 95.88 332 ALA A CA 1
ATOM 2488 C C . ALA A 1 332 ? 16.060 -8.064 -16.172 1.00 95.88 332 ALA A C 1
ATOM 2490 O O . ALA A 1 332 ? 16.583 -8.472 -15.136 1.00 95.88 332 ALA A O 1
ATOM 2491 N N . GLY A 1 333 ? 14.860 -7.471 -16.152 1.00 96.88 333 GLY A N 1
ATOM 2492 C CA . GLY A 1 333 ? 14.040 -7.311 -14.946 1.00 96.88 333 GLY A CA 1
ATOM 2493 C C . GLY A 1 333 ? 13.609 -8.639 -14.312 1.00 96.88 333 GLY A C 1
ATOM 2494 O O . GLY A 1 333 ? 13.271 -8.672 -13.130 1.00 96.88 333 GLY A O 1
ATOM 2495 N N . ALA A 1 334 ? 13.691 -9.757 -15.043 1.00 97.25 334 ALA A N 1
ATOM 2496 C CA . ALA A 1 334 ? 13.484 -11.091 -14.483 1.00 97.25 334 ALA A CA 1
ATOM 2497 C C . ALA A 1 334 ? 14.503 -11.422 -13.379 1.00 97.25 334 ALA A C 1
ATOM 2499 O O . ALA A 1 334 ? 14.144 -12.052 -12.384 1.00 97.25 334 ALA A O 1
ATOM 2500 N N . ASP A 1 335 ? 15.749 -10.955 -13.512 1.00 97.25 335 ASP A N 1
ATOM 2501 C CA . ASP A 1 335 ? 16.772 -11.143 -12.481 1.00 97.25 335 ASP A CA 1
ATOM 2502 C C . ASP A 1 335 ? 16.398 -10.391 -11.199 1.00 97.25 335 ASP A C 1
ATOM 2504 O O . ASP A 1 335 ? 16.534 -10.932 -10.102 1.00 97.25 335 ASP A O 1
ATOM 2508 N N . ALA A 1 336 ? 15.874 -9.168 -11.335 1.00 96.50 336 ALA A N 1
ATOM 2509 C CA . ALA A 1 336 ? 15.389 -8.379 -10.207 1.00 96.50 336 ALA A CA 1
ATOM 2510 C C . ALA A 1 336 ? 14.218 -9.083 -9.512 1.00 96.50 336 ALA A C 1
ATOM 2512 O O . ALA A 1 336 ? 14.241 -9.258 -8.297 1.00 96.50 336 ALA A O 1
ATOM 2513 N N . LEU A 1 337 ? 13.228 -9.547 -10.284 1.00 97.44 337 LEU A N 1
ATOM 2514 C CA . LEU A 1 337 ? 12.052 -10.237 -9.752 1.00 97.44 337 LEU A CA 1
ATOM 2515 C C . LEU A 1 337 ? 12.429 -11.534 -9.025 1.00 97.44 337 LEU A C 1
ATOM 2517 O O . LEU A 1 337 ? 11.895 -11.820 -7.956 1.00 97.44 337 LEU A O 1
ATOM 2521 N N . ARG A 1 338 ? 13.395 -12.289 -9.559 1.00 97.75 338 ARG A N 1
ATOM 2522 C CA . ARG A 1 338 ? 13.906 -13.506 -8.920 1.00 97.75 338 ARG A CA 1
ATOM 2523 C C . ARG A 1 338 ? 14.622 -13.207 -7.602 1.00 97.75 338 ARG A C 1
ATOM 2525 O O . ARG A 1 338 ? 14.423 -13.933 -6.632 1.00 97.75 338 ARG A O 1
ATOM 2532 N N . LEU A 1 339 ? 15.443 -12.154 -7.555 1.00 97.38 339 LEU A N 1
ATOM 2533 C CA . LEU A 1 339 ? 16.125 -11.719 -6.329 1.00 97.38 339 LEU A CA 1
ATOM 2534 C C . LEU A 1 339 ? 15.141 -11.179 -5.283 1.00 97.38 339 LEU A C 1
ATOM 2536 O O . LEU A 1 339 ? 15.331 -11.414 -4.094 1.00 97.38 339 LEU A O 1
ATOM 2540 N N . LEU A 1 340 ? 14.071 -10.516 -5.726 1.00 96.44 340 LEU A N 1
ATOM 2541 C CA . LEU A 1 340 ? 12.981 -10.024 -4.882 1.00 96.44 340 LEU A CA 1
ATOM 2542 C C . LEU A 1 340 ? 11.991 -11.119 -4.468 1.00 96.44 340 LEU A C 1
ATOM 2544 O O . LEU A 1 340 ? 11.128 -10.866 -3.636 1.00 96.44 340 LEU A O 1
ATOM 2548 N N . ALA A 1 341 ? 12.085 -12.339 -4.995 1.00 96.88 341 ALA A N 1
ATOM 2549 C CA . ALA A 1 341 ? 11.112 -13.386 -4.705 1.00 96.88 341 ALA A CA 1
ATOM 2550 C C . ALA A 1 341 ? 10.927 -13.730 -3.209 1.00 96.88 341 ALA A C 1
ATOM 2552 O O . ALA A 1 341 ? 9.802 -14.045 -2.829 1.00 96.88 341 ALA A O 1
ATOM 2553 N N . PRO A 1 342 ? 11.942 -13.641 -2.322 1.00 96.62 342 PRO A N 1
ATOM 2554 C CA . PRO A 1 342 ? 11.734 -13.793 -0.879 1.00 96.62 342 PRO A CA 1
ATOM 2555 C C . PRO A 1 342 ? 10.934 -12.647 -0.240 1.00 96.62 342 PRO A C 1
ATOM 2557 O O . PRO A 1 342 ? 10.383 -12.814 0.848 1.00 96.62 342 PRO A O 1
ATOM 2560 N N . TYR A 1 343 ? 10.871 -11.483 -0.892 1.00 94.81 343 TYR A N 1
ATOM 2561 C CA . TYR A 1 343 ? 10.313 -10.258 -0.331 1.00 94.81 343 TYR A CA 1
ATOM 2562 C C . TYR A 1 343 ? 8.847 -10.392 0.104 1.00 94.81 343 TYR A C 1
ATOM 2564 O O . TYR A 1 343 ? 8.581 -10.057 1.254 1.00 94.81 343 TYR A O 1
ATOM 2572 N N . PRO A 1 344 ? 7.898 -10.938 -0.691 1.00 94.44 344 PRO A N 1
ATOM 2573 C CA . PRO A 1 344 ? 6.513 -11.098 -0.241 1.00 94.44 344 PRO A CA 1
ATOM 2574 C C . PRO A 1 344 ? 6.390 -11.918 1.048 1.00 94.44 344 PRO A C 1
ATOM 2576 O O . PRO A 1 344 ? 5.601 -11.577 1.922 1.00 94.44 344 PRO A O 1
ATOM 2579 N N . VAL A 1 345 ? 7.199 -12.969 1.224 1.00 94.38 345 VAL A N 1
ATOM 2580 C CA . VAL A 1 345 ? 7.197 -13.771 2.462 1.00 94.38 345 VAL A CA 1
ATOM 2581 C C . VAL A 1 345 ? 7.610 -12.920 3.655 1.00 94.38 345 VAL A C 1
ATOM 2583 O O . VAL A 1 345 ? 6.918 -12.905 4.674 1.00 94.38 345 VAL A O 1
ATOM 2586 N N . LEU A 1 346 ? 8.712 -12.183 3.518 1.00 94.00 346 LEU A N 1
ATOM 2587 C CA . LEU A 1 346 ? 9.219 -11.310 4.570 1.00 94.00 346 LEU A CA 1
ATOM 2588 C C . LEU A 1 346 ? 8.230 -10.179 4.867 1.00 94.00 346 LEU A C 1
ATOM 2590 O O . LEU A 1 346 ? 7.862 -9.981 6.021 1.00 94.00 346 LEU A O 1
ATOM 2594 N N . PHE A 1 347 ? 7.722 -9.510 3.838 1.00 91.44 347 PHE A N 1
ATOM 2595 C CA . PHE A 1 347 ? 6.761 -8.424 3.967 1.00 91.44 347 PHE A CA 1
ATOM 2596 C C . PHE A 1 347 ? 5.477 -8.872 4.676 1.00 91.44 347 PHE A C 1
ATOM 2598 O O . PHE A 1 347 ? 5.010 -8.190 5.582 1.00 91.44 347 PHE A O 1
ATOM 2605 N N . PHE A 1 348 ? 4.923 -10.042 4.343 1.00 92.38 348 PHE A N 1
ATOM 2606 C CA . PHE A 1 348 ? 3.696 -10.545 4.974 1.00 92.38 348 PHE A CA 1
ATOM 2607 C C . PHE A 1 348 ? 3.918 -10.883 6.458 1.00 92.38 348 PHE A C 1
ATOM 2609 O O . PHE A 1 348 ? 3.060 -10.600 7.299 1.00 92.38 348 PHE A O 1
ATOM 2616 N N . ILE A 1 349 ? 5.076 -11.465 6.796 1.00 90.44 349 ILE A N 1
ATOM 2617 C CA . ILE A 1 349 ? 5.473 -11.723 8.188 1.00 90.44 349 ILE A CA 1
ATOM 2618 C C . ILE A 1 349 ? 5.639 -10.401 8.937 1.00 90.44 349 ILE A C 1
ATOM 2620 O O . ILE A 1 349 ? 5.064 -10.220 10.014 1.00 90.44 349 ILE A O 1
ATOM 2624 N N . ASN A 1 350 ? 6.405 -9.478 8.355 1.00 89.62 350 ASN A N 1
ATOM 2625 C CA . ASN A 1 350 ? 6.674 -8.167 8.920 1.00 89.62 350 ASN A CA 1
ATOM 2626 C C . ASN A 1 350 ? 5.355 -7.426 9.170 1.00 89.62 350 ASN A C 1
ATOM 2628 O O . ASN A 1 350 ? 5.095 -6.977 10.283 1.00 89.62 350 ASN A O 1
ATOM 2632 N N . PHE A 1 351 ? 4.449 -7.429 8.192 1.00 88.31 351 PHE A N 1
ATOM 2633 C CA . PHE A 1 351 ? 3.119 -6.847 8.299 1.00 88.31 351 PHE A CA 1
ATOM 2634 C C . PHE A 1 351 ? 2.354 -7.336 9.535 1.00 88.31 351 PHE A C 1
ATOM 2636 O O . PHE A 1 351 ? 1.842 -6.522 10.307 1.00 88.31 351 PHE A O 1
ATOM 2643 N N . LEU A 1 352 ? 2.283 -8.652 9.764 1.00 88.00 352 LEU A N 1
ATOM 2644 C CA . LEU A 1 352 ? 1.576 -9.200 10.923 1.00 88.00 352 LEU A CA 1
ATOM 2645 C C . LEU A 1 352 ? 2.236 -8.787 12.246 1.00 88.00 352 LEU A C 1
ATOM 2647 O O . LEU A 1 352 ? 1.536 -8.392 13.180 1.00 88.00 352 LEU A O 1
ATOM 2651 N N . ILE A 1 353 ? 3.568 -8.849 12.330 1.00 88.25 353 ILE A N 1
ATOM 2652 C CA . ILE A 1 353 ? 4.304 -8.471 13.545 1.00 88.25 353 ILE A CA 1
ATOM 2653 C C . ILE A 1 353 ? 4.088 -6.988 13.859 1.00 88.25 353 ILE A C 1
ATOM 2655 O O . ILE A 1 353 ? 3.784 -6.642 15.001 1.00 88.25 353 ILE A O 1
ATOM 2659 N N . TRP A 1 354 ? 4.161 -6.115 12.852 1.00 86.69 354 TRP A N 1
ATOM 2660 C CA . TRP A 1 354 ? 3.882 -4.688 13.006 1.00 86.69 354 TRP A CA 1
ATOM 2661 C C . TRP A 1 354 ? 2.471 -4.442 13.538 1.00 86.69 354 TRP A C 1
ATOM 2663 O O . TRP A 1 354 ? 2.296 -3.655 14.464 1.00 86.69 354 TRP A O 1
ATOM 2673 N N . ARG A 1 355 ? 1.461 -5.159 13.030 1.00 84.81 355 ARG A N 1
ATOM 2674 C CA . ARG A 1 355 ? 0.078 -5.049 13.528 1.00 84.81 355 ARG A CA 1
ATOM 2675 C C . ARG A 1 355 ? -0.042 -5.442 14.996 1.00 84.81 355 ARG A C 1
ATOM 2677 O O . ARG A 1 355 ? -0.749 -4.769 15.743 1.00 84.81 355 ARG A O 1
ATOM 2684 N N . VAL A 1 356 ? 0.666 -6.488 15.415 1.00 86.06 356 VAL A N 1
ATOM 2685 C CA . VAL A 1 356 ? 0.716 -6.911 16.818 1.00 86.06 356 VAL A CA 1
ATOM 2686 C C . VAL A 1 356 ? 1.408 -5.862 17.693 1.00 86.06 356 VAL A C 1
ATOM 2688 O O . VAL A 1 356 ? 0.893 -5.530 18.758 1.00 86.06 356 VAL A O 1
ATOM 2691 N N . LEU A 1 357 ? 2.544 -5.312 17.261 1.00 84.88 357 LEU A N 1
ATOM 2692 C CA . LEU A 1 357 ? 3.270 -4.285 18.015 1.00 84.88 357 LEU A CA 1
ATOM 2693 C C . LEU A 1 357 ? 2.452 -2.993 18.165 1.00 84.88 357 LEU A C 1
ATOM 2695 O O . LEU A 1 357 ? 2.397 -2.439 19.263 1.00 84.88 357 LEU A O 1
ATOM 2699 N N . ILE A 1 358 ? 1.758 -2.567 17.103 1.00 82.31 358 ILE A N 1
ATOM 2700 C CA . ILE A 1 358 ? 0.836 -1.420 17.132 1.00 82.31 358 ILE A CA 1
ATOM 2701 C C . ILE A 1 358 ? -0.311 -1.678 18.112 1.00 82.31 358 ILE A C 1
ATOM 2703 O O . ILE A 1 358 ? -0.599 -0.834 18.955 1.00 82.31 358 ILE A O 1
ATOM 2707 N N . ALA A 1 359 ? -0.947 -2.854 18.049 1.00 78.50 359 ALA A N 1
ATOM 2708 C CA . ALA A 1 359 ? -2.048 -3.192 18.953 1.00 78.50 359 ALA A CA 1
ATOM 2709 C C . ALA A 1 359 ? -1.627 -3.175 20.436 1.00 78.50 359 ALA A C 1
ATOM 2711 O O . ALA A 1 359 ? -2.461 -2.927 21.299 1.00 78.50 359 ALA A O 1
ATOM 2712 N N . ASN A 1 360 ? -0.339 -3.391 20.722 1.00 79.31 360 ASN A N 1
ATOM 2713 C CA . ASN A 1 360 ? 0.247 -3.365 22.064 1.00 79.31 360 ASN A CA 1
ATOM 2714 C C . ASN A 1 360 ? 0.896 -2.017 22.448 1.00 79.31 360 ASN A C 1
ATOM 2716 O O . ASN A 1 360 ? 1.618 -1.958 23.445 1.00 79.31 360 ASN A O 1
ATOM 2720 N N . GLY A 1 361 ? 0.699 -0.949 21.664 1.00 78.94 361 GLY A N 1
ATOM 2721 C CA . GLY A 1 361 ? 1.205 0.394 21.983 1.00 78.94 361 GLY A CA 1
ATOM 2722 C C . GLY A 1 361 ? 2.735 0.526 21.974 1.00 78.94 361 GLY A C 1
ATOM 2723 O O . GLY A 1 361 ? 3.297 1.321 22.725 1.00 78.94 361 GLY A O 1
ATOM 2724 N N . GLN A 1 362 ? 3.441 -0.269 21.162 1.00 82.94 362 GLN A N 1
ATOM 2725 C CA . GLN A 1 362 ? 4.912 -0.279 21.090 1.00 82.94 362 GLN A CA 1
ATOM 2726 C C . GLN A 1 362 ? 5.481 0.756 20.095 1.00 82.94 362 GLN A C 1
ATOM 2728 O O . GLN A 1 362 ? 6.462 0.490 19.396 1.00 82.94 362 GLN A O 1
ATOM 2733 N N . ASP A 1 363 ? 4.902 1.958 20.029 1.00 78.81 363 ASP A N 1
ATOM 2734 C CA . ASP A 1 363 ? 5.202 2.958 18.988 1.00 78.81 363 ASP A CA 1
ATOM 2735 C C . ASP A 1 363 ? 6.679 3.390 18.959 1.00 78.81 363 ASP A C 1
ATOM 2737 O O . ASP A 1 363 ? 7.274 3.564 17.894 1.00 78.81 363 ASP A O 1
ATOM 2741 N N . ARG A 1 364 ? 7.317 3.512 20.133 1.00 83.50 364 ARG A N 1
ATOM 2742 C CA . ARG A 1 364 ? 8.741 3.886 20.238 1.00 83.50 364 ARG A CA 1
ATOM 2743 C C . ARG A 1 364 ? 9.671 2.819 19.666 1.00 83.50 364 ARG A C 1
ATOM 2745 O O . ARG A 1 364 ? 10.674 3.158 19.042 1.00 83.50 364 ARG A O 1
ATOM 2752 N N . ALA A 1 365 ? 9.348 1.544 19.880 1.00 85.81 365 ALA A N 1
ATOM 2753 C CA . ALA A 1 365 ? 10.137 0.441 19.347 1.00 85.81 365 ALA A CA 1
ATOM 2754 C C . ALA A 1 365 ? 10.006 0.374 17.821 1.00 85.81 365 ALA A C 1
ATOM 2756 O O . ALA A 1 365 ? 11.011 0.228 17.132 1.00 85.81 365 ALA A O 1
ATOM 2757 N N . LEU A 1 366 ? 8.793 0.569 17.294 1.00 83.38 366 LEU A N 1
ATOM 2758 C CA . LEU A 1 366 ? 8.542 0.639 15.852 1.00 83.38 366 LEU A CA 1
ATOM 2759 C C . LEU A 1 366 ? 9.332 1.769 15.186 1.00 83.38 366 LEU A C 1
ATOM 2761 O O . LEU A 1 366 ? 9.968 1.547 14.157 1.00 83.38 366 LEU A O 1
ATOM 2765 N N . LEU A 1 367 ? 9.364 2.954 15.804 1.00 82.62 367 LEU A N 1
ATOM 2766 C CA . LEU A 1 367 ? 10.156 4.083 15.317 1.00 82.62 367 LEU A CA 1
ATOM 2767 C C . LEU A 1 367 ? 11.660 3.766 15.294 1.00 82.62 367 LEU A C 1
ATOM 2769 O O . LEU A 1 367 ? 12.334 4.053 14.306 1.00 82.62 367 LEU A O 1
ATOM 2773 N N . ALA A 1 368 ? 12.183 3.150 16.358 1.00 87.44 368 ALA A N 1
ATOM 2774 C CA . ALA A 1 368 ? 13.591 2.763 16.434 1.00 87.44 368 ALA A CA 1
ATOM 2775 C C . ALA A 1 368 ? 13.957 1.705 15.380 1.00 87.44 368 ALA A C 1
ATOM 2777 O O . ALA A 1 368 ? 15.009 1.810 14.748 1.00 87.44 368 ALA A O 1
ATOM 2778 N N . ILE A 1 369 ? 13.080 0.721 15.146 1.00 89.31 369 ILE A N 1
ATOM 2779 C CA . ILE A 1 369 ? 13.262 -0.287 14.095 1.00 89.31 369 ILE A CA 1
ATOM 2780 C C . ILE A 1 369 ? 13.270 0.389 12.723 1.00 89.31 369 ILE A C 1
ATOM 2782 O O . ILE A 1 369 ? 14.224 0.203 11.972 1.00 89.31 369 ILE A O 1
ATOM 2786 N N . ALA A 1 370 ? 12.269 1.222 12.418 1.00 85.25 370 ALA A N 1
ATOM 2787 C CA . ALA A 1 370 ? 12.164 1.922 11.137 1.00 85.25 370 ALA A CA 1
ATOM 2788 C C . ALA A 1 370 ? 13.400 2.777 10.838 1.00 85.25 370 ALA A C 1
ATOM 2790 O O . ALA A 1 370 ? 13.972 2.679 9.755 1.00 85.25 370 ALA A O 1
ATOM 2791 N N . ALA A 1 371 ? 13.854 3.573 11.811 1.00 86.81 371 ALA A N 1
ATOM 2792 C CA . ALA A 1 371 ? 15.051 4.396 11.667 1.00 86.81 371 ALA A CA 1
ATOM 2793 C C . ALA A 1 371 ? 16.314 3.545 11.439 1.00 86.81 371 ALA A C 1
ATOM 2795 O O . ALA A 1 371 ? 17.140 3.879 10.586 1.00 86.81 371 ALA A O 1
ATOM 2796 N N . SER A 1 372 ? 16.451 2.429 12.163 1.00 90.06 372 SER A N 1
ATOM 2797 C CA . SER A 1 372 ? 17.598 1.517 12.025 1.00 90.06 372 SER A CA 1
ATOM 2798 C C . SER A 1 372 ? 17.631 0.857 10.646 1.00 90.06 372 SER A C 1
ATOM 2800 O O . SER A 1 372 ? 18.672 0.834 9.991 1.00 90.06 372 SER A O 1
ATOM 2802 N N . VAL A 1 373 ? 16.479 0.361 10.186 1.00 90.50 373 VAL A N 1
ATOM 2803 C CA . VAL A 1 373 ? 16.328 -0.294 8.881 1.00 90.50 373 VAL A CA 1
ATOM 2804 C C . VAL A 1 373 ? 16.548 0.702 7.745 1.00 90.50 373 VAL A C 1
ATOM 2806 O O . VAL A 1 373 ? 17.286 0.387 6.816 1.00 90.50 373 VAL A O 1
ATOM 2809 N N . LEU A 1 374 ? 15.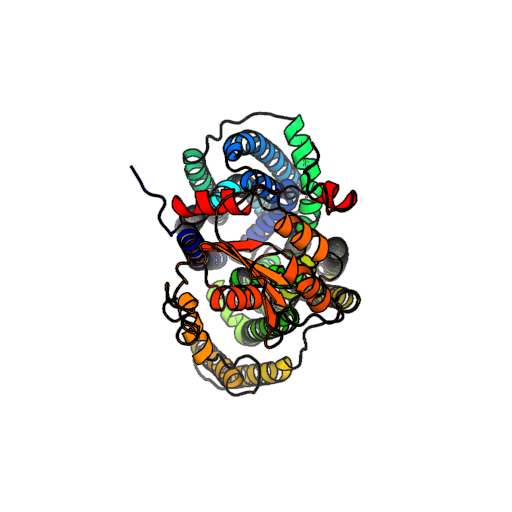994 1.916 7.835 1.00 89.12 374 LEU A N 1
ATOM 2810 C CA . LEU A 1 374 ? 16.207 2.974 6.844 1.00 89.12 374 LEU A CA 1
ATOM 2811 C C . LEU A 1 374 ? 17.687 3.367 6.743 1.00 89.12 374 LEU A C 1
ATOM 2813 O O . LEU A 1 374 ? 18.220 3.482 5.642 1.00 89.12 374 LEU A O 1
ATOM 2817 N N . THR A 1 375 ? 18.366 3.527 7.882 1.00 91.19 375 THR A N 1
ATOM 2818 C CA . THR A 1 375 ? 19.799 3.865 7.918 1.00 91.19 375 THR A CA 1
ATOM 2819 C C . THR A 1 375 ? 20.637 2.772 7.263 1.00 91.19 375 THR A C 1
ATOM 2821 O O . THR A 1 375 ? 21.484 3.063 6.418 1.00 91.19 375 THR A O 1
ATOM 2824 N N . LEU A 1 376 ? 20.373 1.506 7.606 1.00 91.69 376 LEU A N 1
ATOM 2825 C CA . LEU A 1 376 ? 21.036 0.363 6.985 1.00 91.69 376 LEU A CA 1
ATOM 2826 C C . LEU A 1 376 ? 20.757 0.306 5.479 1.00 91.69 376 LEU A C 1
ATOM 2828 O O . LEU A 1 376 ? 21.681 0.103 4.698 1.00 91.69 376 LEU A O 1
ATOM 2832 N N . ASN A 1 377 ? 19.504 0.503 5.070 1.00 92.38 377 ASN A N 1
ATOM 2833 C CA . ASN A 1 377 ? 19.099 0.462 3.670 1.00 92.38 377 ASN A CA 1
ATOM 2834 C C . ASN A 1 377 ? 19.831 1.528 2.842 1.00 92.38 377 ASN A C 1
ATOM 2836 O O . ASN A 1 377 ? 20.428 1.193 1.823 1.00 92.38 377 ASN A O 1
ATOM 2840 N N . ILE A 1 378 ? 19.868 2.780 3.316 1.00 93.38 378 ILE A N 1
ATOM 2841 C CA . ILE A 1 378 ? 20.614 3.867 2.666 1.00 93.38 378 ILE A CA 1
ATOM 2842 C C . ILE A 1 378 ? 22.103 3.521 2.584 1.00 93.38 378 ILE A C 1
ATOM 2844 O O . ILE A 1 378 ? 22.690 3.637 1.511 1.00 93.38 378 ILE A O 1
ATOM 2848 N N . ALA A 1 379 ? 22.712 3.062 3.682 1.00 94.62 379 ALA A N 1
ATOM 2849 C CA . ALA A 1 379 ? 24.135 2.725 3.712 1.00 94.62 379 ALA A CA 1
ATOM 2850 C C . ALA A 1 379 ? 24.489 1.605 2.720 1.00 94.62 379 ALA A C 1
ATOM 2852 O O . ALA A 1 379 ? 25.449 1.731 1.958 1.00 94.62 379 ALA A O 1
ATOM 2853 N N . LEU A 1 380 ? 23.692 0.532 2.687 1.00 94.62 380 LEU A N 1
ATOM 2854 C CA . LEU A 1 380 ? 23.885 -0.572 1.749 1.00 94.62 380 LEU A CA 1
ATOM 2855 C C . LEU A 1 380 ? 23.658 -0.130 0.302 1.00 94.62 380 LEU A C 1
ATOM 2857 O O . LEU A 1 380 ? 24.434 -0.505 -0.571 1.00 94.62 380 LEU A O 1
ATOM 2861 N N . ASN A 1 381 ? 22.642 0.690 0.038 1.00 95.00 381 ASN A N 1
ATOM 2862 C CA . ASN A 1 381 ? 22.352 1.183 -1.304 1.00 95.00 381 ASN A CA 1
ATOM 2863 C C . ASN A 1 381 ? 23.462 2.094 -1.833 1.00 95.00 381 ASN A C 1
ATOM 2865 O O . ASN A 1 381 ? 23.937 1.888 -2.946 1.00 95.00 381 ASN A O 1
ATOM 2869 N N . VAL A 1 382 ? 23.947 3.040 -1.027 1.00 94.56 382 VAL A N 1
ATOM 2870 C CA . VAL A 1 382 ? 25.072 3.909 -1.409 1.00 94.56 382 VAL A CA 1
ATOM 2871 C C . VAL A 1 382 ? 26.337 3.092 -1.695 1.00 94.56 382 VAL A C 1
ATOM 2873 O O . VAL A 1 382 ? 27.064 3.406 -2.635 1.00 94.56 382 VAL A O 1
ATOM 2876 N N . ALA A 1 383 ? 26.592 2.026 -0.931 1.00 95.62 383 ALA A N 1
ATOM 2877 C CA . ALA A 1 383 ? 27.775 1.187 -1.112 1.00 95.62 383 ALA A CA 1
ATOM 2878 C C . ALA A 1 383 ? 27.668 0.202 -2.292 1.00 95.62 383 ALA A C 1
ATOM 2880 O O . ALA A 1 383 ? 28.655 -0.036 -2.987 1.00 95.62 383 ALA A O 1
ATOM 2881 N N . LEU A 1 384 ? 26.495 -0.402 -2.509 1.00 96.50 384 LEU A N 1
ATOM 2882 C CA . LEU A 1 384 ? 26.335 -1.554 -3.404 1.00 96.50 384 LEU A CA 1
ATOM 2883 C C . LEU A 1 384 ? 25.690 -1.211 -4.753 1.00 96.50 384 LEU A C 1
ATOM 2885 O O . LEU A 1 384 ? 25.945 -1.925 -5.724 1.00 96.50 384 LEU A O 1
ATOM 2889 N N . LEU A 1 385 ? 24.897 -0.138 -4.858 1.00 95.69 385 LEU A N 1
ATOM 2890 C CA . LEU A 1 385 ? 24.262 0.231 -6.130 1.00 95.69 385 LEU A CA 1
ATOM 2891 C C . LEU A 1 385 ? 25.266 0.635 -7.216 1.00 95.69 385 LEU A C 1
ATOM 2893 O O . LEU A 1 385 ? 25.093 0.164 -8.341 1.00 95.69 385 LEU A O 1
ATOM 2897 N N . PRO A 1 386 ? 26.325 1.430 -6.947 1.00 94.44 386 PRO A N 1
ATOM 2898 C CA . PRO A 1 386 ? 27.262 1.808 -8.002 1.00 94.44 386 PRO A CA 1
ATOM 2899 C C . PRO A 1 386 ? 27.922 0.605 -8.712 1.00 94.44 386 PRO A C 1
ATOM 2901 O O . PRO A 1 386 ? 27.903 0.596 -9.946 1.00 94.44 386 PRO A O 1
ATOM 2904 N N . PRO A 1 387 ? 28.447 -0.428 -8.009 1.00 95.50 387 PRO A N 1
ATOM 2905 C CA . PRO A 1 387 ? 29.056 -1.586 -8.671 1.00 95.50 387 PRO A CA 1
ATOM 2906 C C . PRO A 1 387 ? 28.067 -2.657 -9.161 1.00 95.50 387 PRO A C 1
ATOM 2908 O O . PRO A 1 387 ? 28.362 -3.319 -10.154 1.00 95.50 387 PRO A O 1
ATOM 2911 N N . TYR A 1 388 ? 26.922 -2.860 -8.495 1.00 95.50 388 TYR A N 1
ATOM 2912 C CA . TYR A 1 388 ? 26.033 -4.008 -8.768 1.00 95.50 388 TYR A CA 1
ATOM 2913 C C . TYR A 1 388 ? 24.665 -3.640 -9.362 1.00 95.50 388 TYR A C 1
ATOM 2915 O O . TYR A 1 388 ? 23.892 -4.536 -9.715 1.00 95.50 388 TYR A O 1
ATOM 2923 N N . GLY A 1 389 ? 24.358 -2.349 -9.492 1.00 95.31 389 GLY A N 1
ATOM 2924 C CA . GLY A 1 389 ? 23.158 -1.864 -10.163 1.00 95.31 389 GLY A CA 1
ATOM 2925 C C . GLY A 1 389 ? 21.851 -2.315 -9.509 1.00 95.31 389 GLY A C 1
ATOM 2926 O O . GLY A 1 389 ? 21.782 -2.536 -8.299 1.00 95.31 389 GLY A O 1
ATOM 2927 N N . PHE A 1 390 ? 20.802 -2.506 -10.309 1.00 95.31 390 PHE A N 1
ATOM 2928 C CA . PHE A 1 390 ? 19.476 -2.905 -9.807 1.00 95.31 390 PHE A CA 1
ATOM 2929 C C . PHE A 1 390 ? 19.450 -4.241 -9.038 1.00 95.31 390 PHE A C 1
ATOM 2931 O O . PHE A 1 390 ? 18.578 -4.463 -8.196 1.00 95.31 390 PHE A O 1
ATOM 2938 N N . ARG A 1 391 ? 20.402 -5.149 -9.295 1.00 95.81 391 ARG A N 1
ATOM 2939 C CA . ARG A 1 391 ? 20.517 -6.411 -8.544 1.00 95.81 391 ARG A CA 1
ATOM 2940 C C . ARG A 1 391 ? 20.876 -6.148 -7.081 1.00 95.81 391 ARG A C 1
ATOM 2942 O O . ARG A 1 391 ? 20.389 -6.855 -6.202 1.00 95.81 391 ARG A O 1
ATOM 2949 N N . ALA A 1 392 ? 21.681 -5.114 -6.824 1.00 95.38 392 ALA A N 1
ATOM 2950 C CA . ALA A 1 392 ? 21.984 -4.655 -5.474 1.00 95.38 392 ALA A CA 1
ATOM 2951 C C . ALA A 1 392 ? 20.714 -4.181 -4.765 1.00 95.38 392 ALA A C 1
ATOM 2953 O O . ALA A 1 392 ? 20.457 -4.648 -3.663 1.00 95.38 392 ALA A O 1
ATOM 2954 N N . ALA A 1 393 ? 19.900 -3.340 -5.421 1.00 93.88 393 ALA A N 1
ATOM 2955 C CA . ALA A 1 393 ? 18.638 -2.832 -4.867 1.00 93.88 393 ALA A CA 1
ATOM 2956 C C . ALA A 1 393 ? 17.710 -3.973 -4.417 1.00 93.88 393 ALA A C 1
ATOM 2958 O O . ALA A 1 393 ? 17.172 -3.959 -3.313 1.00 93.88 393 ALA A O 1
ATOM 2959 N N . ALA A 1 394 ? 17.584 -5.017 -5.243 1.00 94.88 394 ALA A N 1
ATOM 2960 C CA . ALA A 1 394 ? 16.778 -6.185 -4.905 1.00 94.88 394 ALA A CA 1
ATOM 2961 C C . ALA A 1 394 ? 17.286 -6.914 -3.645 1.00 94.88 394 ALA A C 1
ATOM 2963 O O . ALA A 1 394 ? 16.504 -7.269 -2.762 1.00 94.88 394 ALA A O 1
ATOM 2964 N N . VAL A 1 395 ? 18.602 -7.122 -3.537 1.00 95.06 395 VAL A N 1
ATOM 2965 C CA . VAL A 1 395 ? 19.211 -7.798 -2.381 1.00 95.06 395 VAL A CA 1
ATOM 2966 C C . VAL A 1 395 ? 19.137 -6.934 -1.122 1.00 95.06 395 VAL A C 1
ATOM 2968 O O . VAL A 1 395 ? 18.845 -7.458 -0.047 1.00 95.06 395 VAL A O 1
ATOM 2971 N N . THR A 1 396 ? 19.371 -5.624 -1.229 1.00 94.00 396 THR A N 1
ATOM 2972 C CA . THR A 1 396 ? 19.293 -4.704 -0.087 1.00 94.00 396 THR A CA 1
ATOM 2973 C C . THR A 1 396 ? 17.870 -4.598 0.446 1.00 94.00 396 THR A C 1
ATOM 2975 O O . THR A 1 396 ? 17.700 -4.631 1.662 1.00 94.00 396 THR A O 1
ATOM 2978 N N . ALA A 1 397 ? 16.850 -4.582 -0.419 1.00 91.94 397 ALA A N 1
ATOM 2979 C CA . ALA A 1 397 ? 15.445 -4.619 -0.010 1.00 91.94 397 ALA A CA 1
ATOM 2980 C C . ALA A 1 397 ? 15.116 -5.879 0.814 1.00 91.94 397 ALA A C 1
ATOM 2982 O O . ALA A 1 397 ? 14.566 -5.780 1.911 1.00 91.94 397 ALA A O 1
ATOM 2983 N N . VAL A 1 398 ? 15.519 -7.063 0.336 1.00 94.56 398 VAL A N 1
ATOM 2984 C CA . VAL A 1 398 ? 15.325 -8.332 1.063 1.00 94.56 398 VAL A CA 1
ATOM 2985 C C . VAL A 1 398 ? 16.096 -8.341 2.389 1.00 94.56 398 VAL A C 1
ATOM 2987 O O . VAL A 1 398 ? 15.542 -8.715 3.422 1.00 94.56 398 VAL A O 1
ATOM 2990 N N . ALA A 1 399 ? 17.358 -7.900 2.392 1.00 94.19 399 ALA A N 1
ATOM 2991 C CA . ALA A 1 399 ? 18.192 -7.860 3.593 1.00 94.19 399 ALA A CA 1
ATOM 2992 C C . ALA A 1 399 ? 17.635 -6.904 4.662 1.00 94.19 399 ALA A C 1
ATOM 2994 O O . ALA A 1 399 ? 17.602 -7.250 5.845 1.00 94.19 399 ALA A O 1
ATOM 2995 N N . SER A 1 400 ? 17.157 -5.726 4.254 1.00 92.19 400 SER A N 1
ATOM 2996 C CA . SER A 1 400 ? 16.493 -4.773 5.144 1.00 92.19 400 SER A CA 1
ATOM 2997 C C . SER A 1 400 ? 15.264 -5.383 5.819 1.00 92.19 400 SER A C 1
ATOM 2999 O O . SER A 1 400 ? 15.069 -5.183 7.019 1.00 92.19 400 SER A O 1
ATOM 3001 N N . GLU A 1 401 ? 14.491 -6.194 5.096 1.00 92.12 401 GLU A N 1
ATOM 3002 C CA . GLU A 1 401 ? 13.288 -6.826 5.636 1.00 92.12 401 GLU A CA 1
ATOM 3003 C C . GLU A 1 401 ? 13.605 -7.946 6.631 1.00 92.12 401 GLU A C 1
ATOM 3005 O O . GLU A 1 401 ? 12.970 -8.045 7.683 1.00 92.12 401 GLU A O 1
ATOM 3010 N N . VAL A 1 402 ? 14.662 -8.726 6.378 1.00 94.81 402 VAL A N 1
ATOM 3011 C CA . VAL A 1 402 ? 15.186 -9.697 7.355 1.00 94.81 402 VAL A CA 1
ATOM 3012 C C . VAL A 1 402 ? 15.592 -9.001 8.656 1.00 94.81 402 VAL A C 1
ATOM 3014 O O . VAL A 1 402 ? 15.246 -9.471 9.745 1.00 94.81 402 VAL A O 1
ATOM 3017 N N . VAL A 1 403 ? 16.298 -7.870 8.567 1.00 94.00 403 VAL A N 1
ATOM 3018 C CA . VAL A 1 403 ? 16.702 -7.090 9.748 1.00 94.00 403 VAL A CA 1
ATOM 3019 C C . VAL A 1 403 ? 15.479 -6.533 10.476 1.00 94.00 403 VAL A C 1
ATOM 3021 O O . VAL A 1 403 ? 15.393 -6.667 11.697 1.00 94.00 403 VAL A O 1
ATOM 3024 N N . SER A 1 404 ? 14.509 -5.983 9.742 1.00 92.12 404 SER A N 1
ATOM 3025 C CA . SER A 1 404 ? 13.252 -5.462 10.290 1.00 92.12 404 SER A CA 1
ATOM 3026 C C . SER A 1 404 ? 12.505 -6.521 11.108 1.00 92.12 404 SER A C 1
ATOM 3028 O O . SER A 1 404 ? 12.221 -6.312 12.290 1.00 92.12 404 SER A O 1
ATOM 3030 N N . ILE A 1 405 ? 12.296 -7.709 10.529 1.00 92.31 405 ILE A N 1
ATOM 3031 C CA . ILE A 1 405 ? 11.628 -8.838 11.192 1.00 92.31 405 ILE A CA 1
ATOM 3032 C C . ILE A 1 405 ? 12.416 -9.306 12.412 1.00 92.31 405 ILE A C 1
ATOM 3034 O O . ILE A 1 405 ? 11.824 -9.580 13.453 1.00 92.31 405 ILE A O 1
ATOM 3038 N N . THR A 1 406 ? 13.743 -9.387 12.308 1.00 92.44 406 THR A N 1
ATOM 3039 C CA . THR A 1 406 ? 14.599 -9.837 13.413 1.00 92.44 406 THR A CA 1
ATOM 3040 C C . THR A 1 406 ? 14.476 -8.900 14.611 1.00 92.44 406 THR A C 1
ATOM 3042 O O . THR A 1 406 ? 14.224 -9.350 15.730 1.00 92.44 406 THR A O 1
ATOM 3045 N N . LEU A 1 407 ? 14.591 -7.587 14.389 1.00 92.88 407 LEU A N 1
ATOM 3046 C CA . LEU A 1 407 ? 14.439 -6.595 15.452 1.00 92.88 407 LEU A CA 1
ATOM 3047 C C . LEU A 1 407 ? 13.018 -6.609 16.033 1.00 92.88 407 LEU A C 1
ATOM 3049 O O . LEU A 1 407 ? 12.853 -6.598 17.255 1.00 92.88 407 LEU A O 1
ATOM 3053 N N . ALA A 1 408 ? 11.995 -6.701 15.180 1.00 90.31 408 ALA A N 1
ATOM 3054 C CA . ALA A 1 408 ? 10.602 -6.757 15.609 1.00 90.31 408 ALA A CA 1
ATOM 3055 C C . ALA A 1 408 ? 10.293 -8.022 16.433 1.00 90.31 408 ALA A C 1
ATOM 3057 O O . ALA A 1 408 ? 9.615 -7.941 17.459 1.00 90.31 408 ALA A O 1
ATOM 3058 N N . ALA A 1 409 ? 10.847 -9.177 16.054 1.00 88.88 409 ALA A N 1
ATOM 3059 C CA . ALA A 1 409 ? 10.718 -10.430 16.794 1.00 88.88 409 ALA A CA 1
ATOM 3060 C C . ALA A 1 409 ? 11.416 -10.376 18.164 1.00 88.88 409 ALA A C 1
ATOM 3062 O O . ALA A 1 409 ? 10.873 -10.889 19.142 1.00 88.88 409 ALA A O 1
ATOM 3063 N N . ILE A 1 410 ? 12.578 -9.716 18.269 1.00 90.25 410 ILE A N 1
ATOM 3064 C CA . ILE A 1 410 ? 13.268 -9.497 19.554 1.00 90.25 410 ILE A CA 1
ATOM 3065 C C . ILE A 1 410 ? 12.404 -8.648 20.495 1.00 90.25 410 ILE A C 1
ATOM 3067 O O . ILE A 1 410 ? 12.260 -8.987 21.672 1.00 90.25 410 ILE A O 1
ATOM 3071 N N . VAL A 1 411 ? 11.814 -7.560 19.988 1.00 89.81 411 VAL A N 1
ATOM 3072 C CA . VAL A 1 411 ? 10.908 -6.700 20.768 1.00 89.81 411 VAL A CA 1
ATOM 3073 C C . VAL A 1 411 ? 9.685 -7.492 21.227 1.00 89.81 411 VAL A C 1
ATOM 3075 O O . VAL A 1 411 ? 9.335 -7.459 22.408 1.00 89.81 411 VAL A O 1
ATOM 3078 N N . LEU A 1 412 ? 9.078 -8.259 20.321 1.00 86.00 412 LEU A N 1
ATOM 3079 C CA . LEU A 1 412 ? 7.906 -9.072 20.624 1.00 86.00 412 LEU A CA 1
ATOM 3080 C C . LEU A 1 412 ? 8.210 -10.151 21.678 1.00 86.00 412 LEU A C 1
ATOM 3082 O O . LEU A 1 412 ? 7.451 -10.314 22.634 1.00 86.00 412 LEU A O 1
ATOM 3086 N N . GLY A 1 413 ? 9.347 -10.839 21.554 1.00 84.31 413 GLY A N 1
ATOM 3087 C CA . GLY A 1 413 ? 9.782 -11.862 22.503 1.00 84.31 413 GLY A CA 1
ATOM 3088 C C . GLY A 1 413 ? 10.028 -11.307 23.907 1.00 84.31 413 GLY A C 1
ATOM 3089 O O . GLY A 1 413 ? 9.597 -11.917 24.883 1.00 84.31 413 GLY A O 1
ATOM 3090 N N . ARG A 1 414 ? 10.659 -10.130 24.018 1.00 84.00 414 ARG A N 1
ATOM 3091 C CA . ARG A 1 414 ? 10.928 -9.474 25.310 1.00 84.00 414 ARG A CA 1
ATOM 3092 C C . ARG A 1 414 ? 9.676 -8.900 25.972 1.00 84.00 414 ARG A C 1
ATOM 3094 O O . ARG A 1 414 ? 9.588 -8.933 27.193 1.00 84.00 414 ARG A O 1
ATOM 3101 N N . GLY A 1 415 ? 8.740 -8.363 25.189 1.00 75.50 415 GLY A N 1
ATOM 3102 C CA . GLY A 1 415 ? 7.540 -7.709 25.719 1.00 75.50 415 GLY A CA 1
ATOM 3103 C C . GLY A 1 415 ? 6.368 -8.653 25.996 1.00 75.50 415 GLY A C 1
ATOM 3104 O O . GLY A 1 415 ? 5.661 -8.467 26.977 1.00 75.50 415 GLY A O 1
ATOM 3105 N N . GLN A 1 416 ? 6.147 -9.654 25.136 1.00 70.31 416 GLN A N 1
ATOM 3106 C CA . GLN A 1 416 ? 4.917 -10.467 25.125 1.00 70.31 416 GLN A CA 1
ATOM 3107 C C . GLN A 1 416 ? 5.158 -11.964 25.381 1.00 70.31 416 GLN A C 1
ATOM 3109 O O . GLN A 1 416 ? 4.202 -12.733 25.529 1.00 70.31 416 GLN A O 1
ATOM 3114 N N . GLY A 1 417 ? 6.422 -12.408 25.386 1.00 71.00 417 GLY A N 1
ATOM 3115 C CA . GLY A 1 417 ? 6.782 -13.820 25.559 1.00 71.00 417 GLY A CA 1
ATOM 3116 C C . GLY A 1 417 ? 6.180 -14.746 24.493 1.00 71.00 417 GLY A C 1
ATOM 3117 O O . GLY A 1 417 ? 5.981 -15.933 24.747 1.00 71.00 417 GLY A O 1
ATOM 3118 N N . PHE A 1 418 ? 5.828 -14.207 23.322 1.00 77.56 418 PHE A N 1
ATOM 3119 C CA . PHE A 1 418 ? 5.169 -14.937 22.243 1.00 77.56 418 PHE A CA 1
ATOM 3120 C C . PHE A 1 418 ? 5.744 -14.523 20.890 1.00 77.56 418 PHE A C 1
ATOM 3122 O O . PHE A 1 418 ? 5.708 -13.354 20.531 1.00 77.56 418 PHE A O 1
ATOM 3129 N N . VAL A 1 419 ? 6.228 -15.498 20.124 1.00 82.31 419 VAL A N 1
ATOM 3130 C CA . VAL A 1 419 ? 6.606 -15.345 18.715 1.00 82.31 419 VAL A CA 1
ATOM 3131 C C . VAL A 1 419 ? 5.878 -16.448 17.943 1.00 82.31 419 VAL A C 1
ATOM 3133 O O . VAL A 1 419 ? 5.877 -17.588 18.421 1.00 82.31 419 VAL A O 1
ATOM 3136 N N . PRO A 1 420 ? 5.239 -16.149 16.793 1.00 84.56 420 PRO A N 1
ATOM 3137 C CA . PRO A 1 420 ? 4.584 -17.173 15.988 1.00 84.56 420 PRO A CA 1
ATOM 3138 C C . PRO A 1 420 ? 5.545 -18.314 15.643 1.00 84.56 420 PRO A C 1
ATOM 3140 O O . PRO A 1 420 ? 6.700 -18.095 15.277 1.00 84.56 420 PRO A O 1
ATOM 3143 N N . SER A 1 421 ? 5.069 -19.548 15.768 1.00 86.19 421 SER A N 1
ATOM 3144 C CA . SER A 1 421 ? 5.850 -20.733 15.440 1.00 86.19 421 SER A CA 1
ATOM 3145 C C . SER A 1 421 ? 5.951 -20.910 13.927 1.00 86.19 421 SER A C 1
ATOM 3147 O O . SER A 1 421 ? 4.946 -20.865 13.223 1.00 86.19 421 SER A O 1
ATOM 3149 N N . VAL A 1 422 ? 7.151 -21.228 13.440 1.00 85.06 422 VAL A N 1
ATOM 3150 C CA . VAL A 1 422 ? 7.411 -21.571 12.030 1.00 85.06 422 VAL A CA 1
ATOM 3151 C C . VAL A 1 422 ? 7.150 -23.047 11.704 1.00 85.06 422 VAL A C 1
ATOM 3153 O O . VAL A 1 422 ? 7.509 -23.516 10.629 1.00 85.06 422 VAL A O 1
ATOM 3156 N N . ARG A 1 423 ? 6.524 -23.816 12.608 1.00 83.06 423 ARG A N 1
ATOM 3157 C CA . ARG A 1 423 ? 6.310 -25.266 12.432 1.00 83.06 423 ARG A CA 1
ATOM 3158 C C . ARG A 1 423 ? 5.517 -25.609 11.166 1.00 83.06 423 ARG A C 1
ATOM 3160 O O . ARG A 1 423 ? 5.786 -26.634 10.543 1.00 83.06 423 ARG A O 1
ATOM 3167 N N . TYR A 1 424 ? 4.580 -24.750 10.761 1.00 84.19 424 TYR A N 1
ATOM 3168 C CA . TYR A 1 424 ? 3.828 -24.923 9.515 1.00 84.19 424 TYR A CA 1
ATOM 3169 C C . TYR A 1 424 ? 4.670 -24.673 8.245 1.00 84.19 424 TYR A C 1
ATOM 3171 O O . TYR A 1 424 ? 4.268 -25.041 7.143 1.00 84.19 424 TYR A O 1
ATOM 3179 N N . GLY A 1 425 ? 5.891 -24.152 8.395 1.00 86.31 425 GLY A N 1
ATOM 3180 C CA . GLY A 1 425 ? 6.862 -24.017 7.312 1.00 86.31 425 GLY A CA 1
ATOM 3181 C C . GLY A 1 425 ? 7.266 -25.351 6.677 1.00 86.31 425 GLY A C 1
ATOM 3182 O O . GLY A 1 425 ? 7.553 -25.378 5.487 1.00 86.31 425 GLY A O 1
ATOM 3183 N N . GLY A 1 426 ? 7.224 -26.470 7.415 1.00 89.94 426 GLY A N 1
ATOM 3184 C CA . GLY A 1 426 ? 7.502 -27.804 6.863 1.00 89.94 426 GLY A CA 1
ATOM 3185 C C . GLY A 1 426 ? 6.508 -28.209 5.762 1.00 89.94 426 GLY A C 1
ATOM 3186 O O . GLY A 1 426 ? 6.926 -28.434 4.627 1.00 89.94 426 GLY A O 1
ATOM 3187 N N . PRO A 1 427 ? 5.192 -28.255 6.052 1.00 91.25 427 PRO A N 1
ATOM 3188 C CA . PRO A 1 427 ? 4.164 -28.475 5.035 1.00 91.25 427 PRO A CA 1
ATOM 3189 C C . PRO A 1 427 ? 4.228 -27.507 3.849 1.00 91.25 427 PRO A C 1
ATOM 3191 O O . PRO A 1 427 ? 4.098 -27.935 2.704 1.00 91.25 427 PRO A O 1
ATOM 3194 N N . ILE A 1 428 ? 4.481 -26.222 4.113 1.00 92.19 428 ILE A N 1
ATOM 3195 C CA . ILE A 1 428 ? 4.632 -25.200 3.070 1.00 92.19 428 ILE A CA 1
ATOM 3196 C C . ILE A 1 428 ? 5.843 -25.485 2.176 1.00 92.19 428 ILE A C 1
ATOM 3198 O O . ILE A 1 428 ? 5.734 -25.386 0.957 1.00 92.19 428 ILE A O 1
ATOM 3202 N N . ALA A 1 429 ? 6.976 -25.899 2.745 1.00 93.12 429 ALA A N 1
ATOM 3203 C CA . ALA A 1 429 ? 8.162 -26.266 1.976 1.00 93.12 429 ALA A CA 1
ATOM 3204 C C . ALA A 1 429 ? 7.915 -27.495 1.085 1.00 93.12 429 ALA A C 1
ATOM 3206 O O . ALA A 1 429 ? 8.354 -27.515 -0.063 1.00 93.12 429 ALA A O 1
ATOM 3207 N N . ILE A 1 430 ? 7.167 -28.493 1.572 1.00 94.19 430 ILE A N 1
ATOM 3208 C CA . ILE A 1 430 ? 6.774 -29.662 0.767 1.00 94.19 430 ILE A CA 1
ATOM 3209 C C . ILE A 1 430 ? 5.852 -29.232 -0.383 1.00 94.19 430 ILE A C 1
ATOM 3211 O O . ILE A 1 430 ? 6.057 -29.654 -1.520 1.00 94.19 430 ILE A O 1
ATOM 3215 N N . ALA A 1 431 ? 4.873 -28.362 -0.117 1.00 94.50 431 ALA A N 1
ATOM 3216 C CA . ALA A 1 431 ? 3.995 -27.818 -1.152 1.00 94.50 431 ALA A CA 1
ATOM 3217 C C . ALA A 1 431 ? 4.774 -27.008 -2.200 1.00 94.50 431 ALA A C 1
ATOM 3219 O O . ALA A 1 431 ? 4.559 -27.184 -3.399 1.00 94.50 431 ALA A O 1
ATOM 3220 N N . ALA A 1 432 ? 5.722 -26.174 -1.768 1.00 95.06 432 ALA A N 1
ATOM 3221 C CA . ALA A 1 432 ? 6.606 -25.407 -2.642 1.00 95.06 432 ALA A CA 1
ATOM 3222 C C . ALA A 1 432 ? 7.489 -26.316 -3.514 1.00 95.06 432 ALA A C 1
ATOM 3224 O O . ALA A 1 432 ? 7.620 -26.082 -4.715 1.00 95.06 432 ALA A O 1
ATOM 3225 N N . ALA A 1 433 ? 8.048 -27.386 -2.940 1.00 95.62 433 ALA A N 1
ATOM 3226 C CA . ALA A 1 433 ? 8.825 -28.375 -3.684 1.00 95.62 433 ALA A CA 1
ATOM 3227 C C . ALA A 1 433 ? 7.964 -29.120 -4.717 1.00 95.62 433 ALA A C 1
ATOM 3229 O O . ALA A 1 433 ? 8.395 -29.307 -5.854 1.00 95.62 433 ALA A O 1
ATOM 3230 N N . ALA A 1 434 ? 6.733 -29.495 -4.356 1.00 95.19 434 ALA A N 1
ATOM 3231 C CA . ALA A 1 434 ? 5.788 -30.122 -5.279 1.00 95.19 434 ALA A CA 1
ATOM 3232 C C . ALA A 1 434 ? 5.407 -29.180 -6.430 1.00 95.19 434 ALA A C 1
ATOM 3234 O O . ALA A 1 434 ? 5.398 -29.595 -7.586 1.00 95.19 434 ALA A O 1
ATOM 3235 N N . MET A 1 435 ? 5.155 -27.904 -6.131 1.00 96.00 435 MET A N 1
ATOM 3236 C CA . MET A 1 435 ? 4.909 -26.874 -7.139 1.00 96.00 435 MET A CA 1
ATOM 3237 C C . MET A 1 435 ? 6.079 -26.755 -8.116 1.00 96.00 435 MET A C 1
ATOM 3239 O O . MET A 1 435 ? 5.868 -26.794 -9.327 1.00 96.00 435 MET A O 1
ATOM 3243 N N . ALA A 1 436 ? 7.307 -26.660 -7.601 1.00 94.38 436 ALA A N 1
ATOM 3244 C CA . ALA A 1 436 ? 8.509 -26.581 -8.422 1.00 94.38 436 ALA A CA 1
ATOM 3245 C C . ALA A 1 436 ? 8.692 -27.824 -9.303 1.00 94.38 436 ALA A C 1
ATOM 3247 O O . ALA A 1 436 ? 8.944 -27.692 -10.499 1.00 94.38 436 ALA A O 1
ATOM 3248 N N . ALA A 1 437 ? 8.498 -29.023 -8.748 1.00 95.00 437 ALA A N 1
ATOM 3249 C CA . ALA A 1 437 ? 8.576 -30.267 -9.507 1.00 95.00 437 ALA A CA 1
ATOM 3250 C C . ALA A 1 437 ? 7.536 -30.309 -10.637 1.00 95.00 437 ALA A C 1
ATOM 3252 O O . ALA A 1 437 ? 7.882 -30.566 -11.787 1.00 95.00 437 ALA A O 1
ATOM 3253 N N . VAL A 1 438 ? 6.273 -29.986 -10.342 1.00 95.31 438 VAL A N 1
ATOM 3254 C CA . VAL A 1 438 ? 5.196 -29.969 -11.341 1.00 95.31 438 VAL A CA 1
ATOM 3255 C C . VAL A 1 438 ? 5.458 -28.926 -12.426 1.00 95.31 438 VAL A C 1
ATOM 3257 O O . VAL A 1 438 ? 5.281 -29.225 -13.603 1.00 95.31 438 VAL A O 1
ATOM 3260 N N . ALA A 1 439 ? 5.931 -27.733 -12.064 1.00 93.81 439 ALA A N 1
ATOM 3261 C CA . ALA A 1 439 ? 6.246 -26.692 -13.038 1.00 93.81 439 ALA A CA 1
ATOM 3262 C C . ALA A 1 439 ? 7.329 -27.122 -14.043 1.00 93.81 439 ALA A C 1
ATOM 3264 O O . ALA A 1 439 ? 7.241 -26.762 -15.213 1.00 93.81 439 ALA A O 1
ATOM 3265 N N . LEU A 1 440 ? 8.314 -27.917 -13.607 1.00 90.62 440 LEU A N 1
ATOM 3266 C CA . LEU A 1 440 ? 9.367 -28.460 -14.474 1.00 90.62 440 LEU A CA 1
ATOM 3267 C C . LEU A 1 440 ? 8.899 -29.652 -15.326 1.00 90.62 440 LEU A C 1
ATOM 3269 O O . LEU A 1 440 ? 9.492 -29.930 -16.365 1.00 90.62 440 LEU A O 1
ATOM 3273 N N . MET A 1 441 ? 7.865 -30.373 -14.884 1.00 93.50 441 MET A N 1
ATOM 3274 C CA . MET A 1 441 ? 7.383 -31.598 -15.533 1.00 93.50 441 MET A CA 1
ATOM 3275 C C . MET A 1 441 ? 6.226 -31.377 -16.507 1.00 93.50 441 MET A C 1
ATOM 3277 O O . MET A 1 441 ? 5.975 -32.259 -17.323 1.00 93.50 441 MET A O 1
ATOM 3281 N N . VAL A 1 442 ? 5.495 -30.261 -16.420 1.00 93.06 442 VAL A N 1
ATOM 3282 C CA . VAL A 1 442 ? 4.357 -29.973 -17.307 1.00 93.06 442 VAL A CA 1
ATOM 3283 C C . VAL A 1 442 ? 4.870 -29.373 -18.620 1.00 93.06 442 VAL A C 1
ATOM 3285 O O . VAL A 1 442 ? 5.269 -28.206 -18.635 1.00 93.06 442 VAL A O 1
ATOM 3288 N N . PRO A 1 443 ? 4.852 -30.121 -19.741 1.00 86.50 443 PRO A N 1
ATOM 3289 C CA . PRO A 1 443 ? 5.189 -29.555 -21.037 1.00 86.50 443 PRO A CA 1
ATOM 3290 C C . PRO A 1 443 ? 4.065 -28.629 -21.517 1.00 86.50 443 PRO A C 1
ATOM 3292 O O . PRO A 1 443 ? 2.886 -28.866 -21.250 1.00 86.50 443 PRO A O 1
ATOM 3295 N N . GLY A 1 444 ? 4.417 -27.601 -22.287 1.00 87.62 444 GLY A N 1
ATOM 3296 C CA . GLY A 1 444 ? 3.451 -26.720 -22.943 1.00 87.62 444 GLY A CA 1
ATOM 3297 C C . GLY A 1 444 ? 3.655 -25.240 -22.615 1.00 87.62 444 GLY A C 1
ATOM 3298 O O . GLY A 1 444 ? 4.736 -24.843 -22.177 1.00 87.62 444 GLY A O 1
ATOM 3299 N N . PRO A 1 445 ? 2.641 -24.393 -22.868 1.00 92.19 445 PRO A N 1
ATOM 3300 C CA . PRO A 1 445 ? 2.751 -22.964 -22.627 1.00 92.19 445 PRO A CA 1
ATOM 3301 C C . PRO A 1 445 ? 2.829 -22.698 -21.120 1.00 92.19 445 PRO A C 1
ATOM 3303 O O . PRO A 1 445 ? 2.076 -23.275 -20.334 1.00 92.19 445 PRO A O 1
ATOM 3306 N N . TRP A 1 446 ? 3.711 -21.786 -20.714 1.00 92.94 446 TRP A N 1
ATOM 3307 C CA . TRP A 1 446 ? 3.969 -21.517 -19.299 1.00 92.94 446 TRP A CA 1
ATOM 3308 C C . TRP A 1 446 ? 2.719 -21.191 -18.451 1.00 92.94 446 TRP A C 1
ATOM 3310 O O . TRP A 1 446 ? 2.717 -21.600 -17.292 1.00 92.94 446 TRP A O 1
ATOM 3320 N N . PRO A 1 447 ? 1.629 -20.553 -18.951 1.00 93.56 447 PRO A N 1
ATOM 3321 C CA . PRO A 1 447 ? 0.440 -20.319 -18.128 1.00 93.56 447 PRO A CA 1
ATOM 3322 C C . PRO A 1 447 ? -0.241 -21.621 -17.691 1.00 93.56 447 PRO A C 1
ATOM 3324 O O . PRO A 1 447 ? -0.786 -21.688 -16.591 1.00 93.56 447 PRO A O 1
ATOM 3327 N N . LEU A 1 448 ? -0.175 -22.670 -18.521 1.00 93.19 448 LEU A N 1
ATOM 3328 C CA . LEU A 1 448 ? -0.658 -24.002 -18.158 1.00 93.19 448 LEU A CA 1
ATOM 3329 C C . LEU A 1 448 ? 0.220 -24.601 -17.053 1.00 93.19 448 LEU A C 1
ATOM 3331 O O . LEU A 1 448 ? -0.307 -25.048 -16.037 1.00 93.19 448 LEU A O 1
ATOM 3335 N N . ALA A 1 449 ? 1.547 -24.556 -17.214 1.00 93.88 449 ALA A N 1
ATOM 3336 C CA . ALA A 1 449 ? 2.490 -25.041 -16.204 1.00 93.88 449 ALA A CA 1
ATOM 3337 C C . ALA A 1 449 ? 2.335 -24.293 -14.865 1.00 93.88 449 ALA A C 1
ATOM 3339 O O . ALA A 1 449 ? 2.300 -24.918 -13.803 1.00 93.88 449 ALA A O 1
ATOM 3340 N N . ALA A 1 450 ? 2.158 -22.970 -14.901 1.00 93.50 450 ALA A N 1
ATOM 3341 C CA . ALA A 1 450 ? 1.874 -22.149 -13.728 1.00 93.50 450 ALA A CA 1
ATOM 3342 C C . ALA A 1 450 ? 0.541 -22.543 -13.073 1.00 93.50 450 ALA A C 1
ATOM 3344 O O . ALA A 1 450 ? 0.497 -22.798 -11.873 1.00 93.50 450 ALA A O 1
ATOM 3345 N N . GLY A 1 451 ? -0.540 -22.670 -13.848 1.00 94.31 451 GLY A N 1
ATOM 3346 C CA . GLY A 1 451 ? -1.847 -23.077 -13.327 1.00 94.31 451 GLY A CA 1
ATOM 3347 C C . GLY A 1 451 ? -1.815 -24.446 -12.641 1.00 94.31 451 GLY A C 1
ATOM 3348 O O . GLY A 1 451 ? -2.249 -24.579 -11.497 1.00 94.31 451 GLY A O 1
ATOM 3349 N N . VAL A 1 452 ? -1.249 -25.456 -13.306 1.00 95.50 452 VAL A N 1
ATOM 3350 C CA . VAL A 1 452 ? -1.176 -26.831 -12.781 1.00 95.50 452 VAL A CA 1
ATOM 3351 C C . VAL A 1 452 ? -0.269 -26.913 -11.547 1.00 95.50 452 VAL A C 1
ATOM 3353 O O . VAL A 1 452 ? -0.626 -27.569 -10.568 1.00 95.50 452 VAL A O 1
ATOM 3356 N N . SER A 1 453 ? 0.869 -26.214 -11.540 1.00 95.56 453 SER A N 1
ATOM 3357 C CA . SER A 1 453 ? 1.782 -26.193 -10.387 1.00 95.56 453 SER A CA 1
ATOM 3358 C C . SER A 1 453 ? 1.187 -25.484 -9.162 1.00 95.56 453 SER A C 1
ATOM 3360 O O . SER A 1 453 ? 1.319 -25.993 -8.048 1.00 95.56 453 SER A O 1
ATOM 3362 N N . MET A 1 454 ? 0.455 -24.376 -9.341 1.00 94.69 454 MET A N 1
ATOM 3363 C CA . MET A 1 454 ? -0.278 -23.717 -8.248 1.00 94.69 454 MET A CA 1
ATOM 3364 C C . MET A 1 454 ? -1.404 -24.600 -7.685 1.00 94.69 454 MET A C 1
ATOM 3366 O O . MET A 1 454 ? -1.629 -24.621 -6.473 1.00 94.69 454 MET A O 1
ATOM 3370 N N . ILE A 1 455 ? -2.096 -25.369 -8.535 1.00 94.81 455 ILE A N 1
ATOM 3371 C CA . ILE A 1 455 ? -3.088 -26.358 -8.082 1.00 94.81 455 ILE A CA 1
ATOM 3372 C C . ILE A 1 455 ? -2.406 -27.451 -7.251 1.00 94.81 455 ILE A C 1
ATOM 3374 O O . ILE A 1 455 ? -2.897 -27.789 -6.174 1.00 94.81 455 ILE A O 1
ATOM 3378 N N . ALA A 1 456 ? -1.258 -27.967 -7.700 1.00 94.56 456 ALA A N 1
ATOM 3379 C CA . ALA A 1 456 ? -0.488 -28.959 -6.952 1.00 94.56 456 ALA A CA 1
ATOM 3380 C C . ALA A 1 456 ? -0.054 -28.434 -5.571 1.00 94.56 456 ALA A C 1
ATOM 3382 O O . ALA A 1 456 ? -0.224 -29.138 -4.575 1.00 94.56 456 ALA A O 1
ATOM 3383 N N . TYR A 1 457 ? 0.413 -27.182 -5.493 1.00 94.75 457 TYR A N 1
ATOM 3384 C CA . TYR A 1 457 ? 0.707 -26.501 -4.227 1.00 94.75 457 TYR A CA 1
ATOM 3385 C C . TYR A 1 457 ? -0.499 -26.531 -3.273 1.00 94.75 457 TYR A C 1
ATOM 3387 O O . TYR A 1 457 ? -0.387 -26.967 -2.126 1.00 94.75 457 TYR A O 1
ATOM 3395 N N . GLY A 1 458 ? -1.673 -26.119 -3.766 1.00 90.88 458 GLY A N 1
ATOM 3396 C CA . GLY A 1 458 ? -2.912 -26.101 -2.989 1.00 90.88 458 GLY A CA 1
ATOM 3397 C C . GLY A 1 458 ? -3.351 -27.491 -2.520 1.00 90.88 458 GLY A C 1
ATOM 3398 O O . GLY A 1 458 ? -3.715 -27.656 -1.358 1.00 90.88 458 GLY A O 1
ATOM 3399 N N . ILE A 1 459 ? -3.266 -28.508 -3.385 1.00 91.00 459 ILE A N 1
ATOM 3400 C CA . ILE A 1 459 ? -3.598 -29.900 -3.036 1.00 91.00 459 ILE A CA 1
ATOM 3401 C C . ILE A 1 459 ? -2.697 -30.403 -1.905 1.00 91.00 459 ILE A C 1
ATOM 3403 O O . ILE A 1 459 ? -3.198 -30.962 -0.931 1.00 91.00 459 ILE A O 1
ATOM 3407 N N . VAL A 1 460 ? -1.382 -30.181 -1.995 1.00 91.19 460 VAL A N 1
ATOM 3408 C CA . VAL A 1 460 ? -0.440 -30.621 -0.955 1.00 91.19 460 VAL A CA 1
ATOM 3409 C C . VAL A 1 460 ? -0.750 -29.953 0.386 1.00 91.19 460 VAL A C 1
ATOM 3411 O O . VAL A 1 460 ? -0.782 -30.640 1.408 1.00 91.19 460 VAL A O 1
ATOM 3414 N N . LEU A 1 461 ? -1.057 -28.651 0.398 1.00 88.75 461 LEU A N 1
ATOM 3415 C CA . LEU A 1 461 ? -1.448 -27.951 1.626 1.00 88.75 461 LEU A CA 1
ATOM 3416 C C . LEU A 1 461 ? -2.770 -28.449 2.226 1.00 88.75 461 LEU A C 1
ATOM 3418 O O . LEU A 1 461 ? -2.899 -28.462 3.448 1.00 88.75 461 LEU A O 1
ATOM 3422 N N . LEU A 1 462 ? -3.733 -28.867 1.398 1.00 85.69 462 LEU A N 1
ATOM 3423 C CA . LEU A 1 462 ? -5.009 -29.426 1.862 1.00 85.69 462 LEU A CA 1
ATOM 3424 C C . LEU A 1 462 ? -4.855 -30.832 2.466 1.00 85.69 462 LEU A C 1
ATOM 3426 O O . LEU A 1 462 ? -5.620 -31.209 3.358 1.00 85.69 462 LEU A O 1
ATOM 3430 N N . VAL A 1 463 ? -3.890 -31.614 1.973 1.00 85.56 463 VAL A N 1
ATOM 3431 C CA . VAL A 1 463 ? -3.626 -32.987 2.430 1.00 85.56 463 VAL A CA 1
ATOM 3432 C C . VAL A 1 463 ? -2.762 -33.006 3.690 1.00 85.56 463 VAL A C 1
ATOM 3434 O O . VAL A 1 463 ? -3.017 -33.799 4.601 1.00 85.56 463 VAL A O 1
ATOM 3437 N N . LEU A 1 464 ? -1.739 -32.150 3.760 1.00 84.00 464 LEU A N 1
ATOM 3438 C CA . LEU A 1 464 ? -0.812 -32.136 4.885 1.00 84.00 464 LEU A CA 1
ATOM 3439 C C . LEU A 1 464 ? -1.458 -31.571 6.162 1.00 84.00 464 LEU A C 1
ATOM 3441 O O . LEU A 1 464 ? -2.237 -30.618 6.116 1.00 84.00 464 LEU A O 1
ATOM 3445 N N . PRO A 1 465 ? -1.128 -32.133 7.338 1.00 71.06 465 PRO A N 1
ATOM 3446 C CA . PRO A 1 465 ? -1.643 -31.641 8.603 1.00 71.06 465 PRO A CA 1
ATOM 3447 C C . PRO A 1 465 ? -1.091 -30.246 8.904 1.00 71.06 465 PRO A C 1
ATOM 3449 O O . PRO A 1 465 ? 0.115 -30.008 8.921 1.00 71.06 465 PRO A O 1
ATOM 3452 N N . GLY A 1 466 ? -2.002 -29.327 9.184 1.00 65.12 466 GLY A N 1
ATOM 3453 C CA . GLY A 1 466 ? -1.708 -27.947 9.518 1.00 65.12 466 GLY A CA 1
ATOM 3454 C C . GLY A 1 466 ? -2.893 -27.074 9.135 1.00 65.12 466 GLY A C 1
ATOM 3455 O O . GLY A 1 466 ? -3.890 -27.542 8.595 1.00 65.12 466 GLY A O 1
ATOM 3456 N N . THR A 1 467 ? -2.840 -25.818 9.518 1.00 54.22 467 THR A N 1
ATOM 3457 C CA . THR A 1 467 ? -3.976 -24.914 9.749 1.00 54.22 467 THR A CA 1
ATOM 3458 C C . THR A 1 467 ? -4.853 -24.596 8.530 1.00 54.22 467 THR A C 1
ATOM 3460 O O . THR A 1 467 ? -5.940 -24.053 8.711 1.00 54.22 467 THR A O 1
ATOM 3463 N N . VAL A 1 468 ? -4.470 -25.025 7.322 1.00 52.47 468 VAL A N 1
ATOM 3464 C CA . VAL A 1 468 ? -5.265 -24.909 6.085 1.00 52.47 468 VAL A CA 1
ATOM 3465 C C . VAL A 1 468 ? -6.015 -26.209 5.761 1.00 52.47 468 VAL A C 1
ATOM 3467 O O . VAL A 1 468 ? -6.253 -26.552 4.608 1.00 52.47 468 VAL A O 1
ATOM 3470 N N . ARG A 1 469 ? -6.545 -26.910 6.769 1.00 52.22 469 ARG A N 1
ATOM 3471 C CA . ARG A 1 469 ? -7.876 -27.484 6.543 1.00 52.22 469 ARG A CA 1
ATOM 3472 C C . ARG A 1 469 ? -8.812 -26.294 6.516 1.00 52.22 469 ARG A C 1
ATOM 3474 O O . ARG A 1 469 ? -9.305 -25.885 7.565 1.00 52.22 469 ARG A O 1
ATOM 3481 N N . VAL A 1 470 ? -9.028 -25.730 5.323 1.00 45.38 470 VAL A N 1
ATOM 3482 C CA . VAL A 1 470 ? -10.222 -24.928 5.055 1.00 45.38 470 VAL A CA 1
ATOM 3483 C C . VAL A 1 470 ? -11.359 -25.839 5.464 1.00 45.38 470 VAL A C 1
ATOM 3485 O O . VAL A 1 470 ? -11.754 -26.746 4.733 1.00 45.38 470 VAL A O 1
ATOM 3488 N N . GLY A 1 471 ? -11.817 -25.687 6.701 1.00 39.12 471 GLY A N 1
ATOM 3489 C CA . GLY A 1 471 ? -13.018 -26.332 7.143 1.00 39.12 471 GLY A CA 1
ATOM 3490 C C . GLY A 1 471 ? -14.073 -25.694 6.276 1.00 39.12 471 GLY A C 1
ATOM 3491 O O . GLY A 1 471 ? -14.596 -24.654 6.645 1.00 39.12 471 GLY A O 1
ATOM 3492 N N . PHE A 1 472 ? -14.397 -26.292 5.130 1.00 37.81 472 PHE A N 1
ATOM 3493 C CA . PHE A 1 472 ? -15.588 -25.929 4.374 1.00 37.81 472 PHE A CA 1
ATOM 3494 C C . PHE A 1 472 ? -16.800 -25.950 5.315 1.00 37.81 472 PHE A C 1
ATOM 3496 O O . PHE A 1 472 ? -17.741 -25.202 5.119 1.00 37.81 472 PHE A O 1
ATOM 3503 N N . HIS A 1 473 ? -16.740 -26.718 6.407 1.00 38.41 473 HIS A N 1
ATOM 3504 C CA . HIS A 1 473 ? -17.679 -26.656 7.521 1.00 38.41 473 HIS A CA 1
ATOM 3505 C C . HIS A 1 473 ? -17.659 -25.357 8.352 1.00 38.41 473 HIS A C 1
ATOM 3507 O O . HIS A 1 473 ? -18.728 -24.878 8.720 1.00 38.41 473 HIS A O 1
ATOM 3513 N N . HIS A 1 474 ? -16.493 -24.766 8.631 1.00 38.03 474 HIS A N 1
ATOM 3514 C CA . HIS A 1 474 ? -16.375 -23.474 9.323 1.00 38.03 474 HIS A CA 1
ATOM 3515 C C . HIS A 1 474 ? -16.644 -22.296 8.381 1.00 38.03 474 HIS A C 1
ATOM 3517 O O . HIS A 1 474 ? -17.431 -21.419 8.717 1.00 38.03 474 HIS A O 1
ATOM 3523 N N . LEU A 1 475 ? -16.101 -22.332 7.161 1.00 33.50 475 LEU A N 1
ATOM 3524 C CA . LEU A 1 475 ? -16.315 -21.302 6.149 1.00 33.50 475 LEU A CA 1
ATOM 3525 C C . LEU A 1 475 ? -17.769 -21.279 5.650 1.00 33.50 475 LEU A C 1
ATOM 3527 O O . LEU A 1 475 ? -18.293 -20.212 5.399 1.00 33.50 475 LEU A O 1
ATOM 3531 N N . ARG A 1 476 ? -18.476 -22.418 5.564 1.00 34.28 476 ARG A N 1
ATOM 3532 C CA . ARG A 1 476 ? -19.928 -22.455 5.269 1.00 34.28 476 ARG A CA 1
ATOM 3533 C C . ARG A 1 476 ? -20.786 -22.019 6.462 1.00 34.28 476 ARG A C 1
ATOM 3535 O O . ARG A 1 476 ? -21.915 -21.589 6.256 1.00 34.28 476 ARG A O 1
ATOM 3542 N N . ARG A 1 477 ? -20.262 -22.107 7.691 1.00 37.88 477 ARG A N 1
ATOM 3543 C CA . ARG A 1 477 ? -20.881 -21.507 8.886 1.00 37.88 477 ARG A CA 1
ATOM 3544 C C . ARG A 1 477 ? -20.732 -19.982 8.905 1.00 37.88 477 ARG A C 1
ATOM 3546 O O . ARG A 1 477 ? -21.652 -19.318 9.362 1.00 37.88 477 ARG A O 1
ATOM 3553 N N . GLU A 1 478 ? -19.619 -19.448 8.399 1.00 38.06 478 GLU A N 1
ATOM 3554 C CA . GLU A 1 478 ? -19.324 -18.002 8.381 1.00 38.06 478 GLU A CA 1
ATOM 3555 C C . GLU A 1 478 ? -19.764 -17.278 7.086 1.00 38.06 478 GLU A C 1
ATOM 3557 O O . GLU A 1 478 ? -20.215 -16.139 7.159 1.00 38.06 478 GLU A O 1
ATOM 3562 N N . LEU A 1 479 ? -19.680 -17.928 5.916 1.00 34.16 479 LEU A N 1
ATOM 3563 C CA . LEU A 1 479 ? -20.064 -17.419 4.580 1.00 34.16 479 LEU A CA 1
ATOM 3564 C C . LEU A 1 479 ? -21.396 -17.978 4.055 1.00 34.16 479 LEU A C 1
ATOM 3566 O O . LEU A 1 479 ? -21.844 -17.587 2.976 1.00 34.16 479 LEU A O 1
ATOM 3570 N N . GLY A 1 480 ? -22.044 -18.901 4.776 1.00 30.98 480 GLY A N 1
ATOM 3571 C CA . GLY A 1 480 ? -23.477 -19.129 4.566 1.00 30.98 480 GLY A CA 1
ATOM 3572 C C . GLY A 1 480 ? -24.205 -17.791 4.725 1.00 30.98 480 GLY A C 1
ATOM 3573 O O . GLY A 1 480 ? -23.684 -16.955 5.468 1.00 30.98 480 GLY A O 1
ATOM 3574 N N . PRO A 1 481 ? -25.341 -17.548 4.031 1.00 31.98 481 PRO A N 1
ATOM 3575 C CA . PRO A 1 481 ? -26.051 -16.272 4.110 1.00 31.98 481 PRO A CA 1
ATOM 3576 C C . PRO A 1 481 ? -26.113 -15.899 5.576 1.00 31.98 481 PRO A C 1
ATOM 3578 O O . PRO A 1 481 ? -26.667 -16.683 6.350 1.00 31.98 481 PRO A O 1
ATOM 3581 N N . SER A 1 482 ? -25.412 -14.821 5.951 1.00 38.22 482 SER A N 1
ATOM 3582 C CA . SER A 1 482 ? -25.259 -14.407 7.338 1.00 38.22 482 SER A CA 1
ATOM 3583 C C . SER A 1 482 ? -26.667 -14.364 7.868 1.00 38.22 482 SER A C 1
ATOM 3585 O O . SER A 1 482 ? -27.410 -13.497 7.429 1.00 38.22 482 SER A O 1
ATOM 3587 N N . ARG A 1 483 ? -27.089 -15.369 8.645 1.00 32.59 483 ARG A N 1
ATOM 3588 C CA . ARG A 1 483 ? -28.490 -15.484 9.028 1.00 32.59 483 ARG A CA 1
ATOM 3589 C C . ARG A 1 483 ? -28.748 -14.250 9.881 1.00 32.59 483 ARG A C 1
ATOM 3591 O O . ARG A 1 483 ? -28.267 -14.229 11.018 1.00 32.59 483 ARG A O 1
ATOM 3598 N N . PRO A 1 484 ? -29.453 -13.221 9.378 1.00 35.12 484 PRO A N 1
ATOM 3599 C CA . PRO A 1 484 ? -29.784 -12.060 10.174 1.00 35.12 484 PRO A CA 1
ATOM 3600 C C . PRO A 1 484 ? -30.998 -12.511 10.982 1.00 35.12 484 PRO A C 1
ATOM 3602 O O . PRO A 1 484 ? -32.129 -12.310 10.563 1.00 35.12 484 PRO A O 1
ATOM 3605 N N . ALA A 1 485 ? -30.747 -13.329 12.010 1.00 37.44 485 ALA A N 1
ATOM 3606 C CA . ALA A 1 485 ? -31.732 -13.821 12.979 1.00 37.44 485 ALA A CA 1
ATOM 3607 C C . ALA A 1 485 ? -31.149 -14.849 13.967 1.00 37.44 485 ALA A C 1
ATOM 3609 O O . ALA A 1 485 ? -31.625 -14.936 15.092 1.00 37.44 485 ALA A O 1
ATOM 3610 N N . GLU A 1 486 ? -30.150 -15.659 13.593 1.00 32.69 486 GLU A N 1
ATOM 3611 C CA . GLU A 1 486 ? -29.877 -16.896 14.356 1.00 32.69 486 GLU A CA 1
ATOM 3612 C C . GLU A 1 486 ? -28.877 -16.782 15.510 1.00 32.69 486 GLU A C 1
ATOM 3614 O O . GLU A 1 486 ? -28.828 -17.673 16.355 1.00 32.69 486 GLU A O 1
ATOM 3619 N N . VAL A 1 487 ? -28.150 -15.667 15.643 1.00 37.50 487 VAL A N 1
ATOM 3620 C CA . VAL A 1 487 ? -27.373 -15.402 16.874 1.00 37.50 487 VAL A CA 1
ATOM 3621 C C . VAL A 1 487 ? -28.305 -15.172 18.083 1.00 37.50 487 VAL A C 1
ATOM 3623 O O . VAL A 1 487 ? -27.865 -15.253 19.224 1.00 37.50 487 VAL A O 1
ATOM 3626 N N . LEU A 1 488 ? -29.616 -15.011 17.855 1.00 40.25 488 LEU A N 1
ATOM 3627 C CA . LEU A 1 488 ? -30.654 -15.040 18.893 1.00 40.25 488 LEU A CA 1
ATOM 3628 C C . LEU A 1 488 ? -31.246 -16.441 19.160 1.00 40.25 488 LEU A C 1
ATOM 3630 O O . LEU A 1 488 ? -32.078 -16.570 20.052 1.00 40.25 488 LEU A O 1
ATOM 3634 N N . GLN A 1 489 ? -30.841 -17.490 18.431 1.00 34.75 489 GLN A N 1
ATOM 3635 C CA . GLN A 1 489 ? -31.370 -18.857 18.602 1.00 34.75 489 GLN A CA 1
ATOM 3636 C C . GLN A 1 489 ? -30.316 -19.919 18.944 1.00 34.75 489 GLN A C 1
ATOM 3638 O O . GLN A 1 489 ? -30.651 -21.094 19.071 1.00 34.75 489 GLN A O 1
ATOM 3643 N N . ALA A 1 490 ? -29.059 -19.539 19.189 1.00 36.16 490 ALA A N 1
ATOM 3644 C CA . ALA A 1 490 ? -28.088 -20.429 19.830 1.00 36.16 490 ALA A CA 1
ATOM 3645 C C . ALA A 1 490 ? -28.215 -20.368 21.362 1.00 36.16 490 ALA A C 1
ATOM 3647 O O . ALA A 1 490 ? -27.285 -20.016 22.083 1.00 36.16 490 ALA A O 1
ATOM 3648 N N . GLY A 1 491 ? -29.395 -20.727 21.848 1.00 33.03 491 GLY A N 1
ATOM 3649 C CA . GLY A 1 491 ? -29.616 -21.207 23.199 1.00 33.03 491 GLY A CA 1
ATOM 3650 C C . GLY A 1 491 ? -30.477 -22.449 23.062 1.00 33.03 491 GLY A C 1
ATOM 3651 O O . GLY A 1 491 ? -31.365 -22.486 22.211 1.00 33.03 491 GLY A O 1
ATOM 3652 N N . ALA A 1 492 ? -30.219 -23.472 23.872 1.00 39.56 492 ALA A N 1
ATOM 3653 C CA . ALA A 1 492 ? -31.229 -24.482 24.152 1.00 39.56 492 ALA A CA 1
ATOM 3654 C C . ALA A 1 492 ? -32.601 -23.801 24.308 1.00 39.56 492 ALA A C 1
ATOM 3656 O O . ALA A 1 492 ? -32.643 -22.655 24.767 1.00 39.56 492 ALA A O 1
ATOM 3657 N N . ALA A 1 493 ? -33.684 -24.477 23.898 1.00 36.81 493 ALA A N 1
ATOM 3658 C CA . ALA A 1 493 ? -35.056 -24.031 24.153 1.00 36.81 493 ALA A CA 1
ATOM 3659 C C . ALA A 1 493 ? -35.088 -23.274 25.487 1.00 36.81 493 ALA A C 1
ATOM 3661 O O . ALA A 1 493 ? -34.577 -23.845 26.458 1.00 36.81 493 ALA A O 1
ATOM 3662 N N . PRO A 1 494 ? -35.530 -21.996 25.520 1.00 42.56 494 PRO A N 1
ATOM 3663 C CA . PRO A 1 494 ? -35.343 -21.157 26.691 1.00 42.56 494 PRO A CA 1
ATOM 3664 C C . PRO A 1 494 ? -35.824 -21.962 27.880 1.00 42.56 494 PRO A C 1
ATOM 3666 O O . PRO A 1 494 ? -36.969 -22.425 27.868 1.00 42.56 494 PRO A O 1
ATOM 3669 N N . ALA A 1 495 ? -34.930 -22.197 28.847 1.00 47.84 495 ALA A N 1
ATOM 3670 C CA . ALA A 1 495 ? -35.345 -22.691 30.142 1.00 47.84 495 ALA A CA 1
ATOM 3671 C C . ALA A 1 495 ? -36.480 -21.757 30.540 1.00 47.84 495 ALA A C 1
ATOM 3673 O O . ALA A 1 495 ? -36.282 -20.544 30.641 1.00 47.84 495 ALA A O 1
ATOM 3674 N N . THR A 1 496 ? -37.697 -22.297 30.545 1.00 50.88 496 THR A N 1
ATOM 3675 C CA . THR A 1 496 ? -38.904 -21.493 30.629 1.00 50.88 496 THR A CA 1
ATOM 3676 C C . THR A 1 496 ? -38.801 -20.749 31.937 1.00 50.88 496 THR A C 1
ATOM 3678 O O . THR A 1 496 ? -38.879 -21.367 33.002 1.00 50.88 496 THR A O 1
ATOM 3681 N N . ARG A 1 497 ? -38.550 -19.441 31.846 1.00 59.78 497 ARG A N 1
ATOM 3682 C CA . ARG A 1 497 ? -38.581 -18.543 32.986 1.00 59.78 497 ARG A CA 1
ATOM 3683 C C . ARG A 1 497 ? -39.835 -18.901 33.791 1.00 59.78 497 ARG A C 1
ATOM 3685 O O . ARG A 1 497 ? -40.893 -19.060 33.168 1.00 59.78 497 ARG A O 1
ATOM 3692 N N . PRO A 1 498 ? -39.748 -19.068 35.122 1.00 61.16 498 PRO A N 1
ATOM 3693 C CA . PRO A 1 498 ? -40.943 -19.322 35.908 1.00 61.16 498 PRO A CA 1
ATOM 3694 C C . PRO A 1 498 ? -41.984 -18.251 35.555 1.00 61.16 498 PRO A C 1
ATOM 3696 O O . PRO A 1 498 ? -41.606 -17.081 35.402 1.00 61.16 498 PRO A O 1
ATOM 3699 N N . PRO A 1 499 ? -43.260 -18.631 35.346 1.00 61.84 499 PRO A N 1
ATOM 3700 C CA . PRO A 1 499 ? -44.289 -17.672 34.979 1.00 61.84 499 PRO A CA 1
ATOM 3701 C C . PRO A 1 499 ? -44.240 -16.512 35.976 1.00 61.84 499 PRO A C 1
ATOM 3703 O O . PRO A 1 499 ? -44.098 -16.764 37.179 1.00 61.84 499 PRO A O 1
ATOM 3706 N N . PRO A 1 500 ? -44.271 -15.256 35.497 1.00 65.69 500 PRO A N 1
ATOM 3707 C CA . PRO A 1 500 ? -44.109 -14.109 36.370 1.00 65.69 500 PRO A CA 1
ATOM 3708 C C . PRO A 1 500 ? -45.140 -14.187 37.494 1.00 65.69 500 PRO A C 1
ATOM 3710 O O . PRO A 1 500 ? -46.340 -14.307 37.242 1.00 65.69 500 PRO A O 1
ATOM 3713 N N . SER A 1 501 ? -44.669 -14.177 38.739 1.00 65.06 501 SER A N 1
ATOM 3714 C CA . SER A 1 501 ? -45.561 -14.185 39.895 1.00 65.06 501 SER A CA 1
ATOM 3715 C C . SER A 1 501 ? -46.290 -12.847 39.947 1.00 65.06 501 SER A C 1
ATOM 3717 O O . SER A 1 501 ? -45.633 -11.810 39.861 1.00 65.06 501 SER A O 1
ATOM 3719 N N . SER A 1 502 ? -47.607 -12.843 40.170 1.00 62.06 502 SER A N 1
ATOM 3720 C CA . SER A 1 502 ? -48.408 -11.611 40.322 1.00 62.06 502 SER A CA 1
ATOM 3721 C C . SER A 1 502 ? -47.931 -10.692 41.460 1.00 62.06 502 SER A C 1
ATOM 3723 O O . SER A 1 502 ? -48.370 -9.546 41.572 1.00 62.06 502 SER A O 1
ATOM 3725 N N . ASP A 1 503 ? -47.034 -11.192 42.309 1.00 80.25 503 ASP A N 1
ATOM 3726 C CA . ASP A 1 503 ? -46.527 -10.499 43.481 1.00 80.25 503 ASP A CA 1
ATOM 3727 C C . ASP A 1 503 ? -45.201 -9.749 43.255 1.00 80.25 503 ASP A C 1
ATOM 3729 O O . ASP A 1 503 ? -44.870 -8.886 44.053 1.00 80.25 503 ASP A O 1
ATOM 3733 N N . VAL A 1 504 ? -44.468 -9.977 42.155 1.00 86.94 504 VAL A N 1
ATOM 3734 C CA . VAL A 1 504 ? -43.191 -9.285 41.869 1.00 86.94 504 VAL A CA 1
ATOM 3735 C C . VAL A 1 504 ? -43.264 -8.588 40.512 1.00 86.94 504 VAL A C 1
ATOM 3737 O O . VAL A 1 504 ? -43.554 -9.217 39.497 1.00 86.94 504 VAL A O 1
ATOM 3740 N N . GLU A 1 505 ? -42.981 -7.286 40.471 1.00 89.19 505 GLU A N 1
ATOM 3741 C CA . GLU A 1 505 ? -43.065 -6.475 39.252 1.00 89.19 505 GLU A CA 1
ATOM 3742 C C . GLU A 1 505 ? -41.721 -6.382 38.514 1.00 89.19 505 GLU A C 1
ATOM 3744 O O . GLU A 1 505 ? -41.678 -6.545 37.290 1.00 89.19 505 GLU A O 1
ATOM 3749 N N . VAL A 1 506 ? -40.623 -6.181 39.250 1.00 92.38 506 VAL A N 1
ATOM 3750 C CA . VAL A 1 506 ? -39.266 -6.030 38.703 1.00 92.38 506 VAL A CA 1
ATOM 3751 C C . VAL A 1 506 ? -38.257 -6.911 39.443 1.00 92.38 506 VAL A C 1
ATOM 3753 O O . VAL A 1 506 ? -38.280 -7.001 40.670 1.00 92.38 506 VAL A O 1
ATOM 3756 N N . SER A 1 507 ? -37.364 -7.556 38.695 1.00 94.69 507 SER A N 1
ATOM 3757 C CA . SER A 1 507 ? -36.217 -8.291 39.238 1.00 94.69 507 SER A CA 1
ATOM 3758 C C . SER A 1 507 ? -34.931 -7.518 38.965 1.00 94.69 507 SER A C 1
ATOM 3760 O O . SER A 1 507 ? -34.610 -7.237 37.808 1.00 94.69 507 SER A O 1
ATOM 3762 N N . VAL A 1 508 ? -34.188 -7.196 40.022 1.00 95.69 508 VAL A N 1
ATOM 3763 C CA . VAL A 1 508 ? -32.862 -6.575 39.941 1.00 95.69 508 VAL A CA 1
ATOM 3764 C C . VAL A 1 508 ? -31.814 -7.685 39.892 1.00 95.69 508 VAL A C 1
ATOM 3766 O O . VAL A 1 508 ? -31.624 -8.404 40.869 1.00 95.69 508 VAL A O 1
ATOM 3769 N N . VAL A 1 509 ? -31.154 -7.851 38.748 1.00 97.19 509 VAL A N 1
ATOM 3770 C CA . VAL A 1 509 ? -30.132 -8.878 38.512 1.00 97.19 509 VAL A CA 1
ATOM 3771 C C . VAL A 1 509 ? -28.741 -8.284 38.713 1.00 97.19 509 VAL A C 1
ATOM 3773 O O . VAL A 1 509 ? -28.375 -7.318 38.041 1.00 97.19 509 VAL A O 1
ATOM 3776 N N . ILE A 1 510 ? -27.969 -8.903 39.605 1.00 97.62 510 ILE A N 1
ATOM 3777 C CA . ILE A 1 510 ? -26.662 -8.435 40.067 1.00 97.62 510 ILE A CA 1
ATOM 3778 C C . ILE A 1 510 ? -25.615 -9.513 39.761 1.00 97.62 510 ILE A C 1
ATOM 3780 O O . ILE A 1 510 ? -25.444 -10.439 40.557 1.00 97.62 510 ILE A O 1
ATOM 3784 N N . PRO A 1 511 ? -24.927 -9.469 38.605 1.00 97.44 511 PRO A N 1
ATOM 3785 C CA . PRO A 1 511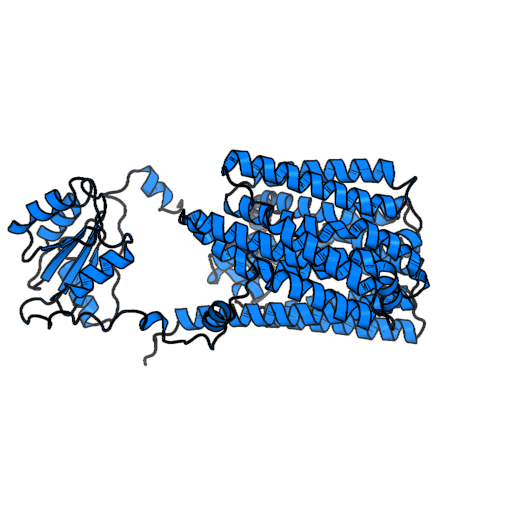 ? -23.822 -10.383 38.346 1.00 97.44 511 PRO A CA 1
ATOM 3786 C C . PRO A 1 511 ? -22.661 -10.063 39.294 1.00 97.44 511 PRO A C 1
ATOM 3788 O O . PRO A 1 511 ? -22.317 -8.902 39.502 1.00 97.44 511 PRO A O 1
ATOM 3791 N N . SER A 1 512 ? -22.047 -11.082 39.888 1.00 96.12 512 SER A N 1
ATOM 3792 C CA . SER A 1 512 ? -20.994 -10.900 40.890 1.00 96.12 512 SER A CA 1
ATOM 3793 C C . SER A 1 512 ? -19.877 -11.918 40.703 1.00 96.12 512 SER A C 1
ATOM 3795 O O . SER A 1 512 ? -20.134 -13.091 40.440 1.00 96.12 512 SER A O 1
ATOM 3797 N N . ARG A 1 513 ? -18.624 -11.471 40.825 1.00 95.88 513 ARG A N 1
ATOM 3798 C CA . ARG A 1 513 ? -17.445 -12.338 40.899 1.00 95.88 513 ARG A CA 1
ATOM 3799 C C . ARG A 1 513 ? -16.342 -11.614 41.657 1.00 95.88 513 ARG A C 1
ATOM 3801 O O . ARG A 1 513 ? -15.853 -10.606 41.160 1.00 95.88 513 ARG A O 1
ATOM 3808 N N . ASN A 1 514 ? -15.936 -12.138 42.808 1.00 96.00 514 ASN A N 1
ATOM 3809 C CA . ASN A 1 514 ? -14.899 -11.536 43.656 1.00 96.00 514 ASN A CA 1
ATOM 3810 C C . ASN A 1 514 ? -15.186 -10.069 44.044 1.00 96.00 514 ASN A C 1
ATOM 3812 O O . ASN A 1 514 ? -14.338 -9.192 43.897 1.00 96.00 514 ASN A O 1
ATOM 3816 N N . ALA A 1 515 ? -16.418 -9.801 44.473 1.00 94.81 515 ALA A N 1
ATOM 3817 C CA . ALA A 1 515 ? -16.943 -8.484 44.810 1.00 94.81 515 ALA A CA 1
ATOM 3818 C C . ALA A 1 515 ? -17.166 -8.285 46.323 1.00 94.81 515 ALA A C 1
ATOM 3820 O O . ALA A 1 515 ? -17.930 -7.398 46.705 1.00 94.81 515 ALA A O 1
ATOM 3821 N N . ALA A 1 516 ? -16.522 -9.064 47.205 1.00 93.75 516 ALA A N 1
ATOM 3822 C CA . ALA A 1 516 ? -16.738 -8.960 48.655 1.00 93.75 516 ALA A CA 1
ATOM 3823 C C . ALA A 1 516 ? -16.495 -7.538 49.197 1.00 93.75 516 ALA A C 1
ATOM 3825 O O . ALA A 1 516 ? -17.172 -7.106 50.128 1.00 93.75 516 ALA A O 1
ATOM 3826 N N . GLY A 1 517 ? -15.572 -6.791 48.578 1.00 92.00 517 GLY A N 1
ATOM 3827 C CA . GLY A 1 517 ? -15.248 -5.413 48.956 1.00 92.00 517 GLY A CA 1
ATOM 3828 C C . GLY A 1 517 ? -16.281 -4.353 48.555 1.00 92.00 517 GLY A C 1
ATOM 3829 O O . GLY A 1 517 ? -16.253 -3.263 49.117 1.00 92.00 517 GLY A O 1
ATOM 3830 N N . THR A 1 518 ? -17.185 -4.634 47.609 1.00 93.56 518 THR A N 1
ATOM 3831 C CA . THR A 1 518 ? -18.107 -3.623 47.048 1.00 93.56 518 THR A CA 1
ATOM 3832 C C . THR A 1 518 ? -19.578 -4.010 47.156 1.00 93.56 518 THR A C 1
ATOM 3834 O O . THR A 1 518 ? -20.422 -3.145 47.388 1.00 93.56 518 THR A O 1
ATOM 3837 N N . ILE A 1 519 ? -19.900 -5.305 47.075 1.00 95.62 519 ILE A N 1
ATOM 3838 C CA . ILE A 1 519 ? -21.286 -5.789 47.013 1.00 95.62 519 ILE A CA 1
ATOM 3839 C C . ILE A 1 519 ? -22.107 -5.411 48.252 1.00 95.62 519 ILE A C 1
ATOM 3841 O O . ILE A 1 519 ? -23.316 -5.205 48.159 1.00 95.62 519 ILE A O 1
ATOM 3845 N N . GLY A 1 520 ? -21.455 -5.260 49.409 1.00 94.50 520 GLY A N 1
ATOM 3846 C CA . GLY A 1 520 ? -22.103 -4.786 50.628 1.00 94.50 520 GLY A CA 1
ATOM 3847 C C . GLY A 1 520 ? -22.682 -3.376 50.480 1.00 94.50 520 GLY A C 1
ATOM 3848 O O . GLY A 1 520 ? -23.819 -3.154 50.885 1.00 94.50 520 GLY A O 1
ATOM 3849 N N . ALA A 1 521 ? -21.953 -2.446 49.854 1.00 93.19 521 ALA A N 1
ATOM 3850 C CA . ALA A 1 521 ? -22.423 -1.074 49.635 1.00 93.19 521 ALA A CA 1
ATOM 3851 C C . ALA A 1 521 ? -23.613 -1.033 48.663 1.00 93.19 521 ALA A C 1
ATOM 3853 O O . ALA A 1 521 ? -24.609 -0.349 48.921 1.00 93.19 521 ALA A O 1
ATOM 3854 N N . LEU A 1 522 ? -23.552 -1.835 47.595 1.00 95.00 522 LEU A N 1
ATOM 3855 C CA . LEU A 1 522 ? -24.665 -1.994 46.666 1.00 95.00 522 LEU A CA 1
ATOM 3856 C C . LEU A 1 522 ? -25.922 -2.495 47.383 1.00 95.00 522 LEU A C 1
ATOM 3858 O O . LEU A 1 522 ? -26.977 -1.866 47.295 1.00 95.00 522 LEU A O 1
ATOM 3862 N N . LEU A 1 523 ? -25.826 -3.622 48.094 1.00 96.19 523 LEU A N 1
ATOM 3863 C CA . LEU A 1 523 ? -26.972 -4.235 48.769 1.00 96.19 523 LEU A CA 1
ATOM 3864 C C . LEU A 1 523 ? -27.515 -3.334 49.885 1.00 96.19 523 LEU A C 1
ATOM 3866 O O . LEU A 1 523 ? -28.726 -3.233 50.073 1.00 96.19 523 LEU A O 1
ATOM 3870 N N . ASP A 1 524 ? -26.646 -2.598 50.573 1.00 95.12 524 ASP A N 1
ATOM 3871 C CA . ASP A 1 524 ? -27.045 -1.577 51.536 1.00 95.1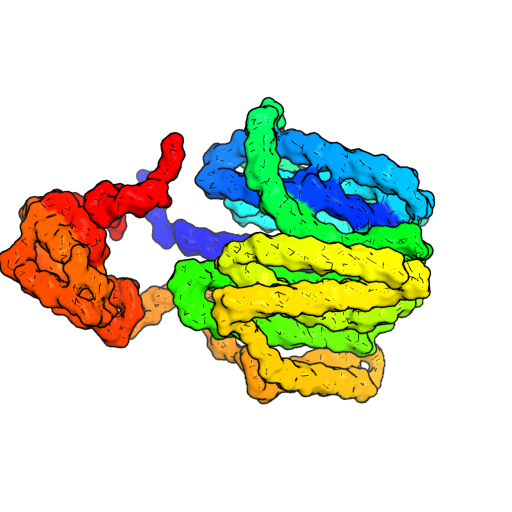2 524 ASP A CA 1
ATOM 3872 C C . ASP A 1 524 ? -27.885 -0.471 50.871 1.00 95.12 524 ASP A C 1
ATOM 3874 O O . ASP A 1 524 ? -28.965 -0.142 51.368 1.00 95.12 524 ASP A O 1
ATOM 3878 N N . SER A 1 525 ? -27.478 0.020 49.695 1.00 94.31 525 SER A N 1
ATOM 3879 C CA . SER A 1 525 ? -28.251 1.000 48.913 1.00 94.31 525 SER A CA 1
ATOM 3880 C C . SER A 1 525 ? -29.563 0.449 48.340 1.00 94.31 525 SER A C 1
ATOM 3882 O O . SER A 1 525 ? -30.585 1.142 48.313 1.00 94.31 525 SER A O 1
ATOM 3884 N N . LEU A 1 526 ? -29.586 -0.833 47.968 1.00 94.25 526 LEU A N 1
ATOM 3885 C CA . LEU A 1 526 ? -30.798 -1.532 47.545 1.00 94.25 526 LEU A CA 1
ATOM 3886 C C . LEU A 1 526 ? -31.764 -1.780 48.716 1.00 94.25 526 LEU A C 1
ATOM 3888 O O . LEU A 1 526 ? -32.976 -1.739 48.528 1.00 94.25 526 LEU A O 1
ATOM 3892 N N . SER A 1 527 ? -31.270 -1.954 49.943 1.00 94.25 527 SER A N 1
ATOM 3893 C CA . SER A 1 527 ? -32.137 -2.080 51.126 1.00 94.25 527 SER A CA 1
ATOM 3894 C C . SER A 1 527 ? -32.872 -0.780 51.486 1.00 94.25 527 SER A C 1
ATOM 3896 O O . SER A 1 527 ? -33.870 -0.814 52.200 1.00 94.25 527 SER A O 1
ATOM 3898 N N . ARG A 1 528 ? -32.414 0.371 50.968 1.00 93.88 528 ARG A N 1
ATOM 3899 C CA . ARG A 1 528 ? -33.015 1.698 51.202 1.00 93.88 528 ARG A CA 1
ATOM 3900 C C . ARG A 1 528 ? -34.034 2.126 50.145 1.00 93.88 528 ARG A C 1
ATOM 3902 O O . ARG A 1 528 ? -34.487 3.271 50.169 1.00 93.88 528 ARG A O 1
ATOM 3909 N N . GLN A 1 529 ? -34.386 1.250 49.202 1.00 93.06 529 GLN A N 1
ATOM 3910 C CA . GLN A 1 529 ? -35.286 1.620 48.111 1.00 93.06 529 GLN A CA 1
ATOM 3911 C C . GLN A 1 529 ? -36.675 2.022 48.628 1.00 93.06 529 GLN A C 1
ATOM 3913 O O . GLN A 1 529 ? -37.296 1.318 49.422 1.00 93.06 529 GLN A O 1
ATOM 3918 N N . ARG A 1 530 ? -37.171 3.167 48.156 1.00 87.44 530 ARG A N 1
ATOM 3919 C CA . ARG A 1 530 ? -38.447 3.783 48.529 1.00 87.44 530 ARG A CA 1
ATOM 3920 C C . ARG A 1 530 ? -39.448 3.673 47.383 1.00 87.44 530 ARG A C 1
ATOM 3922 O O . ARG A 1 530 ? -39.127 3.938 46.223 1.00 87.44 530 ARG A O 1
ATOM 3929 N N . GLY A 1 531 ? -40.693 3.367 47.732 1.00 79.62 531 GLY A N 1
ATOM 3930 C CA . GLY A 1 531 ? -41.821 3.273 46.807 1.00 79.62 531 GLY A CA 1
ATOM 3931 C C . GLY A 1 531 ? -42.596 1.969 46.975 1.00 79.62 531 GLY A C 1
ATOM 3932 O O . GLY A 1 531 ? -42.084 0.992 47.503 1.00 79.62 531 GLY A O 1
ATOM 3933 N N . GLU A 1 532 ? -43.839 1.953 46.503 1.00 74.50 532 GLU A N 1
ATOM 3934 C CA . GLU A 1 532 ? -44.782 0.836 46.695 1.00 74.50 532 GLU A CA 1
ATOM 3935 C C . GLU A 1 532 ? -44.599 -0.312 45.685 1.00 74.50 532 GLU A C 1
ATOM 3937 O O . GLU A 1 532 ? -45.425 -1.219 45.590 1.00 74.50 532 GLU A O 1
ATOM 3942 N N . ARG A 1 533 ? -43.531 -0.274 44.880 1.00 82.12 533 ARG A N 1
ATOM 3943 C CA . ARG A 1 533 ? -43.287 -1.279 43.840 1.00 82.12 533 ARG A CA 1
ATOM 3944 C C . ARG A 1 533 ? -42.776 -2.558 44.484 1.00 82.12 533 ARG A C 1
ATOM 3946 O O . ARG A 1 533 ? -41.838 -2.513 45.271 1.00 82.12 533 ARG A O 1
ATOM 3953 N N . ARG A 1 534 ? -43.367 -3.700 44.132 1.00 89.25 534 ARG A N 1
ATOM 3954 C CA . ARG A 1 534 ? -42.905 -5.008 44.607 1.00 89.25 534 ARG A CA 1
ATOM 3955 C C . ARG A 1 534 ? -41.762 -5.497 43.724 1.00 89.25 534 ARG A C 1
ATOM 3957 O O . ARG A 1 534 ? -41.931 -5.630 42.512 1.00 89.25 534 ARG A O 1
ATOM 3964 N N . TRP A 1 535 ? -40.603 -5.751 44.316 1.00 92.94 535 TRP A N 1
ATOM 3965 C CA . TRP A 1 535 ? -39.383 -6.102 43.593 1.00 92.94 535 TRP A CA 1
ATOM 3966 C C . TRP A 1 535 ? -38.598 -7.193 44.319 1.00 92.94 535 TRP A C 1
ATOM 3968 O O . TRP A 1 535 ? -38.838 -7.460 45.493 1.00 92.94 535 TRP A O 1
ATOM 3978 N N . GLU A 1 536 ? -37.671 -7.825 43.605 1.00 93.94 536 GLU A N 1
ATOM 3979 C CA . GLU A 1 536 ? -36.712 -8.776 44.172 1.00 93.94 536 GLU A CA 1
ATOM 3980 C C . GLU A 1 536 ? -35.286 -8.453 43.711 1.00 93.94 536 GLU A C 1
ATOM 3982 O O . GLU A 1 536 ? -35.089 -7.853 42.648 1.00 93.94 536 GLU A O 1
ATOM 3987 N N . ALA A 1 537 ? -34.296 -8.918 44.471 1.00 95.69 537 ALA A N 1
ATOM 3988 C CA . ALA A 1 537 ? -32.886 -8.876 44.096 1.00 95.69 537 ALA A CA 1
ATOM 3989 C C . ALA A 1 537 ? -32.348 -10.288 43.837 1.00 95.69 537 ALA A C 1
ATOM 3991 O O . ALA A 1 537 ? -32.625 -11.224 44.586 1.00 95.69 537 ALA A O 1
ATOM 3992 N N . ILE A 1 538 ? -31.548 -10.441 42.787 1.00 96.81 538 ILE A N 1
ATOM 3993 C CA . ILE A 1 538 ? -30.929 -11.707 42.402 1.00 96.81 538 ILE A CA 1
ATOM 3994 C C . ILE A 1 538 ? -29.436 -11.471 42.236 1.00 96.81 538 ILE A C 1
ATOM 3996 O O . ILE A 1 538 ? -28.993 -10.966 41.207 1.00 96.81 538 ILE A O 1
ATOM 4000 N N . VAL A 1 539 ? -28.663 -11.855 43.245 1.00 97.62 539 VAL A N 1
ATOM 4001 C CA . VAL A 1 539 ? -27.202 -11.889 43.168 1.00 97.62 539 VAL A CA 1
ATOM 4002 C C . VAL A 1 539 ? -26.794 -13.179 42.471 1.00 97.62 539 VAL A C 1
ATOM 4004 O O . VAL A 1 539 ? -27.171 -14.267 42.902 1.00 97.62 539 VAL A O 1
ATOM 4007 N N . VAL A 1 540 ? -26.042 -13.069 41.383 1.00 97.62 540 VAL A N 1
ATOM 4008 C CA . VAL A 1 540 ? -25.586 -14.210 40.588 1.00 97.62 540 VAL A CA 1
ATOM 4009 C C . VAL A 1 540 ? -24.083 -14.355 40.756 1.00 97.62 540 VAL A C 1
ATOM 4011 O O . VAL A 1 540 ? -23.311 -13.621 40.139 1.00 97.62 540 VAL A O 1
ATOM 4014 N N . ASP A 1 541 ? -23.675 -15.303 41.592 1.00 96.94 541 ASP A N 1
ATOM 4015 C CA . ASP A 1 541 ? -22.274 -15.590 41.873 1.00 96.94 541 ASP A CA 1
ATOM 4016 C C . ASP A 1 541 ? -21.653 -16.413 40.735 1.00 96.94 541 ASP A C 1
ATOM 4018 O O . ASP A 1 541 ? -21.964 -17.586 40.537 1.00 96.94 541 ASP A O 1
ATOM 4022 N N . ASN A 1 542 ? -20.765 -15.797 39.958 1.00 96.31 542 ASN A N 1
ATOM 4023 C CA . ASN A 1 542 ? -20.117 -16.399 38.797 1.00 96.31 542 ASN A CA 1
ATOM 4024 C C . ASN A 1 542 ? -18.752 -17.010 39.150 1.00 96.31 542 ASN A C 1
ATOM 4026 O O . ASN A 1 542 ? -17.742 -16.744 38.492 1.00 96.31 542 ASN A O 1
ATOM 4030 N N . GLY A 1 543 ? -18.738 -17.824 40.206 1.00 94.69 543 GLY A N 1
ATOM 4031 C CA . GLY A 1 543 ? -17.545 -18.510 40.697 1.00 94.69 543 GLY A CA 1
ATOM 4032 C C . GLY A 1 543 ? -16.596 -17.585 41.455 1.00 94.69 543 GLY A C 1
ATOM 4033 O O . GLY A 1 543 ? -15.412 -17.504 41.107 1.00 94.69 543 GLY A O 1
ATOM 4034 N N . SER A 1 544 ? -17.114 -16.859 42.450 1.00 94.06 544 SER A N 1
ATOM 4035 C CA . SER A 1 544 ? -16.290 -16.108 43.400 1.00 94.06 544 SER A CA 1
ATOM 4036 C C . SER A 1 544 ? -15.439 -17.047 44.257 1.00 94.06 544 SER A C 1
ATOM 4038 O O . SER A 1 544 ? -15.866 -18.129 44.651 1.00 94.06 544 SER A O 1
ATOM 4040 N N . THR A 1 545 ? -14.217 -16.616 44.548 1.00 94.38 545 THR A N 1
ATOM 4041 C CA . THR A 1 545 ? -13.254 -17.292 45.429 1.00 94.38 545 THR A CA 1
ATOM 4042 C C . THR A 1 545 ? -13.059 -16.555 46.756 1.00 94.38 545 THR A C 1
ATOM 4044 O O . THR A 1 545 ? -12.264 -16.991 47.582 1.00 94.38 545 THR A O 1
ATOM 4047 N N . ASP A 1 546 ? -13.734 -15.421 46.940 1.00 95.88 546 ASP A N 1
ATOM 4048 C CA . ASP A 1 546 ? -13.748 -14.611 48.158 1.00 95.88 546 ASP A CA 1
ATOM 4049 C C . ASP A 1 546 ? -15.101 -14.734 48.895 1.00 95.88 546 ASP A C 1
ATOM 4051 O O . ASP A 1 546 ? -15.927 -15.598 48.597 1.00 95.88 546 ASP A O 1
ATOM 4055 N N . GLU A 1 547 ? -15.357 -13.845 49.856 1.00 95.06 547 GLU A N 1
ATOM 4056 C CA . GLU A 1 547 ? -16.572 -13.865 50.677 1.00 95.06 547 GLU A CA 1
ATOM 4057 C C . GLU A 1 547 ? -17.826 -13.279 49.990 1.00 95.06 547 GLU A C 1
ATOM 4059 O O . GLU A 1 547 ? -18.844 -13.083 50.654 1.00 95.06 547 GLU A O 1
ATOM 4064 N N . THR A 1 548 ? -17.817 -13.023 48.672 1.00 96.00 548 THR A N 1
ATOM 4065 C CA . THR A 1 548 ? -18.923 -12.349 47.949 1.00 96.00 548 THR A CA 1
ATOM 4066 C C . THR A 1 548 ? -20.295 -12.954 48.246 1.00 96.00 548 THR A C 1
ATOM 4068 O O . THR A 1 548 ? -21.234 -12.238 48.601 1.00 96.00 548 THR A O 1
ATOM 4071 N N . ALA A 1 549 ? -20.427 -14.279 48.134 1.00 94.12 549 ALA A N 1
ATOM 4072 C CA . ALA A 1 549 ? -21.694 -14.962 48.377 1.00 94.12 549 ALA A CA 1
ATOM 4073 C C . ALA A 1 549 ? -22.126 -14.900 49.851 1.00 94.12 549 ALA A C 1
ATOM 4075 O O . ALA A 1 549 ? -23.322 -14.820 50.134 1.00 94.12 549 ALA A O 1
ATOM 4076 N N . ALA A 1 550 ? -21.173 -14.928 50.789 1.00 94.38 550 ALA A N 1
ATOM 4077 C CA . ALA A 1 550 ? -21.451 -14.826 52.220 1.00 94.38 550 ALA A CA 1
ATOM 4078 C C . ALA A 1 550 ? -21.955 -13.421 52.577 1.00 94.38 550 ALA A C 1
ATOM 4080 O O . ALA A 1 550 ? -23.003 -13.290 53.215 1.00 94.38 550 ALA A O 1
ATOM 4081 N N . VAL A 1 551 ? -21.276 -12.382 52.073 1.00 96.31 551 VAL A N 1
ATOM 4082 C CA . VAL A 1 551 ? -21.714 -10.986 52.202 1.00 96.31 551 VAL A CA 1
ATOM 4083 C C . VAL A 1 551 ? -23.111 -10.823 51.615 1.00 96.31 551 VAL A C 1
ATOM 4085 O O . VAL A 1 551 ? -23.985 -10.320 52.313 1.00 96.31 551 VAL A O 1
ATOM 4088 N N . ALA A 1 552 ? -23.369 -11.317 50.399 1.00 95.81 552 ALA A N 1
ATOM 4089 C CA . ALA A 1 552 ? -24.684 -11.211 49.770 1.00 95.81 552 ALA A CA 1
ATOM 4090 C C . ALA A 1 552 ? -25.801 -11.855 50.608 1.00 95.81 552 ALA A C 1
ATOM 4092 O O . ALA A 1 552 ? -26.846 -11.243 50.824 1.00 95.81 552 ALA A O 1
ATOM 4093 N N . ARG A 1 553 ? -25.576 -13.063 51.143 1.00 95.12 553 ARG A N 1
ATOM 4094 C CA . ARG A 1 553 ? -26.570 -13.768 51.972 1.00 95.12 553 ARG A CA 1
ATOM 4095 C C . ARG A 1 553 ? -26.897 -13.032 53.273 1.00 95.12 553 ARG A C 1
ATOM 4097 O O . ARG A 1 553 ? -28.041 -13.120 53.715 1.00 95.12 553 ARG A O 1
ATOM 4104 N N . SER A 1 554 ? -25.956 -12.278 53.849 1.00 95.19 554 SER A N 1
ATOM 4105 C CA . SER A 1 554 ? -26.192 -11.490 55.072 1.00 95.19 554 SER A CA 1
ATOM 4106 C C . SER A 1 554 ? -27.264 -10.397 54.923 1.00 95.19 554 SER A C 1
ATOM 4108 O O . SER A 1 554 ? -27.824 -9.947 55.919 1.00 95.19 554 SER A O 1
ATOM 4110 N N . PHE A 1 555 ? -27.615 -10.004 53.692 1.00 95.69 555 PHE A N 1
ATOM 4111 C CA . PHE A 1 555 ? -28.642 -8.990 53.418 1.00 95.69 555 PHE A CA 1
ATOM 4112 C C . PHE A 1 555 ? -30.053 -9.569 53.230 1.00 95.69 555 PHE A C 1
ATOM 4114 O O . PHE A 1 555 ? -30.983 -8.807 52.961 1.00 95.69 555 PHE A O 1
ATOM 4121 N N . SER A 1 556 ? -30.242 -10.885 53.386 1.00 90.19 556 SER A N 1
ATOM 4122 C CA . SER A 1 556 ? -31.534 -11.550 53.130 1.00 90.19 556 SER A CA 1
ATOM 4123 C C . SER A 1 556 ? -32.675 -11.027 54.014 1.00 90.19 556 SER A C 1
ATOM 4125 O O . SER A 1 556 ? -33.813 -10.971 53.559 1.00 90.19 556 SER A O 1
ATOM 4127 N N . ASP A 1 557 ? -32.368 -10.575 55.234 1.00 88.88 557 ASP A N 1
ATOM 4128 C CA . ASP A 1 557 ? -33.356 -9.993 56.158 1.00 88.88 557 ASP A CA 1
ATOM 4129 C C . ASP A 1 557 ? -33.683 -8.522 55.841 1.00 88.88 557 ASP A C 1
ATOM 4131 O O . ASP A 1 557 ? -34.667 -7.971 56.333 1.00 88.88 557 ASP A O 1
ATOM 4135 N N . ARG A 1 558 ? -32.846 -7.863 55.029 1.00 91.00 558 ARG A N 1
ATOM 4136 C CA . ARG A 1 558 ? -32.926 -6.425 54.724 1.00 91.00 558 ARG A CA 1
ATOM 4137 C C . ARG A 1 558 ? -33.508 -6.133 53.347 1.00 91.00 558 ARG A C 1
ATOM 4139 O O . ARG A 1 558 ? -34.059 -5.056 53.140 1.00 91.00 558 ARG A O 1
ATOM 4146 N N . ILE A 1 559 ? -33.351 -7.055 52.400 1.00 88.44 559 ILE A N 1
ATOM 4147 C CA . ILE A 1 559 ? -33.870 -6.928 51.040 1.00 88.44 559 ILE A CA 1
ATOM 4148 C C . ILE A 1 559 ? -34.932 -8.009 50.825 1.00 88.44 559 ILE A C 1
ATOM 4150 O O . ILE A 1 559 ? -34.593 -9.195 50.779 1.00 88.44 559 ILE A O 1
ATOM 4154 N N . PRO A 1 560 ? -36.208 -7.622 50.651 1.00 68.25 560 PRO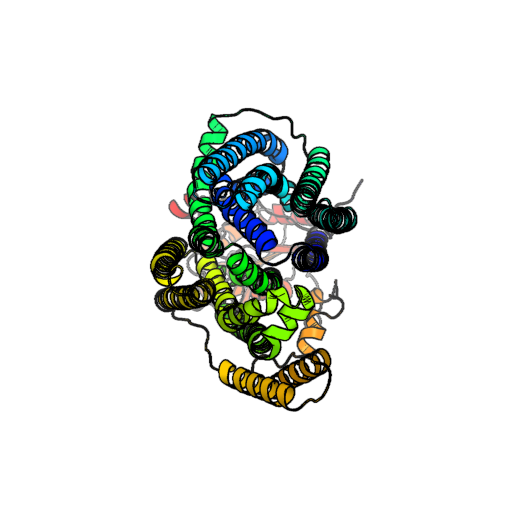 A N 1
ATOM 4155 C CA . PRO A 1 560 ? -37.280 -8.569 50.388 1.00 68.25 560 PRO A CA 1
ATOM 4156 C C . PRO A 1 560 ? -36.964 -9.458 49.178 1.00 68.25 560 PRO A C 1
ATOM 4158 O O . PRO A 1 560 ? -36.585 -8.972 48.113 1.00 68.25 560 PRO A O 1
ATOM 4161 N N . ALA A 1 561 ? -37.128 -10.773 49.345 1.00 84.44 561 ALA A N 1
ATOM 4162 C CA . ALA A 1 561 ? -36.935 -11.776 48.294 1.00 84.44 561 ALA A CA 1
ATOM 4163 C C . ALA A 1 561 ? -35.536 -11.793 47.633 1.00 84.44 561 ALA A C 1
ATOM 4165 O O . ALA A 1 561 ? -35.406 -12.257 46.497 1.00 84.44 561 ALA A O 1
ATOM 4166 N N . LEU A 1 562 ? -34.486 -11.340 48.335 1.00 93.56 562 LEU A N 1
ATOM 4167 C CA . LEU A 1 562 ? -33.102 -11.503 47.882 1.00 93.56 562 LEU A CA 1
ATOM 4168 C C . LEU A 1 562 ? -32.763 -12.987 47.692 1.00 93.56 562 LEU A C 1
ATOM 4170 O O . LEU A 1 562 ? -32.963 -13.813 48.583 1.00 93.56 562 LEU A O 1
ATOM 4174 N N . ARG A 1 563 ? -32.206 -13.324 46.529 1.00 94.56 563 ARG A N 1
ATOM 4175 C CA . ARG A 1 563 ? -31.707 -14.665 46.216 1.00 94.56 563 ARG A CA 1
ATOM 4176 C C . ARG A 1 563 ? -30.271 -14.593 45.737 1.00 94.56 563 ARG A C 1
ATOM 4178 O O . ARG A 1 563 ? -29.927 -13.736 44.931 1.00 94.56 563 ARG A O 1
ATOM 4185 N N . VAL A 1 564 ? -29.460 -15.540 46.197 1.00 96.19 564 VAL A N 1
ATOM 4186 C CA . VAL A 1 564 ? -28.101 -15.751 45.695 1.00 96.19 564 VAL A CA 1
ATOM 4187 C C . VAL A 1 564 ? -28.098 -17.032 44.869 1.00 96.19 564 VAL A C 1
ATOM 4189 O O . VAL A 1 564 ? -28.488 -18.086 45.369 1.00 96.19 564 VAL A O 1
ATOM 4192 N N . ILE A 1 565 ? -27.700 -16.933 43.605 1.00 95.56 565 ILE A N 1
ATOM 4193 C CA . ILE A 1 565 ? -27.700 -18.033 42.638 1.00 95.56 565 ILE A CA 1
ATOM 4194 C C . ILE A 1 565 ? -26.267 -18.323 42.228 1.00 95.56 565 ILE A C 1
ATOM 4196 O O . ILE A 1 565 ? -25.532 -17.410 41.866 1.00 95.56 565 ILE A O 1
ATOM 4200 N N . ASP A 1 566 ? -25.896 -19.597 42.258 1.00 94.62 566 ASP A N 1
ATOM 4201 C CA . ASP A 1 566 ? -24.615 -20.061 41.743 1.00 94.62 566 ASP A CA 1
ATOM 4202 C C . ASP A 1 566 ? -24.663 -20.185 40.210 1.00 94.62 566 ASP A C 1
ATOM 4204 O O . ASP A 1 566 ? -25.541 -20.841 39.645 1.00 94.62 566 ASP A O 1
ATOM 4208 N N . ALA A 1 567 ? -23.719 -19.529 39.543 1.00 94.56 567 ALA A N 1
ATOM 4209 C CA . ALA A 1 567 ? -23.466 -19.594 38.109 1.00 94.56 567 ALA A CA 1
ATOM 4210 C C . ALA A 1 567 ? -21.983 -19.902 37.823 1.00 94.56 567 ALA A C 1
ATOM 4212 O O . ALA A 1 567 ? -21.438 -19.461 36.809 1.00 94.56 567 ALA A O 1
ATOM 4213 N N . SER A 1 568 ? -21.310 -20.629 38.718 1.00 91.94 568 SER A N 1
ATOM 4214 C CA . SER A 1 568 ? -19.897 -21.024 38.603 1.00 91.94 568 SER A CA 1
ATOM 4215 C C . SER A 1 568 ? -19.604 -21.996 37.451 1.00 91.94 568 SER A C 1
ATOM 4217 O O . SER A 1 568 ? -18.458 -22.117 37.020 1.00 91.94 568 SER A O 1
ATOM 4219 N N . GLU A 1 569 ? -20.636 -22.628 36.890 1.00 85.62 569 GLU A N 1
ATOM 4220 C CA . GLU A 1 569 ? -20.555 -23.580 35.773 1.00 85.62 569 GLU A CA 1
ATOM 4221 C C . GLU A 1 569 ? -19.899 -23.011 34.497 1.00 85.62 569 GLU A C 1
ATOM 4223 O O . GLU A 1 569 ? -19.313 -23.761 33.712 1.00 85.62 569 GLU A O 1
ATOM 4228 N N . ARG A 1 570 ? -19.955 -21.687 34.280 1.00 88.12 570 ARG A N 1
ATOM 4229 C CA . ARG A 1 570 ? -19.287 -21.016 33.155 1.00 88.12 570 ARG A CA 1
ATOM 4230 C C . ARG A 1 570 ? -18.914 -19.576 33.496 1.00 88.12 570 ARG A C 1
ATOM 4232 O O . ARG A 1 570 ? -19.776 -18.750 33.773 1.00 88.12 570 ARG A O 1
ATOM 4239 N N . ALA A 1 571 ? -17.635 -19.233 33.370 1.00 84.50 571 ALA A N 1
ATOM 4240 C CA . ALA A 1 571 ? -17.170 -17.864 33.582 1.00 84.50 571 ALA A CA 1
ATOM 4241 C C . ALA A 1 571 ? -17.690 -16.888 32.502 1.00 84.50 571 ALA A C 1
ATOM 4243 O O . ALA A 1 571 ? -17.649 -17.184 31.305 1.00 84.50 571 ALA A O 1
ATOM 4244 N N . GLY A 1 572 ? -18.124 -15.700 32.930 1.00 86.00 572 GLY A N 1
ATOM 4245 C CA . GLY A 1 572 ? -18.475 -14.564 32.079 1.00 86.00 572 GLY A CA 1
ATOM 4246 C C . GLY A 1 572 ? -19.654 -13.740 32.610 1.00 86.00 572 GLY A C 1
ATOM 4247 O O . GLY A 1 572 ? -20.714 -14.278 32.918 1.00 86.00 572 GLY A O 1
ATOM 4248 N N . ILE A 1 573 ? -19.529 -12.408 32.607 1.00 84.69 573 ILE A N 1
ATOM 4249 C CA . ILE A 1 573 ? -20.590 -11.493 33.076 1.00 84.69 573 ILE A CA 1
ATOM 4250 C C . ILE A 1 573 ? -21.910 -11.655 32.305 1.00 84.69 573 ILE A C 1
ATOM 4252 O O . ILE A 1 573 ? -22.990 -11.606 32.889 1.00 84.69 573 ILE A O 1
ATOM 4256 N N . SER A 1 574 ? -21.836 -11.908 30.993 1.00 89.31 574 SER A N 1
ATOM 4257 C CA . SER A 1 574 ? -23.026 -12.154 30.164 1.00 89.31 574 SER A CA 1
ATOM 4258 C C . SER A 1 574 ? -23.713 -13.468 30.537 1.00 89.31 574 SER A C 1
ATOM 4260 O O . SER A 1 574 ? -24.937 -13.545 30.532 1.00 89.31 574 SER A O 1
ATOM 4262 N N . TYR A 1 575 ? -22.929 -14.485 30.908 1.00 89.50 575 TYR A N 1
ATOM 4263 C CA . TYR A 1 575 ? -23.462 -15.750 31.396 1.00 89.50 575 TYR A CA 1
ATOM 4264 C C . TYR A 1 575 ? -24.221 -15.548 32.711 1.00 89.50 575 TYR A C 1
ATOM 4266 O O . TYR A 1 575 ? -25.386 -15.922 32.811 1.00 89.50 575 TYR A O 1
ATOM 4274 N N . ALA A 1 576 ? -23.603 -14.856 33.671 1.00 92.00 576 ALA A N 1
ATOM 4275 C CA . ALA A 1 576 ? -24.217 -14.526 34.954 1.00 92.00 576 ALA A CA 1
ATOM 4276 C C . ALA A 1 576 ? -25.521 -13.721 34.794 1.00 92.00 576 ALA A C 1
ATOM 4278 O O . ALA A 1 576 ? -26.542 -14.065 35.385 1.00 92.00 576 ALA A O 1
ATOM 4279 N N . ARG A 1 577 ? -25.529 -12.695 33.931 1.00 94.88 577 ARG A N 1
ATOM 4280 C CA . ARG A 1 577 ? -26.742 -11.913 33.632 1.00 94.88 577 ARG A CA 1
ATOM 4281 C C . ARG A 1 577 ? -27.868 -12.797 33.095 1.00 94.88 577 ARG A C 1
ATOM 4283 O O . ARG A 1 577 ? -28.985 -12.706 33.594 1.00 94.88 577 ARG A O 1
ATOM 4290 N N . ASN A 1 578 ? -27.575 -13.686 32.147 1.00 95.12 578 ASN A N 1
ATOM 4291 C CA . ASN A 1 578 ? -28.576 -14.596 31.585 1.00 95.12 578 ASN A CA 1
ATOM 4292 C C . ASN A 1 578 ? -29.131 -15.567 32.636 1.00 95.12 578 ASN A C 1
ATOM 4294 O O . ASN A 1 578 ? -30.345 -15.717 32.733 1.00 95.12 578 ASN A O 1
ATOM 4298 N N . ARG A 1 579 ? -28.276 -16.151 33.487 1.00 94.31 579 ARG A N 1
ATOM 4299 C CA . ARG A 1 579 ? -28.718 -17.024 34.591 1.00 94.31 579 ARG A CA 1
ATOM 4300 C C . ARG A 1 579 ? -29.599 -16.282 35.599 1.00 94.31 579 ARG A C 1
ATOM 4302 O O . ARG A 1 579 ? -30.591 -16.831 36.074 1.00 94.31 579 ARG A O 1
ATOM 4309 N N . GLY A 1 580 ? -29.291 -15.016 35.878 1.00 94.12 580 GLY A N 1
ATOM 4310 C CA . GLY A 1 580 ? -30.140 -14.155 36.702 1.00 94.12 580 GLY A CA 1
ATOM 4311 C C . GLY A 1 580 ? -31.500 -13.862 36.066 1.00 94.12 580 GLY A C 1
ATOM 4312 O O . GLY A 1 580 ? -32.523 -13.949 36.742 1.00 94.12 580 GLY A O 1
ATOM 4313 N N . VAL A 1 581 ? -31.530 -13.579 34.760 1.00 94.88 581 VAL A N 1
ATOM 4314 C CA . VAL A 1 581 ? -32.772 -13.371 33.992 1.00 94.88 581 VAL A CA 1
ATOM 4315 C C . VAL A 1 581 ? -33.632 -14.635 33.962 1.00 94.88 581 VAL A C 1
ATOM 4317 O O . VAL A 1 581 ? -34.845 -14.553 34.138 1.00 94.88 581 VAL A O 1
ATOM 4320 N N . GLU A 1 582 ? -33.026 -15.807 33.781 1.00 92.81 582 GLU A N 1
ATOM 4321 C CA . GLU A 1 582 ? -33.730 -17.095 33.803 1.00 92.81 582 GLU A CA 1
ATOM 4322 C C . GLU A 1 582 ? -34.390 -17.365 35.160 1.00 92.81 582 GLU A C 1
ATOM 4324 O O . GLU A 1 582 ? -35.495 -17.903 35.225 1.00 92.81 582 GLU A O 1
ATOM 4329 N N . ALA A 1 583 ? -33.745 -16.953 36.251 1.00 91.62 583 ALA A N 1
ATOM 4330 C CA . ALA A 1 583 ? -34.278 -17.116 37.594 1.00 91.62 583 ALA A CA 1
ATOM 4331 C C . ALA A 1 583 ? -35.286 -16.035 38.009 1.00 91.62 583 ALA A C 1
ATOM 4333 O O . ALA A 1 583 ? -35.939 -16.188 39.049 1.00 91.62 583 ALA A O 1
ATOM 4334 N N . ALA A 1 584 ? -35.402 -14.947 37.248 1.00 93.25 584 ALA A N 1
ATOM 4335 C CA . ALA A 1 584 ? -36.223 -13.793 37.579 1.00 93.25 584 ALA A CA 1
ATOM 4336 C C . ALA A 1 584 ? -37.722 -14.119 37.616 1.00 93.25 584 ALA A C 1
ATOM 4338 O O . ALA A 1 584 ? -38.266 -14.784 36.734 1.00 93.25 584 ALA A O 1
ATOM 4339 N N . ARG A 1 585 ? -38.446 -13.547 38.580 1.00 91.56 585 ARG A N 1
ATOM 4340 C CA . ARG A 1 585 ? -39.909 -13.647 38.743 1.00 91.56 585 ARG A CA 1
ATOM 4341 C C . ARG A 1 585 ? -40.661 -12.376 38.333 1.00 91.56 585 ARG A C 1
ATOM 4343 O O . ARG A 1 585 ? -41.814 -12.475 37.935 1.00 91.56 585 ARG A O 1
ATOM 4350 N N . GLY A 1 586 ? -40.010 -11.211 38.343 1.00 89.25 586 GLY A N 1
ATOM 4351 C CA . GLY A 1 586 ? -40.595 -9.924 37.952 1.00 89.25 586 GLY A CA 1
ATOM 4352 C C . GLY A 1 586 ? -40.684 -9.690 36.443 1.00 89.25 586 GLY A C 1
ATOM 4353 O O . GLY A 1 586 ? -39.689 -9.796 35.728 1.00 89.25 586 GLY A O 1
ATOM 4354 N N . ARG A 1 587 ? -41.863 -9.336 35.923 1.00 89.56 587 ARG A N 1
ATOM 4355 C CA . ARG A 1 587 ? -42.078 -9.088 34.480 1.00 89.56 587 ARG A CA 1
ATOM 4356 C C . ARG A 1 587 ? -41.019 -8.160 33.862 1.00 89.56 587 ARG A C 1
ATOM 4358 O O . ARG A 1 587 ? -40.658 -8.348 32.703 1.00 89.56 587 ARG A O 1
ATOM 4365 N N . LEU A 1 588 ? -40.525 -7.193 34.631 1.00 92.31 588 LEU A N 1
ATOM 4366 C CA . LEU A 1 588 ? -39.465 -6.266 34.249 1.00 92.31 588 LEU A CA 1
ATOM 4367 C C . LEU A 1 588 ? -38.100 -6.725 34.784 1.00 92.31 588 LEU A C 1
ATOM 4369 O O . LEU A 1 588 ? -38.008 -7.261 35.886 1.00 92.31 588 LEU A O 1
ATOM 4373 N N . ILE A 1 589 ? -37.036 -6.475 34.022 1.00 94.69 589 ILE A N 1
ATOM 4374 C CA . ILE A 1 589 ? -35.657 -6.778 34.424 1.00 94.69 589 ILE A CA 1
ATOM 4375 C C . ILE A 1 589 ? -34.870 -5.475 34.528 1.00 94.69 589 ILE A C 1
ATOM 4377 O O . ILE A 1 589 ? -34.865 -4.678 33.590 1.00 94.69 589 ILE A O 1
ATOM 4381 N N . ALA A 1 590 ? -34.181 -5.295 35.649 1.00 94.19 590 ALA A N 1
ATOM 4382 C CA . ALA A 1 590 ? -33.186 -4.253 35.848 1.00 94.19 590 ALA A CA 1
ATOM 4383 C C . ALA A 1 590 ? -31.823 -4.902 36.114 1.00 94.19 590 ALA A C 1
ATOM 4385 O O . ALA A 1 590 ? -31.749 -5.936 36.774 1.00 94.19 590 ALA A O 1
ATOM 4386 N N . PHE A 1 591 ? -30.747 -4.299 35.612 1.00 94.81 591 PHE A N 1
ATOM 4387 C CA . PHE A 1 591 ? -29.379 -4.740 35.886 1.00 94.81 591 PHE A CA 1
ATOM 4388 C C . PHE A 1 591 ? -28.670 -3.710 36.757 1.00 94.81 591 PHE A C 1
ATOM 4390 O O . PHE A 1 591 ? -28.847 -2.511 36.548 1.00 94.81 591 PHE A O 1
ATOM 4397 N N . CYS A 1 592 ? -27.871 -4.197 37.700 1.00 91.19 592 CYS A N 1
ATOM 4398 C CA . CYS A 1 592 ? -26.967 -3.396 38.519 1.00 91.19 592 CYS A CA 1
ATOM 4399 C C . CYS A 1 592 ? -25.683 -4.203 38.726 1.00 91.19 592 CYS A C 1
ATOM 4401 O O . CYS A 1 592 ? -25.779 -5.400 38.989 1.00 91.19 592 CYS A O 1
ATOM 4403 N N . ASP A 1 593 ? -24.507 -3.601 38.583 1.00 92.19 593 ASP A N 1
ATOM 4404 C CA . ASP A 1 593 ? -23.246 -4.320 38.775 1.00 92.19 593 ASP A CA 1
ATOM 4405 C C . ASP A 1 593 ? -22.856 -4.322 40.268 1.00 92.19 593 ASP A C 1
ATOM 4407 O O . ASP A 1 593 ? -23.265 -3.444 41.026 1.00 92.19 593 ASP A O 1
ATOM 4411 N N . ALA A 1 594 ? -22.108 -5.339 40.721 1.00 93.25 594 ALA A N 1
ATOM 4412 C CA . ALA A 1 594 ? -21.783 -5.567 42.142 1.00 93.25 594 ALA A CA 1
ATOM 4413 C C . ALA A 1 594 ? -20.912 -4.469 42.798 1.00 93.25 594 ALA A C 1
ATOM 4415 O O . ALA A 1 594 ? -20.628 -4.529 43.996 1.00 93.25 594 ALA A O 1
ATOM 4416 N N . ASP A 1 595 ? -20.461 -3.496 42.014 1.00 90.69 595 ASP A N 1
ATOM 4417 C CA . ASP A 1 595 ? -19.657 -2.335 42.383 1.00 90.69 595 ASP A CA 1
ATOM 4418 C C . ASP A 1 595 ? -20.384 -0.995 42.158 1.00 90.69 595 ASP A C 1
ATOM 4420 O O . ASP A 1 595 ? -19.742 0.053 42.121 1.00 90.69 595 ASP A O 1
ATOM 4424 N N . ASP A 1 596 ? -21.717 -1.011 42.049 1.00 91.56 596 ASP A N 1
ATOM 4425 C CA . ASP A 1 596 ? -22.557 0.190 41.978 1.00 91.56 596 ASP A CA 1
ATOM 4426 C C . ASP A 1 596 ? -23.106 0.624 43.359 1.00 91.56 596 ASP A C 1
ATOM 4428 O O . ASP A 1 596 ? -23.213 -0.160 44.302 1.00 91.56 596 ASP A O 1
ATOM 4432 N N . GLU A 1 597 ? -23.545 1.883 43.462 1.00 90.75 597 GLU A N 1
ATOM 4433 C CA . GLU A 1 597 ? -24.457 2.354 44.513 1.00 90.75 597 GLU A CA 1
ATOM 4434 C C . GLU A 1 597 ? -25.661 3.037 43.851 1.00 90.75 597 GLU A C 1
ATOM 4436 O O . GLU A 1 597 ? -25.494 3.887 42.975 1.00 90.75 597 GLU A O 1
ATOM 4441 N N . VAL A 1 598 ? -26.884 2.685 44.260 1.00 91.81 598 VAL A N 1
ATOM 4442 C CA . VAL A 1 598 ? -28.110 3.251 43.678 1.00 91.81 598 VAL A CA 1
ATOM 4443 C C . VAL A 1 598 ? -28.801 4.227 44.629 1.00 91.81 598 VAL A C 1
ATOM 4445 O O . VAL A 1 598 ? -28.828 4.043 45.843 1.00 91.81 598 VAL A O 1
ATOM 4448 N N . SER A 1 599 ? -29.420 5.275 44.077 1.00 90.38 599 SER A N 1
ATOM 4449 C CA . SER A 1 599 ? -30.226 6.218 44.867 1.00 90.38 599 SER A CA 1
ATOM 4450 C C . SER A 1 599 ? -31.456 5.538 45.482 1.00 90.38 599 SER A C 1
ATOM 4452 O O . SER A 1 599 ? -32.035 4.661 44.841 1.00 90.38 599 SER A O 1
ATOM 4454 N N . ASP A 1 600 ? -31.939 6.016 46.633 1.00 92.69 600 ASP A N 1
ATOM 4455 C CA . ASP A 1 600 ? -33.131 5.504 47.337 1.00 92.69 600 ASP A CA 1
ATOM 4456 C C . ASP A 1 600 ? -34.400 5.367 46.457 1.00 92.69 600 ASP A C 1
ATOM 4458 O O . ASP A 1 600 ? -35.309 4.635 46.816 1.00 92.69 600 ASP A O 1
ATOM 4462 N N . GLY A 1 601 ? -34.527 6.064 45.321 1.00 91.56 601 GLY A N 1
ATOM 4463 C CA . GLY A 1 601 ? -35.703 5.991 44.431 1.00 91.56 601 GLY A CA 1
ATOM 4464 C C . GLY A 1 601 ? -35.498 5.198 43.133 1.00 91.56 601 GLY A C 1
ATOM 4465 O O . GLY A 1 601 ? -36.351 5.261 42.242 1.00 91.56 601 GLY A O 1
ATOM 4466 N N . TRP A 1 602 ? -34.364 4.512 42.983 1.00 93.31 602 TRP A N 1
ATOM 4467 C CA . TRP A 1 602 ? -33.905 3.945 41.712 1.00 93.31 602 TRP A CA 1
ATOM 4468 C C . TRP A 1 602 ? -34.836 2.859 41.163 1.00 93.31 602 TRP A C 1
ATOM 4470 O O . TRP A 1 602 ? -35.259 2.952 40.009 1.00 93.31 602 TRP A O 1
ATOM 4480 N N . VAL A 1 603 ? -35.241 1.888 41.989 1.00 93.06 603 VAL A N 1
ATOM 4481 C CA . VAL A 1 603 ? -36.138 0.797 41.565 1.00 93.06 603 VAL A CA 1
ATOM 4482 C C . VAL A 1 603 ? -37.478 1.355 41.080 1.00 93.06 603 VAL A C 1
ATOM 4484 O O . VAL A 1 603 ? -37.986 0.959 40.029 1.00 93.06 603 VAL A O 1
ATOM 4487 N N . ALA A 1 604 ? -38.044 2.332 41.793 1.00 92.44 604 ALA A N 1
ATOM 4488 C CA . ALA A 1 604 ? -39.293 2.970 41.389 1.00 92.44 604 ALA A CA 1
ATOM 4489 C C . ALA A 1 604 ? -39.139 3.765 40.080 1.00 92.44 604 ALA A C 1
ATOM 4491 O O . ALA A 1 604 ? -40.032 3.743 39.231 1.00 92.44 604 ALA A O 1
ATOM 4492 N N . ALA A 1 605 ? -38.013 4.459 39.895 1.00 91.75 605 ALA A N 1
ATOM 4493 C CA . ALA A 1 605 ? -37.740 5.235 38.691 1.00 91.75 605 ALA A CA 1
ATOM 4494 C C . ALA A 1 605 ? -37.546 4.346 37.454 1.00 91.75 605 ALA A C 1
ATOM 4496 O O . ALA A 1 605 ? -38.170 4.609 36.423 1.00 91.75 605 ALA A O 1
ATOM 4497 N N . ILE A 1 606 ? -36.744 3.280 37.560 1.00 92.06 606 ILE A N 1
ATOM 4498 C CA . ILE A 1 606 ? -36.483 2.377 36.434 1.00 92.06 606 ILE A CA 1
ATOM 4499 C C . ILE A 1 606 ? -37.747 1.606 36.042 1.00 92.06 606 ILE A C 1
ATOM 4501 O O . ILE A 1 606 ? -38.057 1.507 34.858 1.00 92.06 606 ILE A O 1
ATOM 4505 N N . THR A 1 607 ? -38.544 1.177 37.028 1.00 91.62 607 THR A N 1
ATOM 4506 C CA . THR A 1 607 ? -39.845 0.525 36.807 1.00 91.62 607 THR A CA 1
ATOM 4507 C C . THR A 1 607 ? -40.796 1.438 36.034 1.00 91.62 607 THR A C 1
ATOM 4509 O O . THR A 1 607 ? -41.304 1.037 34.990 1.00 91.62 607 THR A O 1
ATOM 4512 N N . ARG A 1 608 ? -40.970 2.698 36.468 1.00 91.56 608 ARG A N 1
ATOM 4513 C CA . ARG A 1 608 ? -41.803 3.688 35.751 1.00 91.56 608 ARG A CA 1
ATOM 4514 C C . ARG A 1 608 ? -41.321 3.944 34.325 1.00 91.56 608 ARG A C 1
ATOM 4516 O O . ARG A 1 608 ? -42.127 4.130 33.418 1.00 91.56 608 ARG A O 1
ATOM 4523 N N . GLY A 1 609 ? -40.007 3.983 34.115 1.00 90.56 609 GLY A N 1
ATOM 4524 C CA . GLY A 1 609 ? -39.449 4.108 32.773 1.00 90.56 609 GLY A CA 1
ATOM 4525 C C . GLY A 1 609 ? -39.806 2.902 31.900 1.00 90.56 609 GLY A C 1
ATOM 4526 O O . GLY A 1 609 ? -40.233 3.079 30.761 1.00 90.56 609 GLY A O 1
ATOM 4527 N N . LEU A 1 610 ? -39.669 1.690 32.447 1.00 90.69 610 LEU A N 1
ATOM 4528 C CA . LEU A 1 610 ? -39.894 0.424 31.743 1.00 90.69 610 LEU A CA 1
ATOM 4529 C C . LEU A 1 610 ? -41.381 0.133 31.478 1.00 90.69 610 LEU A C 1
ATOM 4531 O O . LEU A 1 610 ? -41.705 -0.646 30.586 1.00 90.69 610 LEU A O 1
ATOM 4535 N N . GLU A 1 611 ? -42.302 0.776 32.201 1.00 87.25 611 GLU A N 1
ATOM 4536 C CA . GLU A 1 611 ? -43.733 0.785 31.858 1.00 87.25 611 GLU A CA 1
ATOM 4537 C C . GLU A 1 611 ? -44.004 1.521 30.535 1.00 87.25 611 GLU A C 1
ATOM 4539 O O . GLU A 1 611 ? -44.944 1.181 29.817 1.00 87.25 611 GLU A O 1
ATOM 4544 N N . ARG A 1 612 ? -43.184 2.527 30.201 1.00 87.75 612 ARG A N 1
ATOM 4545 C CA . ARG A 1 612 ? -43.381 3.395 29.030 1.00 87.75 612 ARG A CA 1
ATOM 4546 C C . ARG A 1 612 ? -42.454 3.068 27.860 1.00 87.75 612 ARG A C 1
ATOM 4548 O O . ARG A 1 612 ? -42.825 3.304 26.711 1.00 87.75 612 ARG A O 1
ATOM 4555 N N . TYR A 1 613 ? -41.256 2.565 28.136 1.00 88.38 613 TYR A N 1
ATOM 4556 C CA . TYR A 1 613 ? -40.202 2.353 27.148 1.00 88.38 613 TYR A CA 1
ATOM 4557 C C . TYR A 1 613 ? -39.654 0.928 27.224 1.00 88.38 613 TYR A C 1
ATOM 4559 O O . TYR A 1 613 ? -39.517 0.363 28.302 1.00 88.38 613 TYR A O 1
ATOM 4567 N N . GLY A 1 614 ? -39.284 0.358 26.073 1.00 85.38 614 GLY A N 1
ATOM 4568 C CA . GLY A 1 614 ? -38.731 -1.002 26.015 1.00 85.38 614 GLY A CA 1
ATOM 4569 C C . GLY A 1 614 ? -37.332 -1.146 26.627 1.00 85.38 614 GLY A C 1
ATOM 4570 O O . GLY A 1 614 ? -36.925 -2.257 26.947 1.00 85.38 614 GLY A O 1
ATOM 4571 N N . VAL A 1 615 ? -36.598 -0.039 26.787 1.00 89.19 615 VAL A N 1
ATOM 4572 C CA . VAL A 1 615 ? -35.265 0.021 27.404 1.00 89.19 615 VAL A CA 1
ATOM 4573 C C . VAL A 1 615 ? -35.133 1.348 28.150 1.00 89.19 615 VAL A C 1
ATOM 4575 O O . VAL A 1 615 ? -35.543 2.389 27.635 1.00 89.19 615 VAL A O 1
ATOM 4578 N N . VAL A 1 616 ? -34.544 1.312 29.346 1.00 88.56 616 VAL A N 1
ATOM 4579 C CA . VAL A 1 616 ? -34.278 2.481 30.196 1.00 88.56 616 VAL A CA 1
ATOM 4580 C C . VAL A 1 616 ? -32.836 2.413 30.685 1.00 88.56 616 VAL A C 1
ATOM 4582 O O . VAL A 1 616 ? -32.353 1.338 31.026 1.00 88.56 616 VAL A O 1
ATOM 4585 N N . ALA A 1 617 ? -32.163 3.560 30.734 1.00 86.81 617 ALA A N 1
ATOM 4586 C CA . ALA A 1 617 ? -30.846 3.718 31.341 1.00 86.81 617 ALA A CA 1
ATOM 4587 C C . ALA A 1 617 ? -30.900 4.824 32.401 1.00 86.81 617 ALA A C 1
ATOM 4589 O O . ALA A 1 617 ? -31.714 5.745 32.293 1.00 86.81 617 ALA A O 1
ATOM 4590 N N . THR A 1 618 ? -30.036 4.742 33.412 1.00 82.06 618 THR A N 1
ATOM 4591 C CA . THR A 1 618 ? -29.902 5.772 34.449 1.00 82.06 618 THR A CA 1
ATOM 4592 C C . THR A 1 618 ? -28.606 6.564 34.273 1.00 82.06 618 THR A C 1
ATOM 4594 O O . THR A 1 618 ? -27.607 5.984 33.840 1.00 82.06 618 THR A O 1
ATOM 4597 N N . PRO A 1 619 ? -28.593 7.874 34.592 1.00 77.94 619 PRO A N 1
ATOM 4598 C CA . PRO A 1 619 ? -27.360 8.654 34.651 1.00 77.94 619 PRO A CA 1
ATOM 4599 C C . PRO A 1 619 ? -26.355 8.000 35.602 1.00 77.94 619 PRO A C 1
ATOM 4601 O O . PRO A 1 619 ? -26.754 7.434 36.622 1.00 77.94 619 PRO A O 1
ATOM 4604 N N . ARG A 1 620 ? -25.068 8.069 35.260 1.00 76.00 620 ARG A N 1
ATOM 4605 C CA . ARG A 1 620 ? -23.989 7.480 36.051 1.00 76.00 620 ARG A CA 1
ATOM 4606 C C . ARG A 1 620 ? -23.275 8.577 36.829 1.00 76.00 620 ARG A C 1
ATOM 4608 O O . ARG A 1 620 ? -22.836 9.552 36.231 1.00 76.00 620 ARG A O 1
ATOM 4615 N N . ASP A 1 621 ? -23.181 8.393 38.138 1.00 72.75 621 ASP A N 1
ATOM 4616 C CA . ASP A 1 621 ? -22.361 9.205 39.034 1.00 72.75 621 ASP A CA 1
ATOM 4617 C C . ASP A 1 621 ? -21.120 8.381 39.410 1.00 72.75 621 ASP A C 1
ATOM 4619 O O . ASP A 1 621 ? -21.203 7.169 39.629 1.00 72.75 621 ASP A O 1
ATOM 4623 N N . HIS A 1 622 ? -19.956 9.020 39.408 1.00 72.38 622 HIS A N 1
ATOM 4624 C CA . HIS A 1 622 ? -18.667 8.385 39.638 1.00 72.38 622 HIS A CA 1
ATOM 4625 C C . HIS A 1 622 ? -18.005 8.821 40.948 1.00 72.38 622 HIS A C 1
ATOM 4627 O O . HIS A 1 622 ? -16.916 8.332 41.248 1.00 72.38 622 HIS A O 1
ATOM 4633 N N . ASP A 1 623 ? -18.637 9.676 41.752 1.00 69.06 623 ASP A N 1
ATOM 4634 C CA . ASP A 1 623 ? -17.948 10.367 42.840 1.00 69.06 623 ASP A CA 1
ATOM 4635 C C . ASP A 1 623 ? -17.701 9.528 44.094 1.00 69.06 623 ASP A C 1
ATOM 4637 O O . ASP A 1 623 ? -16.693 9.726 44.774 1.00 69.06 623 ASP A O 1
ATOM 4641 N N . ARG A 1 624 ? -18.594 8.586 44.417 1.00 67.50 624 ARG A N 1
ATOM 4642 C CA . ARG A 1 624 ? -18.566 7.887 45.714 1.00 67.50 624 ARG A CA 1
ATOM 4643 C C . ARG A 1 624 ? -17.624 6.692 45.799 1.00 67.50 624 ARG A C 1
ATOM 4645 O O . ARG A 1 624 ? -16.932 6.546 46.800 1.00 67.50 624 ARG A O 1
ATOM 4652 N N . LEU A 1 625 ? -17.635 5.819 44.793 1.00 65.06 625 LEU A N 1
ATOM 4653 C CA . LEU A 1 625 ? -16.939 4.523 44.849 1.00 65.06 625 LEU A CA 1
ATOM 4654 C C . LEU A 1 625 ? -15.567 4.537 44.161 1.00 65.06 625 LEU A C 1
ATOM 4656 O O . LEU A 1 625 ? -14.817 3.569 44.256 1.00 65.06 625 LEU A O 1
ATOM 4660 N N . ASN A 1 626 ? -15.217 5.633 43.482 1.00 71.75 626 ASN A N 1
ATOM 4661 C CA . ASN A 1 626 ? -13.978 5.743 42.722 1.00 71.75 626 ASN A CA 1
ATOM 4662 C C . ASN A 1 626 ? -12.940 6.599 43.458 1.00 71.75 626 ASN A C 1
ATOM 4664 O O . ASN A 1 626 ? -13.235 7.660 44.008 1.00 71.75 626 ASN A O 1
ATOM 4668 N N . THR A 1 627 ? -11.682 6.168 43.411 1.00 75.06 627 THR A N 1
ATOM 4669 C CA . THR A 1 627 ? -10.536 6.969 43.863 1.00 75.06 627 THR A CA 1
ATOM 4670 C C . THR A 1 627 ? -10.396 8.249 43.031 1.00 75.06 627 THR A C 1
ATOM 4672 O O . THR A 1 627 ? -10.906 8.340 41.913 1.00 75.06 627 THR A O 1
ATOM 4675 N N . SER A 1 628 ? -9.676 9.254 43.548 1.00 73.62 628 SER A N 1
ATOM 4676 C CA . SER A 1 628 ? -9.413 10.510 42.817 1.00 73.62 628 SER A CA 1
ATOM 4677 C C . SER A 1 628 ? -8.842 10.267 41.417 1.00 73.62 628 SER A C 1
ATOM 4679 O O . SER A 1 628 ? -9.353 10.819 40.453 1.00 73.62 628 SER A O 1
ATOM 4681 N N . TRP A 1 629 ? -7.880 9.351 41.280 1.00 72.75 629 TRP A N 1
ATOM 4682 C CA . TRP A 1 629 ? -7.267 9.051 39.984 1.00 72.75 629 TRP A CA 1
ATOM 4683 C C . TRP A 1 629 ? -8.234 8.394 38.977 1.00 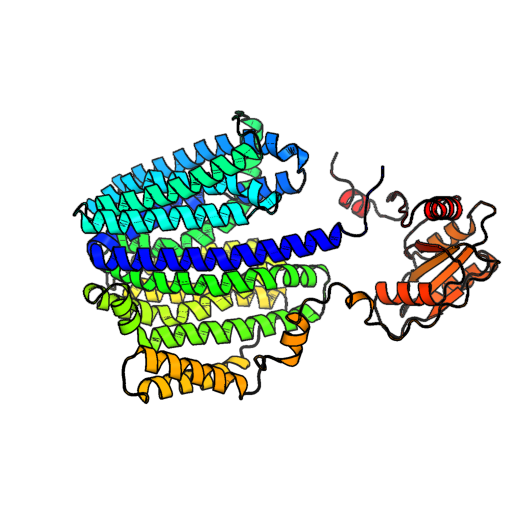72.75 629 TRP A C 1
ATOM 4685 O O . TRP A 1 629 ? -8.141 8.660 37.781 1.00 72.75 629 TRP A O 1
ATOM 4695 N N . ILE A 1 630 ? -9.181 7.553 39.426 1.00 72.69 630 ILE A N 1
ATOM 4696 C CA . ILE A 1 630 ? -10.191 6.959 38.528 1.00 72.69 630 ILE A CA 1
ATOM 4697 C C . ILE A 1 630 ? -11.159 8.042 38.051 1.00 72.69 630 ILE A C 1
ATOM 4699 O O . ILE A 1 630 ? -11.524 8.047 36.876 1.00 72.69 630 ILE A O 1
ATOM 4703 N N . ARG A 1 631 ? -11.539 8.974 38.932 1.00 71.56 631 ARG A N 1
ATOM 4704 C CA . ARG A 1 631 ? -12.395 10.116 38.579 1.00 71.56 631 ARG A CA 1
ATOM 4705 C C . ARG A 1 631 ? -11.720 11.018 37.546 1.00 71.56 631 ARG A C 1
ATOM 4707 O O . ARG A 1 631 ? -12.281 11.234 36.479 1.00 71.56 631 ARG A O 1
ATOM 4714 N N . GLU A 1 632 ? -10.462 11.388 37.782 1.00 70.25 632 GLU A N 1
ATOM 4715 C CA . GLU A 1 632 ? -9.639 12.170 36.844 1.00 70.25 632 GLU A CA 1
ATOM 4716 C C . GLU A 1 632 ? -9.444 11.483 35.481 1.00 70.25 632 GLU A C 1
ATOM 4718 O O . GLU A 1 632 ? -9.284 12.153 34.466 1.00 70.25 632 GLU A O 1
ATOM 4723 N N . SER A 1 633 ? -9.468 10.147 35.427 1.00 65.69 633 SER A N 1
ATOM 4724 C CA . SER A 1 633 ? -9.372 9.403 34.161 1.00 65.69 633 SER A CA 1
ATOM 4725 C C . SER A 1 633 ? -10.678 9.354 33.356 1.00 65.69 633 SER A C 1
ATOM 4727 O O . SER A 1 633 ? -10.659 8.962 32.187 1.00 65.69 633 SER A O 1
ATOM 4729 N N . ARG A 1 634 ? -11.814 9.687 33.983 1.00 58.75 634 ARG A N 1
ATOM 4730 C CA . ARG A 1 634 ? -13.159 9.562 33.399 1.00 58.75 634 ARG A CA 1
ATOM 4731 C C . ARG A 1 634 ? -13.824 10.901 33.117 1.00 58.75 634 ARG A C 1
ATOM 4733 O O . ARG A 1 634 ? -14.647 10.951 32.205 1.00 58.75 634 ARG A O 1
ATOM 4740 N N . ASP A 1 635 ? -13.435 11.954 33.825 1.00 55.38 635 ASP A N 1
ATOM 4741 C CA . ASP A 1 635 ? -13.799 13.316 33.459 1.00 55.38 635 ASP A CA 1
ATOM 4742 C C . ASP A 1 635 ? -12.835 13.842 32.384 1.00 55.38 635 ASP A C 1
ATOM 4744 O O . ASP A 1 635 ? -11.616 13.822 32.577 1.00 55.38 635 ASP A O 1
ATOM 4748 N N . PRO A 1 636 ? -13.330 14.308 31.222 1.00 43.84 636 PRO A N 1
ATOM 4749 C CA . PRO A 1 636 ? -12.481 15.039 30.297 1.00 43.84 636 PRO A CA 1
ATOM 4750 C C . PRO A 1 636 ? -11.955 16.301 31.005 1.00 43.84 636 PRO A C 1
ATOM 4752 O O . PRO A 1 636 ? -12.716 16.934 31.739 1.00 43.84 636 PRO A O 1
ATOM 4755 N N . PRO A 1 637 ? -10.686 16.700 30.797 1.00 43.12 637 PRO A N 1
ATOM 4756 C CA . PRO A 1 637 ? -10.203 17.970 31.326 1.00 43.12 637 PRO A CA 1
ATOM 4757 C C . PRO A 1 637 ? -11.112 19.099 30.820 1.00 43.12 637 PRO A C 1
ATOM 4759 O O . PRO A 1 637 ? -11.355 19.192 29.612 1.00 43.12 637 PRO A O 1
ATOM 4762 N N . THR A 1 638 ? -11.647 19.893 31.754 1.00 41.28 638 THR A N 1
ATOM 4763 C CA . THR A 1 638 ? -12.513 21.049 31.470 1.00 41.28 638 THR A CA 1
ATOM 4764 C C . THR A 1 638 ? -11.799 22.152 30.713 1.00 41.28 638 THR A C 1
ATOM 4766 O O . THR A 1 638 ? -10.584 22.344 30.959 1.00 41.28 638 THR A O 1
#